Protein AF-A0A7X8JPE4-F1 (afdb_monomer_lite)

pLDDT: mean 87.47, std 9.96, range [29.81, 98.25]

Foldseek 3Di:
DFQPDLVPDPLCVLCLLQCLQPDQWDWDFAQNDTDTHGNPPNHSPRVPRSVVSVPCRGDRPNGPVLVVLVVCLPDPDKDKDKDLPFHQDPVRHTCLAPLSNQVSLLSLQLVQWKKKKKWAWDWDDDPNDTWTTIMIIIITWRPPDPDIVVVVSCVSCVVVCVVVRMPMAMDGAQQKFFPDDDPPFAQPVWDWDWDDDVFEIEIETADEPLVVLVQFADADPVRHGDPPDHTHFRTWFRAIDADRFKGFDDKAKWKKWQLLVVCCVDVVLCVVLVPDPPDDRDIDGPRLQWDWDPVCVVVRIITIGGDPCCVPVPRWDFQSSQTIKMKIFIFGPDIDTDQDDQVSVWIGDPPDPDIRRNNVVSSVSNCPDQSNHCNNPVRRGRGMYIYHYGGD

Sequence (392 aa):
MINTIVNKSDVFNALRPNLGKYADTLVLIKGRDFEYISNTDKSPTSTTVSNILNNIDRDIPYTDIGEAFNRISKSNSQAVFITDCEYYDRDNKLQDHSPYMTSTFIDWLQKGYSIYIITEPYDEPCKGKIYKKNRFYFIFTDDKLQAPISGLINAEIQDLVDSGICTLFKMTNSDIGVVSPKSDMVNTNLTFKVDYLNSFELISIDDSWKAIQEYVMKLDKYGEPIPGEKPEPLISNIMLNNGENYKLSDIQIVATNITTKYISKDTSVADDLRVILPIDTTEINISDGFILDKATFKNNKLNVMLTDKIFTDGYLFNKKYGGNLIRLDFVITQVKLNPMNSSDFEWQSIGSSNNAICVSKSIDNALLDVNVIPTALNRRVIHTIFIKMESY

Structure (mmCIF, N/CA/C/O backbone):
data_AF-A0A7X8JPE4-F1
#
_entry.id   AF-A0A7X8JPE4-F1
#
loop_
_atom_site.group_PDB
_atom_site.id
_atom_site.type_symbol
_atom_site.label_atom_id
_atom_site.label_alt_id
_atom_site.label_comp_id
_atom_site.label_asym_id
_atom_site.label_entity_id
_atom_site.label_seq_id
_atom_site.pdbx_PDB_ins_code
_atom_site.Cartn_x
_atom_site.Cartn_y
_atom_site.Cartn_z
_atom_site.occupancy
_atom_site.B_iso_or_equiv
_atom_site.auth_seq_id
_atom_site.auth_comp_id
_atom_site.auth_asym_id
_atom_site.auth_atom_id
_atom_site.pdbx_PDB_model_num
ATOM 1 N N . MET A 1 1 ? 26.118 2.961 -33.132 1.00 29.81 1 MET A N 1
ATOM 2 C CA . MET A 1 1 ? 27.190 2.041 -32.698 1.00 29.81 1 MET A CA 1
ATOM 3 C C . MET A 1 1 ? 26.880 1.737 -31.235 1.00 29.81 1 MET A C 1
ATOM 5 O O . MET A 1 1 ? 27.206 2.550 -30.392 1.00 29.81 1 MET A O 1
ATOM 9 N N . ILE A 1 2 ? 26.086 0.690 -30.979 1.00 37.94 2 ILE A N 1
ATOM 10 C CA . ILE A 1 2 ? 25.324 0.478 -29.719 1.00 37.94 2 ILE A CA 1
ATOM 11 C C . ILE A 1 2 ? 25.873 -0.727 -28.909 1.00 37.94 2 ILE A C 1
ATOM 13 O O . ILE A 1 2 ? 25.514 -0.935 -27.757 1.00 37.94 2 ILE A O 1
ATOM 17 N N . ASN A 1 3 ? 26.842 -1.462 -29.478 1.00 33.47 3 ASN A N 1
ATOM 18 C CA . ASN A 1 3 ? 27.373 -2.762 -29.025 1.00 33.47 3 ASN A CA 1
ATOM 19 C C . ASN A 1 3 ? 27.955 -2.850 -27.590 1.00 33.47 3 ASN A C 1
ATOM 21 O O . ASN A 1 3 ? 28.423 -3.914 -27.196 1.00 33.47 3 ASN A O 1
ATOM 25 N N . THR A 1 4 ? 28.025 -1.764 -26.815 1.00 42.88 4 THR A N 1
ATOM 26 C CA . THR A 1 4 ? 28.817 -1.718 -25.567 1.00 42.88 4 THR A CA 1
ATOM 27 C C . THR A 1 4 ? 28.047 -1.329 -24.311 1.00 42.88 4 THR A C 1
ATOM 29 O O . THR A 1 4 ? 28.660 -1.297 -23.249 1.00 42.88 4 THR A O 1
ATOM 32 N N . ILE A 1 5 ? 26.757 -0.996 -24.391 1.00 55.75 5 ILE A N 1
ATOM 33 C CA . ILE A 1 5 ? 26.061 -0.355 -23.260 1.00 55.75 5 ILE A CA 1
ATOM 34 C C . ILE A 1 5 ? 25.399 -1.387 -22.327 1.00 55.75 5 ILE A C 1
ATOM 36 O O . ILE A 1 5 ? 25.357 -1.165 -21.119 1.00 55.75 5 ILE A O 1
ATOM 40 N N . VAL A 1 6 ? 24.946 -2.540 -22.839 1.00 55.25 6 VAL A N 1
ATOM 41 C CA . VAL A 1 6 ? 24.266 -3.573 -22.024 1.00 55.25 6 VAL A CA 1
ATOM 42 C C . VAL A 1 6 ? 25.243 -4.330 -21.111 1.00 55.25 6 VAL A C 1
ATOM 44 O O . VAL A 1 6 ? 25.003 -4.439 -19.916 1.00 55.25 6 VAL A O 1
ATOM 47 N N . ASN A 1 7 ? 26.400 -4.765 -21.625 1.00 58.00 7 ASN A N 1
ATOM 48 C CA . ASN A 1 7 ? 27.410 -5.496 -20.834 1.00 58.00 7 ASN A CA 1
ATOM 49 C C . ASN A 1 7 ? 28.170 -4.633 -19.806 1.00 58.00 7 ASN A C 1
ATOM 51 O O . ASN A 1 7 ? 28.921 -5.172 -18.995 1.00 58.00 7 ASN A O 1
ATOM 55 N N . LYS A 1 8 ? 27.990 -3.308 -19.838 1.00 74.00 8 LYS A N 1
ATOM 56 C CA . LYS A 1 8 ? 28.564 -2.356 -18.870 1.00 74.00 8 LYS A CA 1
ATOM 57 C C . LYS A 1 8 ? 27.608 -1.995 -17.733 1.00 74.00 8 LYS A C 1
ATOM 59 O O . LYS A 1 8 ? 27.907 -1.093 -16.966 1.00 74.00 8 LYS A O 1
ATOM 64 N N . SER A 1 9 ? 26.453 -2.644 -17.679 1.00 88.88 9 SER A N 1
ATOM 65 C CA . SER A 1 9 ? 25.484 -2.433 -16.618 1.00 88.88 9 SER A CA 1
ATOM 66 C C . SER A 1 9 ? 25.850 -3.254 -15.391 1.00 88.88 9 SER A C 1
ATOM 68 O O . SER A 1 9 ? 25.815 -4.485 -15.442 1.00 88.88 9 SER A O 1
ATOM 70 N N . ASP A 1 10 ? 26.172 -2.589 -14.291 1.00 92.12 10 ASP A N 1
ATOM 71 C CA . ASP A 1 10 ? 26.457 -3.257 -13.025 1.00 92.12 10 ASP A CA 1
ATOM 72 C C . ASP A 1 10 ? 25.180 -3.889 -12.462 1.00 92.12 10 ASP A C 1
ATOM 74 O O . ASP A 1 10 ? 25.199 -5.042 -12.026 1.00 92.12 10 ASP A O 1
ATOM 78 N N . VAL A 1 11 ? 24.042 -3.196 -12.588 1.00 92.88 11 VAL A N 1
ATOM 79 C CA . VAL A 1 11 ? 22.740 -3.707 -12.132 1.00 92.88 11 VAL A CA 1
ATOM 80 C C . VAL A 1 11 ? 22.327 -4.943 -12.928 1.00 92.88 11 VAL A C 1
ATOM 82 O O . VAL A 1 11 ? 21.987 -5.972 -12.345 1.00 92.88 11 VAL A O 1
ATOM 85 N N . PHE A 1 12 ? 22.382 -4.899 -14.263 1.00 90.00 12 PHE A N 1
ATOM 86 C CA . PHE A 1 12 ? 22.043 -6.062 -15.083 1.00 90.00 12 PHE A CA 1
ATOM 87 C C . PHE A 1 12 ? 22.994 -7.221 -14.804 1.00 90.00 12 PHE A C 1
ATOM 89 O O . PHE A 1 12 ? 22.539 -8.354 -14.700 1.00 90.00 12 PHE A O 1
ATOM 96 N N . ASN A 1 13 ? 24.296 -6.962 -14.653 1.00 89.38 13 ASN A N 1
ATOM 97 C CA . ASN A 1 13 ? 25.270 -8.009 -14.356 1.00 89.38 13 ASN A CA 1
ATOM 98 C C . ASN A 1 13 ? 25.016 -8.674 -12.994 1.00 89.38 13 ASN A C 1
ATOM 100 O O . ASN A 1 13 ? 25.192 -9.890 -12.900 1.00 89.38 13 ASN A O 1
ATOM 104 N N . ALA A 1 14 ? 24.559 -7.923 -11.988 1.00 90.69 14 ALA A N 1
ATOM 105 C CA . ALA A 1 14 ? 24.152 -8.463 -10.691 1.00 90.69 14 ALA A CA 1
ATOM 106 C C . ALA A 1 14 ? 22.864 -9.303 -10.790 1.00 90.69 14 ALA A C 1
ATOM 108 O O . ALA A 1 14 ? 22.789 -10.414 -10.271 1.00 90.69 14 ALA A O 1
ATOM 109 N N . LEU A 1 15 ? 21.854 -8.824 -11.524 1.00 87.94 15 LEU A N 1
ATOM 110 C CA . LEU A 1 15 ? 20.556 -9.502 -11.623 1.00 87.94 15 LEU A CA 1
ATOM 111 C C . LEU A 1 15 ? 20.563 -10.709 -12.572 1.00 87.94 15 LEU A C 1
ATOM 113 O O . LEU A 1 15 ? 19.898 -11.719 -12.318 1.00 87.94 15 LEU A O 1
ATOM 117 N N . ARG A 1 16 ? 21.300 -10.621 -13.682 1.00 84.62 16 ARG A N 1
ATOM 118 C CA . ARG A 1 16 ? 21.275 -11.574 -14.803 1.00 84.62 16 ARG A CA 1
ATOM 119 C C . ARG A 1 16 ? 21.446 -13.044 -14.395 1.00 84.62 16 ARG A C 1
ATOM 121 O O . ARG A 1 16 ? 20.661 -13.849 -14.899 1.00 84.62 16 ARG A O 1
ATOM 128 N N . PRO A 1 17 ? 22.391 -13.433 -13.512 1.00 80.19 17 PRO A N 1
ATOM 129 C CA . PRO A 1 17 ? 22.565 -14.832 -13.103 1.00 80.19 17 PRO A CA 1
ATOM 130 C C . PRO A 1 17 ? 21.310 -15.438 -12.463 1.00 80.19 17 PRO A C 1
ATOM 132 O O . PRO A 1 17 ? 21.076 -16.643 -12.544 1.00 80.19 17 PRO A O 1
ATOM 135 N N . ASN A 1 18 ? 20.494 -14.591 -11.838 1.00 79.94 18 ASN A N 1
ATOM 136 C CA . ASN A 1 18 ? 19.321 -14.985 -11.079 1.00 79.94 18 ASN A CA 1
ATOM 137 C C . ASN A 1 18 ? 18.027 -14.930 -11.898 1.00 79.94 18 ASN A C 1
ATOM 139 O O . ASN A 1 18 ? 17.125 -15.730 -11.654 1.00 79.94 18 ASN A O 1
ATOM 143 N N . LEU A 1 19 ? 17.925 -14.064 -12.912 1.00 79.94 19 LEU A N 1
ATOM 144 C CA . LEU A 1 19 ? 16.716 -13.965 -13.743 1.00 79.94 19 LEU A CA 1
ATOM 145 C C . LEU A 1 19 ? 16.337 -15.315 -14.383 1.00 79.94 19 LEU A C 1
ATOM 147 O O . LEU A 1 19 ? 15.166 -15.686 -14.374 1.00 79.94 19 LEU A O 1
ATOM 151 N N . GLY A 1 20 ? 17.321 -16.100 -14.840 1.00 75.50 20 GLY A N 1
ATOM 152 C CA . GLY A 1 20 ? 17.106 -17.451 -15.383 1.00 75.50 20 GLY A CA 1
ATOM 153 C C . GLY A 1 20 ? 16.689 -18.511 -14.353 1.00 75.50 20 GLY A C 1
ATOM 154 O O . GLY A 1 20 ? 16.202 -19.574 -14.729 1.00 75.50 20 GLY A O 1
ATOM 155 N N . LYS A 1 21 ? 16.827 -18.242 -13.053 1.00 77.06 21 LYS A N 1
ATOM 156 C CA . LYS A 1 21 ? 16.366 -19.139 -11.985 1.00 77.06 21 LYS A CA 1
ATOM 157 C C . LYS A 1 21 ? 14.896 -18.905 -11.629 1.00 77.06 21 LYS A C 1
ATOM 159 O O . LYS A 1 21 ? 14.206 -19.851 -11.260 1.00 77.06 21 LYS A O 1
ATOM 164 N N . TYR A 1 22 ? 14.427 -17.661 -11.727 1.00 75.94 22 TYR A N 1
ATOM 165 C CA . TYR A 1 22 ? 13.108 -17.261 -11.219 1.00 75.94 22 TYR A CA 1
ATOM 166 C C . TYR A 1 22 ? 12.088 -16.948 -12.311 1.00 75.94 22 TYR A C 1
ATOM 168 O O . TYR A 1 22 ? 10.890 -17.011 -12.051 1.00 75.94 22 TYR A O 1
ATOM 176 N N . ALA A 1 23 ? 12.533 -16.622 -13.526 1.00 82.12 23 ALA A N 1
ATOM 177 C CA . ALA A 1 23 ? 11.622 -16.378 -14.631 1.00 82.12 23 ALA A CA 1
ATOM 178 C C . ALA A 1 23 ? 11.043 -17.699 -15.143 1.00 82.12 23 ALA A C 1
ATOM 180 O O . ALA A 1 23 ? 11.787 -18.580 -15.562 1.00 82.12 23 ALA A O 1
ATOM 181 N N . ASP A 1 24 ? 9.719 -17.809 -15.187 1.00 86.44 24 ASP A N 1
ATOM 182 C CA . ASP A 1 24 ? 9.032 -18.915 -15.870 1.00 86.44 24 ASP A CA 1
ATOM 183 C C . ASP A 1 24 ? 9.046 -18.736 -17.390 1.00 86.44 24 ASP A C 1
ATOM 185 O O . ASP A 1 24 ? 8.940 -19.689 -18.165 1.00 86.44 24 ASP A O 1
ATOM 189 N N . THR A 1 25 ? 9.128 -17.486 -17.835 1.00 89.50 25 THR A N 1
ATOM 190 C CA . THR A 1 25 ? 9.082 -17.101 -19.239 1.00 89.50 25 THR A CA 1
ATOM 191 C C . THR A 1 25 ? 9.918 -15.847 -19.435 1.00 89.50 25 THR A C 1
ATOM 193 O O . THR A 1 25 ? 9.761 -14.870 -18.705 1.00 89.50 25 THR A O 1
ATOM 196 N N . LEU A 1 26 ? 10.796 -15.874 -20.433 1.00 89.94 26 LEU A N 1
ATOM 197 C CA . LEU A 1 26 ? 11.455 -14.690 -20.967 1.00 89.94 26 LEU A CA 1
ATOM 198 C C . LEU A 1 26 ? 10.612 -14.154 -22.124 1.00 89.94 26 LEU A C 1
ATOM 200 O O . LEU A 1 26 ? 10.153 -14.927 -22.964 1.00 89.94 26 LEU A O 1
ATOM 204 N N . VAL A 1 27 ? 10.425 -12.838 -22.182 1.00 90.56 27 VAL A N 1
ATOM 205 C CA . VAL A 1 27 ? 9.722 -12.186 -23.289 1.00 90.56 27 VAL A CA 1
ATOM 206 C C . VAL A 1 27 ? 10.682 -11.236 -23.986 1.00 90.56 27 VAL A C 1
ATOM 208 O O . VAL A 1 27 ? 11.171 -10.291 -23.372 1.00 90.56 27 VAL A O 1
ATOM 211 N N . LEU A 1 28 ? 10.952 -11.488 -25.266 1.00 88.81 28 LEU A N 1
ATOM 212 C CA . LEU A 1 28 ? 11.679 -10.556 -26.123 1.00 88.81 28 LEU A CA 1
ATOM 213 C C . LEU A 1 28 ? 10.666 -9.742 -26.917 1.00 88.81 28 LEU A C 1
ATOM 215 O O . LEU A 1 28 ? 9.746 -10.301 -27.512 1.00 88.81 28 LEU A O 1
ATOM 219 N N . ILE A 1 29 ? 10.846 -8.427 -26.942 1.00 87.88 29 ILE A N 1
ATOM 220 C CA . ILE A 1 29 ? 9.938 -7.525 -27.644 1.00 87.88 29 ILE A CA 1
ATOM 221 C C . ILE A 1 29 ? 10.717 -6.896 -28.792 1.00 87.88 29 ILE A C 1
ATOM 223 O O . ILE A 1 29 ? 11.700 -6.199 -28.557 1.00 87.88 29 ILE A O 1
ATOM 227 N N . LYS A 1 30 ? 10.313 -7.194 -30.029 1.00 84.25 30 LYS A N 1
ATOM 228 C CA . LYS A 1 30 ? 10.983 -6.761 -31.263 1.00 84.25 30 LYS A CA 1
ATOM 229 C C . LYS A 1 30 ? 9.988 -5.999 -32.118 1.00 84.25 30 LYS A C 1
ATOM 231 O O . LYS A 1 30 ? 9.101 -6.594 -32.725 1.00 84.25 30 LYS A O 1
ATOM 236 N N . GLY A 1 31 ? 10.105 -4.674 -32.158 1.00 83.56 31 GLY A N 1
ATOM 237 C CA . GLY A 1 31 ? 9.050 -3.872 -32.762 1.00 83.56 31 GLY A CA 1
ATOM 238 C C . GLY A 1 31 ? 7.738 -4.060 -31.990 1.00 83.56 31 GLY A C 1
ATOM 239 O O . GLY A 1 31 ? 7.644 -3.746 -30.805 1.00 83.56 31 GLY A O 1
ATOM 240 N N . ARG A 1 32 ? 6.743 -4.652 -32.659 1.00 83.38 32 ARG A N 1
ATOM 241 C CA . ARG A 1 32 ? 5.425 -4.985 -32.084 1.00 83.38 32 ARG A CA 1
ATOM 242 C C . ARG A 1 32 ? 5.266 -6.461 -31.713 1.00 83.38 32 ARG A C 1
ATOM 244 O O . ARG A 1 32 ? 4.221 -6.842 -31.187 1.00 83.38 32 ARG A O 1
ATOM 251 N N . ASP A 1 33 ? 6.270 -7.282 -31.995 1.00 87.62 33 ASP A N 1
ATOM 252 C CA . ASP A 1 33 ? 6.199 -8.722 -31.789 1.00 87.62 33 ASP A CA 1
ATOM 253 C C . ASP A 1 33 ? 6.692 -9.090 -30.388 1.00 87.62 33 ASP A C 1
ATOM 255 O O . ASP A 1 33 ? 7.777 -8.683 -29.970 1.00 87.62 33 ASP A O 1
ATOM 259 N N . PHE A 1 34 ? 5.882 -9.880 -29.679 1.00 91.00 34 PHE A N 1
ATOM 260 C CA . PHE A 1 34 ? 6.187 -10.423 -28.357 1.00 91.00 34 PHE A CA 1
ATOM 261 C C . PHE A 1 34 ? 6.531 -11.906 -28.500 1.00 91.00 34 PHE A C 1
ATOM 263 O O . PHE A 1 34 ? 5.653 -12.742 -28.721 1.00 91.00 34 PHE A O 1
ATOM 270 N N . GLU A 1 35 ? 7.814 -12.229 -28.385 1.00 90.75 35 GLU A N 1
ATOM 271 C CA . GLU A 1 35 ? 8.333 -13.592 -28.453 1.00 90.75 35 GLU A CA 1
ATOM 272 C C . GLU A 1 35 ? 8.439 -14.168 -27.037 1.00 90.75 35 GLU A C 1
ATOM 274 O O . GLU A 1 35 ? 9.234 -13.697 -26.224 1.00 90.75 35 GLU A O 1
ATOM 279 N N . TYR A 1 36 ? 7.622 -15.181 -26.743 1.00 90.69 36 TYR A N 1
ATOM 280 C CA . TYR A 1 36 ? 7.558 -15.833 -25.435 1.00 90.69 36 TYR A CA 1
ATOM 281 C C . TYR A 1 36 ? 8.416 -17.095 -25.427 1.00 90.69 36 TYR A C 1
ATOM 283 O O . TYR A 1 36 ? 8.192 -18.020 -26.206 1.00 90.69 36 TYR A O 1
ATOM 291 N N . ILE A 1 37 ? 9.373 -17.146 -24.510 1.00 88.81 37 ILE A N 1
ATOM 292 C CA . ILE A 1 37 ? 10.360 -18.216 -24.403 1.00 88.81 37 ILE A CA 1
ATOM 293 C C . ILE A 1 37 ? 10.199 -18.856 -23.029 1.00 88.81 37 ILE A C 1
ATOM 295 O O . ILE A 1 37 ? 10.536 -18.255 -22.008 1.00 88.81 37 ILE A O 1
ATOM 299 N N . SER A 1 38 ? 9.648 -20.069 -22.995 1.00 88.06 38 SER A N 1
ATOM 300 C CA . SER A 1 38 ? 9.456 -20.804 -21.743 1.00 88.06 38 SER A CA 1
ATOM 301 C C . SER A 1 38 ? 10.799 -21.203 -21.135 1.00 88.06 38 SER A C 1
ATOM 303 O O . SER A 1 38 ? 11.684 -21.704 -21.829 1.00 88.06 38 SER A O 1
ATOM 305 N N . ASN A 1 39 ? 10.939 -21.003 -19.827 1.00 85.19 39 ASN A N 1
ATOM 306 C CA . ASN A 1 39 ? 12.113 -21.410 -19.074 1.00 85.19 39 ASN A CA 1
ATOM 307 C C . ASN A 1 39 ? 11.833 -22.707 -18.314 1.00 85.19 39 ASN A C 1
ATOM 309 O O . ASN A 1 39 ? 11.468 -22.712 -17.137 1.00 85.19 39 ASN A O 1
ATOM 313 N N . THR A 1 40 ? 11.980 -23.827 -19.009 1.00 80.75 40 THR A N 1
ATOM 314 C CA . THR A 1 40 ? 11.711 -25.153 -18.439 1.00 80.75 40 THR A CA 1
ATOM 315 C C . THR A 1 40 ? 12.836 -25.658 -17.533 1.00 80.75 40 THR A C 1
ATOM 317 O O . THR A 1 40 ? 12.612 -26.567 -16.741 1.00 80.75 40 THR A O 1
ATOM 320 N N . ASP A 1 41 ? 14.031 -25.071 -17.630 1.00 77.69 41 ASP A N 1
ATOM 321 C CA . ASP A 1 41 ? 15.240 -25.459 -16.895 1.00 77.69 41 ASP A CA 1
ATOM 322 C C . ASP A 1 41 ? 15.646 -24.346 -15.918 1.00 77.69 41 ASP A C 1
ATOM 324 O O . ASP A 1 41 ? 16.657 -23.674 -16.106 1.00 77.69 41 ASP A O 1
ATOM 328 N N . LYS A 1 42 ? 14.795 -24.090 -14.913 1.00 74.69 42 LYS A N 1
ATOM 329 C CA . LYS A 1 42 ? 14.936 -23.014 -13.912 1.00 74.69 42 LYS A CA 1
ATOM 330 C C . LYS A 1 42 ? 16.192 -23.178 -13.042 1.00 74.69 42 LYS A C 1
ATOM 332 O O . LYS A 1 42 ? 16.125 -23.569 -11.877 1.00 74.69 42 LYS A O 1
ATOM 337 N N . SER A 1 43 ? 17.352 -22.870 -13.604 1.00 68.44 43 SER A N 1
ATOM 338 C CA . SER A 1 43 ? 18.657 -22.952 -12.955 1.00 68.44 43 SER A CA 1
ATOM 339 C C . SER A 1 43 ? 19.510 -21.723 -13.300 1.00 68.44 43 SER A C 1
ATOM 341 O O . SER A 1 43 ? 19.291 -21.092 -14.335 1.00 68.44 43 SER A O 1
ATOM 343 N N . PRO A 1 44 ? 20.518 -21.369 -12.479 1.00 60.88 44 PRO A N 1
ATOM 344 C CA . PRO A 1 44 ? 21.473 -20.306 -12.824 1.00 60.88 44 PRO A CA 1
ATOM 345 C C . PRO A 1 44 ? 22.202 -20.573 -14.155 1.00 60.88 44 PRO A C 1
ATOM 347 O O . PRO A 1 44 ? 22.603 -19.655 -14.869 1.00 60.88 44 PRO A O 1
ATOM 350 N N . THR A 1 45 ? 22.327 -21.852 -14.515 1.00 61.47 45 THR A N 1
ATOM 351 C CA . THR A 1 45 ? 22.918 -22.353 -15.759 1.00 61.47 45 THR A CA 1
ATOM 352 C C . THR A 1 45 ? 21.879 -22.653 -16.842 1.00 61.47 45 THR A C 1
ATOM 354 O O . THR A 1 45 ? 22.228 -23.330 -17.808 1.00 61.47 45 THR A O 1
ATOM 357 N N . SER A 1 46 ? 20.629 -22.181 -16.690 1.00 63.00 46 SER A N 1
ATOM 358 C CA . SER A 1 46 ? 19.536 -22.398 -17.649 1.00 63.00 46 SER A CA 1
ATOM 359 C C . SER A 1 46 ? 20.043 -22.148 -19.058 1.00 63.00 46 SER A C 1
ATOM 361 O O . SER A 1 46 ? 20.405 -21.026 -19.424 1.00 63.00 46 SER A O 1
ATOM 363 N N . THR A 1 47 ? 20.083 -23.200 -19.872 1.00 63.97 47 THR A N 1
ATOM 364 C CA . THR A 1 47 ? 20.747 -23.119 -21.179 1.00 63.97 47 THR A CA 1
ATOM 365 C C . THR A 1 47 ? 19.960 -22.271 -22.172 1.00 63.97 47 THR A C 1
ATOM 367 O O . THR A 1 47 ? 20.491 -21.913 -23.214 1.00 63.97 47 THR A O 1
ATOM 370 N N . THR A 1 48 ? 18.702 -21.931 -21.884 1.00 75.50 48 THR A N 1
ATOM 371 C CA . THR A 1 48 ? 17.884 -21.123 -22.797 1.00 75.50 48 THR A CA 1
ATOM 372 C C . THR A 1 48 ? 17.870 -19.663 -22.360 1.00 75.50 48 THR A C 1
ATOM 374 O O . THR A 1 48 ? 18.339 -18.802 -23.102 1.00 75.50 48 THR A O 1
ATOM 377 N N . VAL A 1 49 ? 17.408 -19.365 -21.141 1.00 80.00 49 VAL A N 1
ATOM 378 C CA . VAL A 1 49 ? 17.282 -17.973 -20.680 1.00 80.00 49 VAL A CA 1
ATOM 379 C C . VAL A 1 49 ? 18.647 -17.343 -20.417 1.00 80.00 49 VAL A C 1
ATOM 381 O O . VAL A 1 49 ? 18.908 -16.259 -20.938 1.00 80.00 49 VAL A O 1
ATOM 384 N N . SER A 1 50 ? 19.547 -18.013 -19.687 1.00 76.88 50 SER A N 1
ATOM 385 C CA . SER A 1 50 ? 20.870 -17.444 -19.392 1.00 76.88 50 SER A CA 1
ATOM 386 C C . SER A 1 50 ? 21.686 -17.238 -20.669 1.00 76.88 50 SER A C 1
ATOM 388 O O . SER A 1 50 ? 22.347 -16.213 -20.806 1.00 76.88 50 SER A O 1
ATOM 390 N N . ASN A 1 51 ? 21.590 -18.145 -21.649 1.00 77.81 51 ASN A N 1
ATOM 391 C CA . ASN A 1 51 ? 22.246 -17.954 -22.946 1.00 77.81 51 ASN A CA 1
ATOM 392 C C . ASN A 1 51 ? 21.696 -16.747 -23.703 1.00 77.81 51 ASN A C 1
ATOM 394 O O . ASN A 1 51 ? 22.486 -15.995 -24.266 1.00 77.81 51 ASN A O 1
ATOM 398 N N . ILE A 1 52 ? 20.380 -16.531 -23.720 1.00 84.06 52 ILE A N 1
ATOM 399 C CA . ILE A 1 52 ? 19.816 -15.349 -24.380 1.00 84.06 52 ILE A CA 1
ATOM 400 C C . ILE A 1 52 ? 20.308 -14.083 -23.678 1.00 84.06 52 ILE A C 1
ATOM 402 O O . ILE A 1 52 ? 20.880 -13.223 -24.336 1.00 84.06 52 ILE A O 1
ATOM 406 N N . LEU A 1 53 ? 20.169 -14.000 -22.350 1.00 81.19 53 LEU A N 1
ATOM 407 C CA . LEU A 1 53 ? 20.570 -12.823 -21.572 1.00 81.19 53 LEU A CA 1
ATOM 408 C C . LEU A 1 53 ? 22.074 -12.517 -21.671 1.00 81.19 53 LEU A C 1
ATOM 410 O O . LEU A 1 53 ? 22.461 -11.351 -21.697 1.00 81.19 53 LEU A O 1
ATOM 414 N N . ASN A 1 54 ? 22.928 -13.543 -21.748 1.00 78.38 54 ASN A N 1
ATOM 415 C CA . ASN A 1 54 ? 24.378 -13.383 -21.908 1.00 78.38 54 ASN A CA 1
ATOM 416 C C . ASN A 1 54 ? 24.784 -12.898 -23.308 1.00 78.38 54 ASN A C 1
ATOM 418 O O . ASN A 1 54 ? 25.881 -12.370 -23.467 1.00 78.38 54 ASN A O 1
ATOM 422 N N . ASN A 1 55 ? 23.918 -13.076 -24.309 1.00 78.38 55 ASN A N 1
ATOM 423 C CA . ASN A 1 55 ? 24.184 -12.722 -25.703 1.00 78.38 55 ASN A CA 1
ATOM 424 C C . ASN A 1 55 ? 23.379 -11.501 -26.181 1.00 78.38 55 ASN A C 1
ATOM 426 O O . ASN A 1 55 ? 23.348 -11.231 -27.380 1.00 78.38 55 ASN A O 1
ATOM 430 N N . ILE A 1 56 ? 22.742 -10.746 -25.275 1.00 74.19 56 ILE A N 1
ATOM 431 C CA . ILE A 1 56 ? 22.159 -9.440 -25.614 1.00 74.19 56 ILE A CA 1
ATOM 432 C C . ILE A 1 56 ? 23.314 -8.462 -25.854 1.00 74.19 56 ILE A C 1
ATOM 434 O O . ILE A 1 56 ? 23.900 -7.921 -24.917 1.00 74.19 56 ILE A O 1
ATOM 438 N N . ASP A 1 57 ? 23.658 -8.247 -27.121 1.00 67.50 57 ASP A N 1
ATOM 439 C CA . ASP A 1 57 ? 24.766 -7.383 -27.533 1.00 67.50 57 ASP A CA 1
ATOM 440 C C . ASP A 1 57 ? 24.306 -6.046 -28.137 1.00 67.50 57 ASP A C 1
ATOM 442 O O . ASP A 1 57 ? 25.132 -5.159 -28.358 1.00 67.50 57 ASP A O 1
ATOM 446 N N . ARG A 1 58 ? 23.000 -5.869 -28.384 1.00 64.75 58 ARG A N 1
ATOM 447 C CA . ARG A 1 58 ? 22.406 -4.655 -28.968 1.00 64.75 58 ARG A CA 1
ATOM 448 C C . ARG A 1 58 ? 21.017 -4.372 -28.418 1.00 64.75 58 ARG A C 1
ATOM 450 O O . ARG A 1 58 ? 20.274 -5.295 -28.092 1.00 64.75 58 ARG A O 1
ATOM 457 N N . ASP A 1 59 ? 20.653 -3.094 -28.431 1.00 64.25 59 ASP A N 1
ATOM 458 C CA . ASP A 1 59 ? 19.271 -2.677 -28.218 1.00 64.25 59 ASP A CA 1
ATOM 459 C C . ASP A 1 59 ? 18.373 -3.203 -29.338 1.00 64.25 59 ASP A C 1
ATOM 461 O O . ASP A 1 59 ? 18.741 -3.215 -30.520 1.00 64.25 59 ASP A O 1
ATOM 465 N N . ILE A 1 60 ? 17.172 -3.625 -28.954 1.00 67.62 60 ILE A N 1
ATOM 466 C CA . ILE A 1 60 ? 16.131 -4.034 -29.885 1.00 67.62 60 ILE A CA 1
ATOM 467 C C . ILE A 1 60 ? 15.329 -2.777 -30.257 1.00 67.62 60 ILE A C 1
ATOM 469 O O . ILE A 1 60 ? 14.722 -2.168 -29.376 1.00 67.62 60 ILE A O 1
ATOM 473 N N . PRO A 1 61 ? 15.336 -2.338 -31.529 1.00 67.00 61 PRO A N 1
ATOM 474 C CA . PRO A 1 61 ? 14.748 -1.057 -31.899 1.00 67.00 61 PRO A CA 1
ATOM 475 C C . PRO A 1 61 ? 13.213 -1.121 -32.014 1.00 67.00 61 PRO A C 1
ATOM 477 O O . PRO A 1 61 ? 12.644 -2.154 -32.372 1.00 67.00 61 PRO A O 1
ATOM 480 N N . TYR A 1 62 ? 12.563 0.031 -31.800 1.00 69.69 62 TYR A N 1
ATOM 481 C CA . TYR A 1 62 ? 11.123 0.277 -32.018 1.00 69.69 62 TYR A CA 1
ATOM 482 C C . TYR A 1 62 ? 10.159 -0.578 -31.187 1.00 69.69 62 TYR A C 1
ATOM 484 O O . TYR A 1 62 ? 9.046 -0.878 -31.616 1.00 69.69 62 TYR A O 1
ATOM 492 N N . THR A 1 63 ? 10.591 -0.960 -29.995 1.00 83.12 63 THR A N 1
ATOM 493 C CA . THR A 1 63 ? 9.855 -1.814 -29.067 1.00 83.12 63 THR A CA 1
ATOM 494 C C . THR A 1 63 ? 8.557 -1.162 -28.567 1.00 83.12 63 THR A C 1
ATOM 496 O O . THR A 1 63 ? 8.575 -0.027 -28.091 1.00 83.12 63 THR A O 1
ATOM 499 N N . ASP A 1 64 ? 7.429 -1.883 -28.628 1.00 87.88 64 ASP A N 1
ATOM 500 C CA . ASP A 1 64 ? 6.126 -1.440 -28.098 1.00 87.88 64 ASP A CA 1
ATOM 501 C C . ASP A 1 64 ? 6.091 -1.541 -26.558 1.00 87.88 64 ASP A C 1
ATOM 503 O O . ASP A 1 64 ? 5.464 -2.419 -25.958 1.00 87.88 64 ASP A O 1
ATOM 507 N N . ILE A 1 65 ? 6.836 -0.637 -25.916 1.00 90.31 65 ILE A N 1
ATOM 508 C CA . ILE A 1 65 ? 6.991 -0.544 -24.459 1.00 90.31 65 ILE A CA 1
ATOM 509 C C . ILE A 1 65 ? 5.633 -0.301 -23.782 1.00 90.31 65 ILE A C 1
ATOM 511 O O . ILE A 1 65 ? 5.341 -0.896 -22.744 1.00 90.31 65 ILE A O 1
ATOM 515 N N . GLY A 1 66 ? 4.780 0.538 -24.380 1.00 90.94 66 GLY A N 1
ATOM 516 C CA . GLY A 1 66 ? 3.449 0.834 -23.847 1.00 90.94 66 GLY A CA 1
ATOM 517 C C . GLY A 1 66 ? 2.567 -0.413 -23.745 1.00 90.94 66 GLY A C 1
ATOM 518 O O . GLY A 1 66 ? 1.951 -0.655 -22.704 1.00 90.94 66 GLY A O 1
ATOM 519 N N . GLU A 1 67 ? 2.539 -1.246 -24.789 1.00 91.62 67 GLU A N 1
ATOM 520 C CA . GLU A 1 67 ? 1.806 -2.514 -24.754 1.00 91.62 67 GLU A CA 1
ATOM 521 C C . GLU A 1 67 ? 2.426 -3.524 -23.774 1.00 91.62 67 GLU A C 1
ATOM 523 O O . GLU A 1 67 ? 1.694 -4.281 -23.136 1.00 91.62 67 GLU A O 1
ATOM 528 N N . ALA A 1 68 ? 3.751 -3.520 -23.595 1.00 93.00 68 ALA A N 1
ATOM 529 C CA . ALA A 1 68 ? 4.421 -4.372 -22.611 1.00 93.00 68 ALA A CA 1
ATOM 530 C C . ALA A 1 68 ? 3.935 -4.085 -21.183 1.00 93.00 68 ALA A C 1
ATOM 532 O O . ALA A 1 68 ? 3.515 -5.002 -20.475 1.00 93.00 68 ALA A O 1
ATOM 533 N N . PHE A 1 69 ? 3.910 -2.808 -20.794 1.00 94.56 69 PHE A N 1
ATOM 534 C CA . PHE A 1 69 ? 3.369 -2.364 -19.510 1.00 94.56 69 PHE A CA 1
ATOM 535 C C . PHE A 1 69 ? 1.899 -2.771 -19.343 1.00 94.56 69 PHE A C 1
ATOM 537 O O . PHE A 1 69 ? 1.549 -3.419 -18.358 1.00 94.56 69 PHE A O 1
ATOM 544 N N . ASN A 1 70 ? 1.063 -2.502 -20.348 1.00 93.06 70 ASN A N 1
ATOM 545 C CA . ASN A 1 70 ? -0.353 -2.883 -20.353 1.00 93.06 70 ASN A CA 1
ATOM 546 C C . ASN A 1 70 ? -0.571 -4.403 -20.180 1.00 93.06 70 ASN A C 1
ATOM 548 O O . ASN A 1 70 ? -1.507 -4.833 -19.505 1.00 93.06 70 ASN A O 1
ATOM 552 N N . ARG A 1 71 ? 0.290 -5.242 -20.769 1.00 93.31 71 ARG A N 1
ATOM 553 C CA . ARG A 1 71 ? 0.241 -6.703 -20.579 1.00 93.31 71 ARG A CA 1
ATOM 554 C C . ARG A 1 71 ? 0.642 -7.112 -19.171 1.00 93.31 71 ARG A C 1
ATOM 556 O O . ARG A 1 71 ? -0.008 -7.983 -18.596 1.00 93.31 71 ARG A O 1
ATOM 563 N N . ILE A 1 72 ? 1.676 -6.483 -18.616 1.00 93.31 72 ILE A N 1
ATOM 564 C CA . ILE A 1 72 ? 2.130 -6.746 -17.248 1.00 93.31 72 ILE A CA 1
ATOM 565 C C . ILE A 1 72 ? 1.025 -6.396 -16.247 1.00 93.31 72 ILE A C 1
ATOM 567 O O . ILE A 1 72 ? 0.677 -7.255 -15.435 1.00 93.31 72 ILE A O 1
ATOM 571 N N . SER A 1 73 ? 0.400 -5.211 -16.340 1.00 92.44 73 SER A N 1
ATOM 572 C CA . SER A 1 73 ? -0.658 -4.820 -15.391 1.00 92.44 73 SER A CA 1
ATOM 573 C C . SER A 1 73 ? -1.876 -5.735 -15.438 1.00 92.44 73 SER A C 1
ATOM 575 O O . SER A 1 73 ? -2.527 -5.947 -14.415 1.00 92.44 73 SER A O 1
ATOM 577 N N . LYS A 1 74 ? -2.183 -6.316 -16.600 1.00 91.69 74 LYS A N 1
ATOM 578 C CA . LYS A 1 74 ? -3.290 -7.268 -16.777 1.00 91.69 74 LYS A CA 1
ATOM 579 C C . LYS A 1 74 ? -2.940 -8.701 -16.390 1.00 91.69 74 LYS A C 1
ATOM 581 O O . LYS A 1 74 ? -3.840 -9.533 -16.301 1.00 91.69 74 LYS A O 1
ATOM 586 N N . SER A 1 75 ? -1.666 -8.997 -16.157 1.00 86.75 75 SER A N 1
ATOM 587 C CA . SER A 1 75 ? -1.230 -10.319 -15.720 1.00 86.75 75 SER A CA 1
ATOM 588 C C . SER A 1 75 ? -1.489 -10.544 -14.223 1.00 86.75 75 SER A C 1
ATOM 590 O O . SER A 1 75 ? -1.688 -9.601 -13.449 1.00 86.75 75 SER A O 1
ATOM 592 N N . ASN A 1 76 ? -1.465 -11.817 -13.824 1.00 82.62 76 ASN A N 1
ATOM 593 C CA . ASN A 1 76 ? -1.476 -12.260 -12.425 1.00 82.62 76 ASN A CA 1
ATOM 594 C C . ASN A 1 76 ? -0.095 -12.798 -12.007 1.00 82.62 76 ASN A C 1
ATOM 596 O O . ASN A 1 76 ? 0.002 -13.689 -11.165 1.00 82.62 76 ASN A O 1
ATOM 600 N N . SER A 1 77 ? 0.972 -12.312 -12.645 1.00 88.00 77 SER A N 1
ATOM 601 C CA . SER A 1 77 ? 2.340 -12.791 -12.449 1.00 88.00 77 SER A CA 1
ATOM 602 C C . SER A 1 77 ? 3.251 -11.644 -12.037 1.00 88.00 77 SER A C 1
ATOM 604 O O . SER A 1 77 ? 3.054 -10.505 -12.452 1.00 88.00 77 SER A O 1
ATOM 606 N N . GLN A 1 78 ? 4.273 -11.956 -11.242 1.00 92.19 78 GLN A N 1
ATOM 607 C CA . GLN A 1 78 ? 5.368 -11.021 -10.996 1.00 92.19 78 GLN A CA 1
ATOM 608 C C . GLN A 1 78 ? 6.174 -10.846 -12.290 1.00 92.19 78 GLN A C 1
ATOM 610 O O . GLN A 1 78 ? 6.332 -11.804 -13.051 1.00 92.19 78 GLN A O 1
ATOM 615 N N . ALA A 1 79 ? 6.688 -9.645 -12.544 1.00 93.19 79 ALA A N 1
ATOM 616 C CA . ALA A 1 79 ? 7.425 -9.347 -13.768 1.00 93.19 79 ALA A CA 1
ATOM 617 C C . ALA A 1 79 ? 8.614 -8.424 -13.502 1.00 93.19 79 ALA A C 1
ATOM 619 O O . ALA A 1 79 ? 8.533 -7.516 -12.677 1.00 93.19 79 ALA A O 1
ATOM 620 N N . VAL A 1 80 ? 9.695 -8.634 -14.252 1.00 93.00 80 VAL A N 1
ATOM 621 C CA . VAL A 1 80 ? 10.820 -7.699 -14.352 1.00 93.00 80 VAL A CA 1
ATOM 622 C C . VAL A 1 80 ? 10.850 -7.176 -15.779 1.00 93.00 80 VAL A C 1
ATOM 624 O O . VAL A 1 80 ? 10.915 -7.963 -16.723 1.00 93.00 80 VAL A O 1
ATOM 627 N N . PHE A 1 81 ? 10.794 -5.860 -15.940 1.00 93.50 81 PHE A N 1
ATOM 628 C CA . PHE A 1 81 ? 10.830 -5.194 -17.234 1.00 93.50 81 PHE A CA 1
ATOM 629 C C . PHE A 1 81 ? 12.013 -4.231 -17.294 1.00 93.50 81 PHE A C 1
ATOM 631 O O . PHE A 1 81 ? 12.153 -3.369 -16.430 1.00 93.50 81 PHE A O 1
ATOM 638 N N . ILE A 1 82 ? 12.874 -4.401 -18.298 1.00 91.62 82 ILE A N 1
ATOM 639 C CA . ILE A 1 82 ? 14.132 -3.660 -18.441 1.00 91.62 82 ILE A CA 1
ATOM 640 C C . ILE A 1 82 ? 14.059 -2.830 -19.719 1.00 91.62 82 ILE A C 1
ATOM 642 O O . ILE A 1 82 ? 13.795 -3.371 -20.792 1.00 91.62 82 ILE A O 1
ATOM 646 N N . THR A 1 83 ? 14.276 -1.522 -19.612 1.00 90.88 83 THR A N 1
ATOM 647 C CA . THR A 1 83 ? 14.159 -0.588 -20.740 1.00 90.88 83 THR A CA 1
ATOM 648 C C . THR A 1 83 ? 14.934 0.702 -20.461 1.00 90.88 83 THR A C 1
ATOM 650 O O . THR A 1 83 ? 15.258 1.001 -19.317 1.00 90.88 83 THR A O 1
ATOM 653 N N . ASP A 1 84 ? 15.231 1.490 -21.489 1.00 88.75 84 ASP A N 1
ATOM 654 C CA . ASP A 1 84 ? 15.673 2.884 -21.354 1.00 88.75 84 ASP A CA 1
ATOM 655 C C . ASP A 1 84 ? 14.496 3.884 -21.393 1.00 88.75 84 ASP A C 1
ATOM 657 O O . ASP A 1 84 ? 14.710 5.093 -21.347 1.00 88.75 84 ASP A O 1
ATOM 661 N N . CYS A 1 85 ? 13.255 3.377 -21.464 1.00 91.62 85 CYS A N 1
ATOM 662 C CA . CYS A 1 85 ? 11.989 4.115 -21.513 1.00 91.62 85 CYS A CA 1
ATOM 663 C C . CYS A 1 85 ? 11.801 5.050 -22.722 1.00 91.62 85 CYS A C 1
ATOM 665 O O . CYS A 1 85 ? 10.777 5.746 -22.781 1.00 91.62 85 CYS A O 1
ATOM 667 N N . GLU A 1 86 ? 12.716 5.047 -23.699 1.00 88.44 86 GLU A N 1
ATOM 668 C CA . GLU A 1 86 ? 12.569 5.810 -24.940 1.00 88.44 86 GLU A CA 1
ATOM 669 C C . GLU A 1 86 ? 11.537 5.117 -25.841 1.00 88.44 86 GLU A C 1
ATOM 671 O O . GLU A 1 86 ? 11.799 4.104 -26.489 1.00 88.44 86 GLU A O 1
ATOM 676 N N . TYR A 1 87 ? 10.320 5.660 -25.858 1.00 88.38 87 TYR A N 1
ATOM 677 C CA . TYR A 1 87 ? 9.181 5.055 -26.542 1.00 88.38 87 TYR A CA 1
ATOM 678 C C . TYR A 1 87 ? 8.709 5.920 -27.713 1.00 88.38 87 TYR A C 1
ATOM 680 O O . TYR A 1 87 ? 8.416 7.109 -27.559 1.00 88.38 87 TYR A O 1
ATOM 688 N N . TYR A 1 88 ? 8.586 5.293 -28.882 1.00 86.25 88 TYR A N 1
ATOM 689 C CA . TYR A 1 88 ? 7.921 5.854 -30.054 1.00 86.25 88 TYR A CA 1
ATOM 690 C C . TYR A 1 88 ? 6.584 5.143 -30.229 1.00 86.25 88 TYR A C 1
ATOM 692 O O . TYR A 1 88 ? 6.540 3.916 -30.299 1.00 86.25 88 TYR A O 1
ATOM 700 N N . ASP A 1 89 ? 5.497 5.909 -30.301 1.00 85.06 89 ASP A N 1
ATOM 701 C CA . ASP A 1 89 ? 4.170 5.334 -30.511 1.00 85.06 89 ASP A CA 1
ATOM 702 C C . ASP A 1 89 ? 3.988 4.783 -31.938 1.00 85.06 89 ASP A C 1
ATOM 704 O O . ASP A 1 89 ? 4.892 4.790 -32.779 1.00 85.06 89 ASP A O 1
ATOM 708 N N . ARG A 1 90 ? 2.779 4.291 -32.231 1.00 79.44 90 ARG A N 1
ATOM 709 C CA . ARG A 1 90 ? 2.452 3.677 -33.528 1.00 79.44 90 ARG A CA 1
ATOM 710 C C . ARG A 1 90 ? 2.606 4.619 -34.720 1.00 79.44 90 ARG A C 1
ATOM 712 O O . ARG A 1 90 ? 2.769 4.112 -35.831 1.00 79.44 90 ARG A O 1
ATOM 719 N N . ASP A 1 91 ? 2.592 5.926 -34.479 1.00 84.62 91 ASP A N 1
ATOM 720 C CA . ASP A 1 91 ? 2.757 6.980 -35.476 1.00 84.62 91 ASP A CA 1
ATOM 721 C C . ASP A 1 91 ? 4.203 7.520 -35.501 1.00 84.62 91 ASP A C 1
ATOM 723 O O . ASP A 1 91 ? 4.478 8.562 -36.097 1.00 84.62 91 ASP A O 1
ATOM 727 N N . ASN A 1 92 ? 5.149 6.796 -34.882 1.00 83.12 92 ASN A N 1
ATOM 728 C CA . ASN A 1 92 ? 6.557 7.164 -34.705 1.00 83.12 92 ASN A CA 1
ATOM 729 C C . ASN A 1 92 ? 6.760 8.476 -33.937 1.00 83.12 92 ASN A C 1
ATOM 731 O O . ASN A 1 92 ? 7.772 9.161 -34.114 1.00 83.12 92 ASN A O 1
ATOM 735 N N . LYS A 1 93 ? 5.816 8.847 -33.070 1.00 88.19 93 LYS A N 1
ATOM 736 C CA . LYS A 1 93 ? 5.947 10.033 -32.231 1.00 88.19 93 LYS A CA 1
ATOM 737 C C . LYS A 1 93 ? 6.618 9.667 -30.914 1.00 88.19 93 LYS A C 1
ATOM 739 O O . LYS A 1 93 ? 6.149 8.790 -30.187 1.00 88.19 93 LYS A O 1
ATOM 744 N N . LEU A 1 94 ? 7.684 10.395 -30.594 1.00 89.25 94 LEU A N 1
ATOM 745 C CA . LEU A 1 94 ? 8.423 10.273 -29.340 1.00 89.25 94 LEU A CA 1
ATOM 746 C C . LEU A 1 94 ? 7.544 10.631 -28.131 1.00 89.25 94 LEU A C 1
ATOM 748 O O . LEU A 1 94 ? 6.895 11.680 -28.115 1.00 89.25 94 LEU A O 1
ATOM 752 N N . GLN A 1 95 ? 7.561 9.777 -27.108 1.00 92.81 95 GLN A N 1
ATOM 753 C CA . GLN A 1 95 ? 6.699 9.866 -25.924 1.00 92.81 95 GLN A CA 1
ATOM 754 C C . GLN A 1 95 ? 7.423 10.315 -24.649 1.00 92.81 95 GLN A C 1
ATOM 756 O O . GLN A 1 95 ? 6.847 10.242 -23.570 1.00 92.81 95 GLN A O 1
ATOM 761 N N . ASP A 1 96 ? 8.634 10.861 -24.754 1.00 93.69 96 ASP A N 1
ATOM 762 C CA . ASP A 1 96 ? 9.465 11.318 -23.624 1.00 93.69 96 ASP A CA 1
ATOM 763 C C . ASP A 1 96 ? 8.769 12.274 -22.642 1.00 93.69 96 ASP A C 1
ATOM 765 O O . ASP A 1 96 ? 9.174 12.396 -21.492 1.00 93.69 96 ASP A O 1
ATOM 769 N N . HIS A 1 97 ? 7.708 12.958 -23.071 1.00 95.00 97 HIS A N 1
ATOM 770 C CA . HIS A 1 97 ? 6.966 13.922 -22.250 1.00 95.00 97 HIS A CA 1
ATOM 771 C C . HIS A 1 97 ? 5.532 13.466 -21.942 1.00 95.00 97 HIS A C 1
ATOM 773 O O . HIS A 1 97 ? 4.769 14.206 -21.317 1.00 95.00 97 HIS A O 1
ATOM 779 N N . SER A 1 98 ? 5.158 12.271 -22.401 1.00 95.06 98 SER A N 1
ATOM 780 C CA . SER A 1 98 ? 3.832 11.676 -22.251 1.00 95.06 98 SER A CA 1
ATOM 781 C C . SER A 1 98 ? 3.871 10.629 -21.135 1.00 95.06 98 SER A C 1
ATOM 783 O O . SER A 1 98 ? 4.667 9.699 -21.229 1.00 95.06 98 SER A O 1
ATOM 785 N N . PRO A 1 99 ? 3.055 10.737 -20.073 1.00 96.00 99 PRO A N 1
ATOM 786 C CA . PRO A 1 99 ? 3.074 9.797 -18.952 1.00 96.00 99 PRO A CA 1
ATOM 787 C C . PRO A 1 99 ? 2.352 8.481 -19.301 1.00 96.00 99 PRO A C 1
ATOM 789 O O . PRO A 1 99 ? 1.313 8.137 -18.740 1.00 96.00 99 PRO A O 1
ATOM 792 N N . TYR A 1 100 ? 2.878 7.745 -20.280 1.00 95.12 100 TYR A N 1
ATOM 793 C CA . TYR A 1 100 ? 2.213 6.585 -20.876 1.00 95.12 100 TYR A CA 1
ATOM 794 C C . TYR A 1 100 ? 2.118 5.363 -19.943 1.00 95.12 100 TYR A C 1
ATOM 796 O O . TYR A 1 100 ? 1.386 4.427 -20.253 1.00 95.12 100 TYR A O 1
ATOM 804 N N . MET A 1 101 ? 2.817 5.363 -18.801 1.00 97.00 101 MET A N 1
ATOM 805 C CA . MET A 1 101 ? 2.779 4.273 -17.814 1.00 97.00 101 MET A CA 1
ATOM 806 C C . MET A 1 101 ? 1.732 4.491 -16.712 1.00 97.00 101 MET A C 1
ATOM 808 O O . MET A 1 101 ? 1.444 3.555 -15.969 1.00 97.00 101 MET A O 1
ATOM 812 N N . THR A 1 102 ? 1.132 5.687 -16.601 1.00 97.62 102 THR A N 1
ATOM 813 C CA . THR A 1 102 ? 0.212 6.039 -15.501 1.00 97.62 102 THR A CA 1
ATOM 814 C C . THR A 1 102 ? -0.898 5.011 -15.299 1.00 97.62 102 THR A C 1
ATOM 816 O O . THR A 1 102 ? -1.103 4.558 -14.178 1.00 97.62 102 THR A O 1
ATOM 819 N N . SER A 1 103 ? -1.599 4.611 -16.363 1.00 96.81 103 SER A N 1
ATOM 820 C CA . SER A 1 103 ? -2.706 3.650 -16.252 1.00 96.81 103 SER A CA 1
ATOM 821 C C . SER A 1 103 ? -2.238 2.288 -15.743 1.00 96.81 103 SER A C 1
ATOM 823 O O . SER A 1 103 ? -2.863 1.715 -14.861 1.00 96.81 103 SER A O 1
ATOM 825 N N . THR A 1 104 ? -1.094 1.807 -16.231 1.00 96.75 104 THR A N 1
ATOM 826 C CA . THR A 1 104 ? -0.491 0.540 -15.791 1.00 96.75 104 THR A CA 1
ATOM 827 C C . THR A 1 104 ? -0.140 0.587 -14.307 1.00 96.75 104 THR A C 1
ATOM 829 O O . THR A 1 104 ? -0.409 -0.363 -13.571 1.00 96.75 104 THR A O 1
ATOM 832 N N . PHE A 1 105 ? 0.454 1.693 -13.859 1.00 97.94 105 PHE A N 1
ATOM 833 C CA . PHE A 1 105 ? 0.816 1.891 -12.460 1.00 97.94 105 PHE A CA 1
ATOM 834 C C . PHE A 1 105 ? -0.422 1.946 -11.562 1.00 97.94 105 PHE A C 1
ATOM 836 O O . PHE A 1 105 ? -0.448 1.269 -10.537 1.00 97.94 105 PHE A O 1
ATOM 843 N N . ILE A 1 106 ? -1.467 2.670 -11.973 1.00 97.06 106 ILE A N 1
ATOM 844 C CA . ILE A 1 106 ? -2.752 2.709 -11.264 1.00 97.06 106 ILE A CA 1
ATOM 845 C C . ILE A 1 106 ? -3.351 1.305 -11.161 1.00 97.06 106 ILE A C 1
ATOM 847 O O . ILE A 1 106 ? -3.657 0.867 -10.054 1.00 97.06 106 ILE A O 1
ATOM 851 N N . ASP A 1 107 ? -3.469 0.583 -12.278 1.00 95.94 107 ASP A N 1
ATOM 852 C CA . ASP A 1 107 ? -4.050 -0.764 -12.322 1.00 95.94 107 ASP A CA 1
ATOM 853 C C . ASP A 1 107 ? -3.323 -1.727 -11.372 1.00 95.94 107 ASP A C 1
ATOM 855 O O . ASP A 1 107 ? -3.951 -2.547 -10.700 1.00 95.94 107 ASP A O 1
ATOM 859 N N . TRP A 1 108 ? -1.992 -1.634 -11.293 1.00 96.25 108 TRP A N 1
ATOM 860 C CA . TRP A 1 108 ? -1.191 -2.480 -10.411 1.00 96.25 108 TRP A CA 1
ATOM 861 C C . TRP A 1 108 ? -1.361 -2.107 -8.935 1.00 96.25 108 TRP A C 1
ATOM 863 O O . TRP A 1 108 ? -1.670 -2.962 -8.105 1.00 96.25 108 TRP A O 1
ATOM 873 N N . LEU A 1 109 ? -1.232 -0.819 -8.603 1.00 95.44 109 LEU A N 1
ATOM 874 C CA . LEU A 1 109 ? -1.386 -0.316 -7.235 1.00 95.44 109 LEU A CA 1
ATOM 875 C C . LEU A 1 109 ? -2.819 -0.499 -6.714 1.00 95.44 109 LEU A C 1
ATOM 877 O O . LEU A 1 109 ? -3.035 -0.666 -5.513 1.00 95.44 109 LEU A O 1
ATOM 881 N N . GLN A 1 110 ? -3.824 -0.514 -7.593 1.00 94.00 110 GLN A N 1
ATOM 882 C CA . GLN A 1 110 ? -5.208 -0.776 -7.208 1.00 94.00 110 GLN A CA 1
ATOM 883 C C . GLN A 1 110 ? -5.409 -2.169 -6.606 1.00 94.00 110 GLN A C 1
ATOM 885 O O . GLN A 1 110 ? -6.236 -2.313 -5.700 1.00 94.00 110 GLN A O 1
ATOM 890 N N . LYS A 1 111 ? -4.619 -3.155 -7.053 1.00 91.81 111 LYS A N 1
ATOM 891 C CA . LYS A 1 111 ? -4.586 -4.522 -6.507 1.00 91.81 111 LYS A CA 1
ATOM 892 C C . LYS A 1 111 ? -3.900 -4.600 -5.135 1.00 91.81 111 LYS A C 1
ATOM 894 O O . LYS A 1 111 ? -3.921 -5.649 -4.499 1.00 91.81 111 LYS A O 1
ATOM 899 N N . GLY A 1 112 ? -3.313 -3.498 -4.662 1.00 91.38 112 GLY A N 1
ATOM 900 C CA . GLY A 1 112 ? -2.527 -3.450 -3.431 1.00 91.38 112 GLY A CA 1
ATOM 901 C C . GLY A 1 112 ? -1.164 -4.129 -3.567 1.00 91.38 112 GLY A C 1
ATOM 902 O O . GLY A 1 112 ? -0.672 -4.706 -2.594 1.00 91.38 112 GLY A O 1
ATOM 903 N N . TYR A 1 113 ? -0.621 -4.114 -4.787 1.00 94.75 113 TYR A N 1
ATOM 904 C CA . TYR A 1 113 ? 0.698 -4.617 -5.162 1.00 94.75 113 TYR A CA 1
ATOM 905 C C . TYR A 1 113 ? 1.721 -3.473 -5.205 1.00 94.75 113 TYR A C 1
ATOM 907 O O . TYR A 1 113 ? 1.353 -2.301 -5.111 1.00 94.75 113 TYR A O 1
ATOM 915 N N . SER A 1 114 ? 3.001 -3.807 -5.366 1.00 95.75 114 SER A N 1
ATOM 916 C CA . SER A 1 114 ? 4.109 -2.845 -5.386 1.00 95.75 114 SER A CA 1
ATOM 917 C C . SER A 1 114 ? 4.858 -2.876 -6.718 1.00 95.75 114 SER A C 1
ATOM 919 O O . SER A 1 114 ? 4.904 -3.900 -7.407 1.00 95.75 114 SER A O 1
ATOM 921 N N . ILE A 1 115 ? 5.474 -1.748 -7.066 1.00 97.44 115 ILE A N 1
ATOM 922 C CA . ILE A 1 115 ? 6.414 -1.631 -8.182 1.00 97.44 115 ILE A CA 1
ATOM 923 C C . ILE A 1 115 ? 7.725 -1.094 -7.622 1.00 97.44 115 ILE A C 1
ATOM 925 O O . ILE A 1 115 ? 7.749 0.009 -7.083 1.00 97.44 115 ILE A O 1
ATOM 929 N N . TYR A 1 116 ? 8.808 -1.852 -7.748 1.00 97.06 116 TYR A N 1
ATOM 930 C CA . TYR A 1 116 ? 10.148 -1.332 -7.475 1.00 97.06 116 TYR A CA 1
ATOM 931 C C . TYR A 1 116 ? 10.756 -0.842 -8.785 1.00 97.06 116 TYR A C 1
ATOM 933 O O . TYR A 1 116 ? 10.587 -1.478 -9.825 1.00 97.06 116 TYR A O 1
ATOM 941 N N . ILE A 1 117 ? 11.429 0.300 -8.745 1.00 97.75 117 ILE A N 1
ATOM 942 C CA . ILE A 1 117 ? 12.050 0.937 -9.900 1.00 97.75 117 ILE A CA 1
ATOM 943 C C . ILE A 1 117 ? 13.512 1.163 -9.555 1.00 97.75 117 ILE A C 1
ATOM 945 O O . ILE A 1 117 ? 13.819 1.914 -8.629 1.00 97.75 117 ILE A O 1
ATOM 949 N N . ILE A 1 118 ? 14.398 0.494 -10.288 1.00 97.50 118 ILE A N 1
ATOM 950 C CA . ILE A 1 118 ? 15.835 0.747 -10.221 1.00 97.50 118 ILE A CA 1
ATOM 951 C C . ILE A 1 118 ? 16.196 1.665 -11.379 1.00 97.50 118 ILE A C 1
ATOM 953 O O . ILE A 1 118 ? 15.870 1.342 -12.526 1.00 97.50 118 ILE A O 1
ATOM 957 N N . THR A 1 119 ? 16.896 2.758 -11.091 1.00 97.06 119 THR A N 1
ATOM 958 C CA . THR A 1 119 ? 17.466 3.640 -12.113 1.00 97.06 119 THR A CA 1
ATOM 959 C C . THR A 1 119 ? 18.985 3.523 -12.096 1.00 97.06 119 THR A C 1
ATOM 961 O O . THR A 1 119 ? 19.632 3.785 -11.085 1.00 97.06 119 THR A O 1
ATOM 964 N N . GLU A 1 120 ? 19.562 3.157 -13.236 1.00 95.75 120 GLU A N 1
ATOM 965 C CA . GLU A 1 120 ? 21.005 3.085 -13.454 1.00 95.75 120 GLU A CA 1
ATOM 966 C C . GLU A 1 120 ? 21.426 4.120 -14.519 1.00 95.75 120 GLU A C 1
ATOM 968 O O . GLU A 1 120 ? 21.066 3.965 -15.693 1.00 95.75 120 GLU A O 1
ATOM 973 N N . PRO A 1 121 ? 22.174 5.176 -14.155 1.00 94.44 121 PRO A N 1
ATOM 974 C CA . PRO A 1 121 ? 22.637 6.180 -15.103 1.00 94.44 121 PRO A CA 1
ATOM 975 C C . PRO A 1 121 ? 23.702 5.622 -16.057 1.00 94.44 121 PRO A C 1
ATOM 977 O O . PRO A 1 121 ? 24.581 4.855 -15.668 1.00 94.44 121 PRO A O 1
ATOM 980 N N . TYR A 1 122 ? 23.665 6.052 -17.319 1.00 92.44 122 TYR A N 1
ATOM 981 C CA . TYR A 1 122 ? 24.684 5.727 -18.317 1.00 92.44 122 TYR A CA 1
ATOM 982 C C . TYR A 1 122 ? 24.848 6.827 -19.377 1.00 92.44 122 TYR A C 1
ATOM 984 O O . TYR A 1 122 ? 23.981 7.676 -19.590 1.00 92.44 122 TYR A O 1
ATOM 992 N N . ASP A 1 123 ? 25.981 6.786 -20.078 1.00 91.75 123 ASP A N 1
ATOM 993 C CA . ASP A 1 123 ? 26.306 7.710 -21.164 1.00 91.75 123 ASP A CA 1
ATOM 994 C C . ASP A 1 123 ? 26.008 7.071 -22.527 1.00 91.75 123 ASP A C 1
ATOM 996 O O . ASP A 1 123 ? 26.637 6.075 -22.901 1.00 91.75 123 ASP A O 1
ATOM 1000 N N . GLU A 1 124 ? 25.092 7.663 -23.300 1.00 88.25 124 GLU A N 1
ATOM 1001 C CA . GLU A 1 124 ? 24.773 7.225 -24.662 1.00 88.25 124 GLU A CA 1
ATOM 1002 C C . GLU A 1 124 ? 25.446 8.127 -25.717 1.00 88.25 124 GLU A C 1
ATOM 1004 O O . GLU A 1 124 ? 25.080 9.298 -25.871 1.00 88.25 124 GLU A O 1
ATOM 1009 N N . PRO A 1 125 ? 26.422 7.619 -26.492 1.00 88.38 125 PRO A N 1
ATOM 1010 C CA . PRO A 1 125 ? 26.977 8.351 -27.622 1.00 88.38 125 PRO A CA 1
ATOM 1011 C C . PRO A 1 125 ? 26.047 8.278 -28.847 1.00 88.38 125 PRO A C 1
ATOM 1013 O O . PRO A 1 125 ? 25.925 7.237 -29.493 1.00 88.38 125 PRO A O 1
ATOM 1016 N N . CYS A 1 126 ? 25.470 9.413 -29.252 1.00 86.56 126 CYS A N 1
ATOM 1017 C CA . CYS A 1 126 ? 24.622 9.531 -30.440 1.00 86.56 126 CYS A CA 1
ATOM 1018 C C . CYS A 1 126 ? 25.026 10.741 -31.301 1.00 86.56 126 CYS A C 1
ATOM 1020 O O . CYS A 1 126 ? 25.129 11.870 -30.824 1.00 86.56 126 CYS A O 1
ATOM 1022 N N . LYS A 1 127 ? 25.283 10.505 -32.598 1.00 87.38 127 LYS A N 1
ATOM 1023 C CA . LYS A 1 127 ? 25.640 11.537 -33.602 1.00 87.38 127 LYS A CA 1
ATOM 1024 C C . LYS A 1 127 ? 26.741 12.518 -33.142 1.00 87.38 127 LYS A C 1
ATOM 1026 O O . LYS A 1 127 ? 26.662 13.715 -33.401 1.00 87.38 127 LYS A O 1
ATOM 1031 N N . GLY A 1 128 ? 27.773 12.008 -32.464 1.00 87.75 128 GLY A N 1
ATOM 1032 C CA . GLY A 1 128 ? 28.913 12.807 -31.988 1.00 87.75 128 GLY A CA 1
ATOM 1033 C C . GLY A 1 128 ? 28.661 13.601 -30.700 1.00 87.75 128 GLY A C 1
ATOM 1034 O O . GLY A 1 128 ? 29.525 14.372 -30.293 1.00 87.75 128 GLY A O 1
ATOM 1035 N N . LYS A 1 129 ? 27.506 13.414 -30.051 1.00 90.62 129 LYS A N 1
ATOM 1036 C CA . LYS A 1 129 ? 27.180 13.956 -28.726 1.00 90.62 129 LYS A CA 1
ATOM 1037 C C . LYS A 1 129 ? 27.016 12.819 -27.719 1.00 90.62 129 LYS A C 1
ATOM 1039 O O . LYS A 1 129 ? 26.673 11.705 -28.105 1.00 90.62 129 LYS A O 1
ATOM 1044 N N . ILE A 1 130 ? 27.264 13.111 -26.446 1.00 92.19 130 ILE A N 1
ATOM 1045 C CA . ILE A 1 130 ? 27.011 12.191 -25.332 1.00 92.19 130 ILE A CA 1
ATOM 1046 C C . ILE A 1 130 ? 25.747 12.668 -24.622 1.00 92.19 130 ILE A C 1
ATOM 1048 O O . ILE A 1 130 ? 25.681 13.828 -24.216 1.00 92.19 130 ILE A O 1
ATOM 1052 N N . TYR A 1 131 ? 24.771 11.776 -24.491 1.00 92.50 131 TYR A N 1
ATOM 1053 C CA . TYR A 1 131 ? 23.517 11.998 -23.783 1.00 92.50 131 TYR A CA 1
ATOM 1054 C C . TYR A 1 131 ? 23.557 11.263 -22.443 1.00 92.50 131 TYR A C 1
ATOM 1056 O O . TYR A 1 131 ? 23.930 10.093 -22.389 1.00 92.50 131 TYR A O 1
ATOM 1064 N N . LYS A 1 132 ? 23.185 11.949 -21.362 1.00 94.12 132 LYS A N 1
ATOM 1065 C CA . LYS A 1 132 ? 23.027 11.355 -20.030 1.00 94.12 132 LYS A CA 1
ATOM 1066 C C . LYS A 1 132 ? 21.662 10.680 -19.952 1.00 94.12 132 LYS A C 1
ATOM 1068 O O . LYS A 1 132 ? 20.641 11.373 -19.952 1.00 94.12 132 LYS A O 1
ATOM 1073 N N . LYS A 1 133 ? 21.656 9.348 -19.939 1.00 92.69 133 LYS A N 1
ATOM 1074 C CA . LYS A 1 133 ? 20.454 8.512 -19.935 1.00 92.69 133 LYS A CA 1
ATOM 1075 C C . LYS A 1 133 ? 20.385 7.633 -18.700 1.00 92.69 133 LYS A C 1
ATOM 1077 O O . LYS A 1 133 ? 21.338 7.546 -17.934 1.00 92.69 133 LYS A O 1
ATOM 1082 N N . ASN A 1 134 ? 19.234 6.998 -18.536 1.00 93.06 134 ASN A N 1
ATOM 1083 C CA . ASN A 1 134 ? 18.961 6.059 -17.467 1.00 93.06 134 ASN A CA 1
ATOM 1084 C C . ASN A 1 134 ? 18.468 4.745 -18.060 1.00 93.06 134 ASN A C 1
ATOM 1086 O O 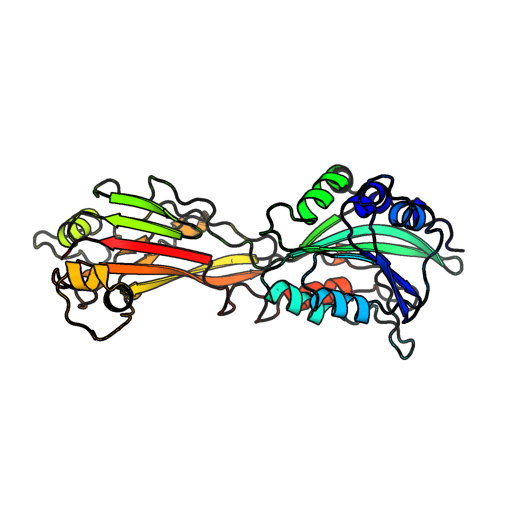. ASN A 1 134 ? 17.679 4.732 -19.006 1.00 93.06 134 ASN A O 1
ATOM 1090 N N . ARG A 1 135 ? 18.938 3.637 -17.497 1.00 93.12 135 ARG A N 1
ATOM 1091 C CA . ARG A 1 135 ? 18.338 2.322 -17.677 1.00 93.12 135 ARG A CA 1
ATOM 1092 C C . ARG A 1 135 ? 17.434 2.051 -16.489 1.00 93.12 135 ARG A C 1
ATOM 1094 O O . ARG A 1 135 ? 17.839 2.227 -15.343 1.00 93.12 135 ARG A O 1
ATOM 1101 N N . PHE A 1 136 ? 16.226 1.607 -16.784 1.00 95.62 136 PHE A N 1
ATOM 1102 C CA . PHE A 1 136 ? 15.191 1.342 -15.808 1.00 95.62 136 PHE A CA 1
ATOM 1103 C C . PHE A 1 136 ? 14.936 -0.152 -15.696 1.00 95.62 136 PHE A C 1
ATOM 1105 O O . PHE A 1 136 ? 14.820 -0.858 -16.701 1.00 95.62 136 PHE A O 1
ATOM 1112 N N . TYR A 1 137 ? 14.788 -0.606 -14.459 1.00 95.25 137 TYR A N 1
ATOM 1113 C CA . TYR A 1 137 ? 14.322 -1.943 -14.128 1.00 95.25 137 TYR A CA 1
ATOM 1114 C C . TYR A 1 137 ? 13.049 -1.773 -13.318 1.00 95.25 137 TYR A C 1
ATOM 1116 O O . TYR A 1 137 ? 13.091 -1.268 -12.199 1.00 95.25 137 TYR A O 1
ATOM 1124 N N . PHE A 1 138 ? 11.921 -2.174 -13.889 1.00 96.88 138 PHE A N 1
ATOM 1125 C CA . PHE A 1 138 ? 10.629 -2.173 -13.217 1.00 96.88 138 PHE A CA 1
ATOM 1126 C C . PHE A 1 138 ? 10.329 -3.577 -12.719 1.00 96.88 138 PHE A C 1
ATOM 1128 O O . PHE A 1 138 ? 10.268 -4.522 -13.505 1.00 96.88 138 PHE A O 1
ATOM 1135 N N . ILE A 1 139 ? 10.115 -3.709 -11.418 1.00 95.75 139 ILE A N 1
ATOM 1136 C CA . ILE A 1 139 ? 9.801 -4.963 -10.752 1.00 95.75 139 ILE A CA 1
ATOM 1137 C C . ILE A 1 139 ? 8.363 -4.876 -10.261 1.00 95.75 139 ILE A C 1
ATOM 1139 O O . ILE A 1 139 ? 8.076 -4.249 -9.243 1.00 95.75 139 ILE A O 1
ATOM 1143 N N . PHE A 1 140 ? 7.461 -5.528 -10.980 1.00 96.31 140 PHE A N 1
ATOM 1144 C CA . PHE A 1 140 ? 6.059 -5.667 -10.616 1.00 96.31 140 PHE A CA 1
ATOM 1145 C C . PHE A 1 140 ? 5.909 -6.878 -9.699 1.00 96.31 140 PHE A C 1
ATOM 1147 O O . PHE A 1 140 ? 6.183 -8.008 -10.109 1.00 96.31 140 PHE A O 1
ATOM 1154 N N . THR A 1 141 ? 5.497 -6.648 -8.454 1.00 95.00 141 THR A N 1
ATOM 1155 C CA . THR A 1 141 ? 5.468 -7.681 -7.410 1.00 95.00 141 THR A CA 1
ATOM 1156 C C . THR A 1 141 ? 4.276 -7.520 -6.471 1.00 95.00 141 THR A C 1
ATOM 1158 O O . THR A 1 141 ? 3.727 -6.429 -6.336 1.00 95.00 141 THR A O 1
ATOM 1161 N N . ASP A 1 142 ? 3.920 -8.595 -5.776 1.00 93.38 142 ASP A N 1
ATOM 1162 C CA . ASP A 1 142 ? 3.080 -8.547 -4.581 1.00 93.38 142 ASP A CA 1
ATOM 1163 C C . ASP A 1 142 ? 3.951 -8.874 -3.362 1.00 93.38 142 ASP A C 1
ATOM 1165 O O . ASP A 1 142 ? 4.362 -10.018 -3.171 1.00 93.38 142 ASP A O 1
ATOM 1169 N N . ASP A 1 143 ? 4.240 -7.867 -2.535 1.00 90.69 143 ASP A N 1
ATOM 1170 C CA . ASP A 1 143 ? 5.096 -8.026 -1.350 1.00 90.69 143 ASP A CA 1
ATOM 1171 C C . ASP A 1 143 ? 4.462 -8.899 -0.255 1.00 90.69 143 ASP A C 1
ATOM 1173 O O . ASP A 1 143 ? 5.133 -9.252 0.711 1.00 90.69 143 ASP A O 1
ATOM 1177 N N . LYS A 1 144 ? 3.177 -9.258 -0.385 1.00 87.38 144 LYS A N 1
ATOM 1178 C CA . LYS A 1 144 ? 2.478 -10.153 0.548 1.00 87.38 144 LYS A CA 1
ATOM 1179 C C . LYS A 1 144 ? 2.761 -11.630 0.266 1.00 87.38 144 LYS A C 1
ATOM 1181 O O . LYS A 1 144 ? 2.376 -12.488 1.059 1.00 87.38 144 LYS A O 1
ATOM 1186 N N . LEU A 1 145 ? 3.405 -11.949 -0.859 1.00 89.44 145 LEU A N 1
ATOM 1187 C CA . LEU A 1 145 ? 3.837 -13.310 -1.165 1.00 89.44 145 LEU A CA 1
ATOM 1188 C C . LEU A 1 145 ? 4.917 -13.765 -0.175 1.00 89.44 145 LEU A C 1
ATOM 1190 O O . LEU A 1 145 ? 5.706 -12.967 0.314 1.00 89.44 145 LEU A O 1
ATOM 1194 N N . GLN A 1 146 ? 5.002 -15.074 0.081 1.00 84.88 146 GLN A N 1
ATOM 1195 C CA . GLN A 1 146 ? 6.025 -15.640 0.974 1.00 84.88 146 GLN A CA 1
ATOM 1196 C C . GLN A 1 146 ? 7.460 -15.383 0.474 1.00 84.88 146 GLN A C 1
ATOM 1198 O O . GLN A 1 146 ? 8.388 -15.280 1.272 1.00 84.88 146 GLN A O 1
ATOM 1203 N N . ALA A 1 147 ? 7.640 -15.306 -0.846 1.00 82.56 147 ALA A N 1
ATOM 1204 C CA . ALA A 1 147 ? 8.918 -15.048 -1.499 1.00 82.56 147 ALA A CA 1
ATOM 1205 C C . ALA A 1 147 ? 8.706 -14.092 -2.690 1.00 82.56 147 ALA A C 1
ATOM 1207 O O . ALA A 1 147 ? 8.625 -14.546 -3.837 1.00 82.56 147 ALA A O 1
ATOM 1208 N N . PRO A 1 148 ? 8.545 -12.781 -2.437 1.00 89.12 148 PRO A N 1
ATOM 1209 C CA . PRO A 1 148 ? 8.360 -11.805 -3.499 1.00 89.12 148 PRO A CA 1
ATOM 1210 C C . PRO A 1 148 ? 9.685 -11.579 -4.236 1.00 89.12 148 PRO A C 1
ATOM 1212 O O . PRO A 1 148 ? 10.760 -11.573 -3.628 1.00 89.12 148 PRO A O 1
ATOM 1215 N N . ILE A 1 149 ? 9.630 -11.370 -5.553 1.00 88.19 149 ILE A N 1
ATOM 1216 C CA . ILE A 1 149 ? 10.833 -11.184 -6.379 1.00 88.19 149 ILE A CA 1
ATOM 1217 C C . ILE A 1 149 ? 11.602 -9.907 -5.997 1.00 88.19 149 ILE A C 1
ATOM 1219 O O . ILE A 1 149 ? 12.818 -9.849 -6.173 1.00 88.19 149 ILE A O 1
ATOM 1223 N N . SER A 1 150 ? 10.922 -8.917 -5.407 1.00 88.38 150 SER A N 1
ATOM 1224 C CA . SER A 1 150 ? 11.536 -7.704 -4.851 1.00 88.38 150 SER A CA 1
ATOM 1225 C C . SER A 1 150 ? 12.565 -8.005 -3.767 1.00 88.38 150 SER A C 1
ATOM 1227 O O . SER A 1 150 ? 13.639 -7.413 -3.780 1.00 88.38 150 SER A O 1
ATOM 1229 N N . GLY A 1 151 ? 12.284 -8.947 -2.861 1.00 88.50 151 GLY A N 1
ATOM 1230 C CA . GLY A 1 151 ? 13.208 -9.300 -1.780 1.00 88.50 151 GLY A CA 1
ATOM 1231 C C . GLY A 1 151 ? 14.533 -9.847 -2.309 1.00 88.50 151 GLY A C 1
ATOM 1232 O O . GLY A 1 151 ? 15.597 -9.500 -1.803 1.00 88.50 151 GLY A O 1
ATOM 1233 N N . LEU A 1 152 ? 14.469 -10.649 -3.374 1.00 83.69 152 LEU A N 1
ATOM 1234 C CA . LEU A 1 152 ? 15.660 -11.151 -4.045 1.00 83.69 152 LEU A CA 1
ATOM 1235 C C . LEU A 1 152 ? 16.418 -10.039 -4.765 1.00 83.69 152 LEU A C 1
ATOM 1237 O O . LEU A 1 152 ? 17.623 -9.909 -4.590 1.00 83.69 152 LEU A O 1
ATOM 1241 N N . ILE A 1 153 ? 15.715 -9.245 -5.571 1.00 87.19 153 ILE A N 1
ATOM 1242 C CA . ILE A 1 153 ? 16.336 -8.180 -6.359 1.00 87.19 153 ILE A CA 1
ATOM 1243 C C . ILE A 1 153 ? 17.047 -7.190 -5.438 1.00 87.19 153 ILE A C 1
ATOM 1245 O O . ILE A 1 153 ? 18.213 -6.898 -5.675 1.00 87.19 153 ILE A O 1
ATOM 1249 N N . ASN A 1 154 ? 16.402 -6.767 -4.347 1.00 89.69 154 ASN A N 1
ATOM 1250 C CA . ASN A 1 154 ? 17.001 -5.864 -3.368 1.00 89.69 154 ASN A CA 1
ATOM 1251 C C . ASN A 1 154 ? 18.297 -6.435 -2.774 1.00 89.69 154 ASN A C 1
ATOM 1253 O O . ASN A 1 154 ? 19.276 -5.707 -2.665 1.00 89.69 154 ASN A O 1
ATOM 1257 N N . ALA A 1 155 ? 18.330 -7.731 -2.439 1.00 90.19 155 ALA A N 1
ATOM 1258 C CA . ALA A 1 155 ? 19.531 -8.368 -1.897 1.00 90.19 155 ALA A CA 1
ATOM 1259 C C . ALA A 1 155 ? 20.703 -8.381 -2.895 1.00 90.19 155 ALA A C 1
ATOM 1261 O O . ALA A 1 155 ? 21.847 -8.210 -2.489 1.00 90.19 155 ALA A O 1
ATOM 1262 N N . GLU A 1 156 ? 20.427 -8.558 -4.188 1.00 90.88 156 GLU A N 1
ATOM 1263 C CA . GLU A 1 156 ? 21.456 -8.616 -5.237 1.00 90.88 156 GLU A CA 1
ATOM 1264 C C . GLU A 1 156 ? 22.028 -7.237 -5.606 1.00 90.88 156 GLU A C 1
ATOM 1266 O O . GLU A 1 156 ? 23.149 -7.154 -6.104 1.00 90.88 156 GLU A O 1
ATOM 1271 N N . ILE A 1 157 ? 21.278 -6.150 -5.385 1.00 94.44 157 ILE A N 1
ATOM 1272 C CA . ILE A 1 157 ? 21.690 -4.792 -5.787 1.00 94.44 157 ILE A CA 1
ATOM 1273 C C . ILE A 1 157 ? 22.040 -3.867 -4.618 1.00 94.44 157 ILE A C 1
ATOM 1275 O O . ILE A 1 157 ? 22.428 -2.728 -4.867 1.00 94.44 157 ILE A O 1
ATOM 1279 N N . GLN A 1 158 ? 21.907 -4.314 -3.363 1.00 95.31 158 GLN A N 1
ATOM 1280 C CA . GLN A 1 158 ? 22.074 -3.450 -2.186 1.00 95.31 158 GLN A CA 1
ATOM 1281 C C . GLN A 1 158 ? 23.426 -2.723 -2.182 1.00 95.31 158 GLN A C 1
ATOM 1283 O O . GLN A 1 158 ? 23.460 -1.505 -2.026 1.00 95.31 158 GLN A O 1
ATOM 1288 N N . ASP A 1 159 ? 24.521 -3.436 -2.460 1.00 96.69 159 ASP A N 1
ATOM 1289 C CA . ASP A 1 159 ? 25.864 -2.843 -2.522 1.00 96.69 159 ASP A CA 1
ATOM 1290 C C . ASP A 1 159 ? 25.971 -1.757 -3.612 1.00 96.69 159 ASP A C 1
ATOM 1292 O O . ASP A 1 159 ? 26.651 -0.743 -3.438 1.00 96.69 159 ASP A O 1
ATOM 1296 N N . LEU A 1 160 ? 25.269 -1.933 -4.739 1.00 97.00 160 LEU A N 1
ATOM 1297 C CA . LEU A 1 160 ? 25.248 -0.959 -5.834 1.00 97.00 160 LEU A CA 1
ATOM 1298 C C . LEU A 1 160 ? 24.473 0.301 -5.439 1.00 97.00 160 LEU A C 1
ATOM 1300 O O . LEU A 1 160 ? 24.913 1.405 -5.760 1.00 97.00 160 LEU A O 1
ATOM 1304 N N . VAL A 1 161 ? 23.359 0.145 -4.721 1.00 96.38 161 VAL A N 1
ATOM 1305 C CA . VAL A 1 161 ? 22.587 1.267 -4.163 1.00 96.38 161 VAL A CA 1
ATOM 1306 C C . VAL A 1 161 ? 23.427 2.031 -3.143 1.00 96.38 161 VAL A C 1
ATOM 1308 O O . VAL A 1 161 ? 23.568 3.248 -3.254 1.00 96.38 161 VAL A O 1
ATOM 1311 N N . ASP A 1 162 ? 24.057 1.325 -2.204 1.00 96.50 162 ASP A N 1
ATOM 1312 C CA . ASP A 1 162 ? 24.866 1.926 -1.138 1.00 96.50 162 ASP A CA 1
ATOM 1313 C C . ASP A 1 162 ? 26.098 2.662 -1.692 1.00 96.50 162 ASP A C 1
ATOM 1315 O O . ASP A 1 162 ? 26.514 3.693 -1.160 1.00 96.50 162 ASP A O 1
ATOM 1319 N N . SER A 1 163 ? 26.663 2.171 -2.801 1.00 96.25 163 SER A N 1
ATOM 1320 C CA . SER A 1 163 ? 27.758 2.829 -3.527 1.00 96.25 163 SER A CA 1
ATOM 1321 C C . SER A 1 163 ? 27.321 3.991 -4.435 1.00 96.25 163 SER A C 1
ATOM 1323 O O . SER A 1 163 ? 28.176 4.683 -4.990 1.00 96.25 163 SER A O 1
ATOM 1325 N N . GLY A 1 164 ? 26.012 4.222 -4.595 1.00 95.25 164 GLY A N 1
ATOM 1326 C CA . GLY A 1 164 ? 25.456 5.263 -5.462 1.00 95.25 164 GLY A CA 1
ATOM 1327 C C . GLY A 1 164 ? 25.570 4.977 -6.964 1.00 95.25 164 GLY A C 1
ATOM 1328 O O . GLY A 1 164 ? 25.487 5.909 -7.763 1.00 95.25 164 GLY A O 1
ATOM 1329 N N . ILE A 1 165 ? 25.767 3.715 -7.362 1.00 95.38 165 ILE A N 1
ATOM 1330 C CA . ILE A 1 165 ? 25.792 3.297 -8.777 1.00 95.38 165 ILE A CA 1
ATOM 1331 C C . ILE A 1 165 ? 24.384 3.319 -9.377 1.00 95.38 165 ILE A C 1
ATOM 1333 O O . ILE A 1 165 ? 24.216 3.626 -10.554 1.00 95.38 165 ILE A O 1
ATOM 1337 N N . CYS A 1 166 ? 23.367 3.011 -8.575 1.00 96.38 166 CYS A N 1
ATOM 1338 C CA . CYS A 1 166 ? 21.966 3.067 -8.973 1.00 96.38 166 CYS A CA 1
ATOM 1339 C C . CYS A 1 166 ? 21.101 3.596 -7.828 1.00 96.38 166 CYS A C 1
ATOM 1341 O O . CYS A 1 166 ? 21.538 3.646 -6.677 1.00 96.38 166 CYS A O 1
ATOM 1343 N N . THR A 1 167 ? 19.868 3.981 -8.140 1.00 96.62 167 THR A N 1
ATOM 1344 C CA . THR A 1 167 ? 18.848 4.308 -7.138 1.00 96.62 167 THR A CA 1
ATOM 1345 C C . THR A 1 167 ? 17.765 3.239 -7.133 1.00 96.62 167 THR A C 1
ATOM 1347 O O . THR A 1 167 ? 17.495 2.616 -8.158 1.00 96.62 167 THR A O 1
ATOM 1350 N N . LEU A 1 168 ? 17.141 3.027 -5.974 1.00 96.25 168 LEU A N 1
ATOM 1351 C CA . LEU A 1 168 ? 15.996 2.138 -5.806 1.00 96.25 168 LEU A CA 1
ATOM 1352 C C . LEU A 1 168 ? 14.832 2.936 -5.225 1.00 96.25 168 LEU A C 1
ATOM 1354 O O . LEU A 1 168 ? 14.946 3.528 -4.154 1.00 96.25 168 LEU A O 1
ATOM 1358 N N . PHE A 1 169 ? 13.699 2.905 -5.914 1.00 96.38 169 PHE A N 1
ATOM 1359 C CA . PHE A 1 169 ? 12.456 3.511 -5.459 1.00 96.38 169 PHE A CA 1
ATOM 1360 C C . PHE A 1 169 ? 11.346 2.472 -5.412 1.00 96.38 169 PHE A C 1
ATOM 1362 O O . PHE A 1 169 ? 11.165 1.699 -6.353 1.00 96.38 169 PHE A O 1
ATOM 1369 N N . LYS A 1 170 ? 10.566 2.474 -4.331 1.00 96.00 170 LYS A N 1
ATOM 1370 C CA . LYS A 1 170 ? 9.362 1.658 -4.209 1.00 96.00 170 LYS A CA 1
ATOM 1371 C C . LYS A 1 170 ? 8.129 2.524 -4.421 1.00 96.00 170 LYS A C 1
ATOM 1373 O O . LYS A 1 170 ? 7.968 3.556 -3.778 1.00 96.00 170 LYS A O 1
ATOM 1378 N N . MET A 1 171 ? 7.237 2.057 -5.284 1.00 96.31 171 MET A N 1
ATOM 1379 C CA . MET A 1 171 ? 5.896 2.588 -5.469 1.00 96.31 171 MET A CA 1
ATOM 1380 C C . MET A 1 171 ? 4.877 1.595 -4.901 1.00 96.31 171 MET A C 1
ATOM 1382 O O . MET A 1 171 ? 4.761 0.461 -5.369 1.00 96.31 171 MET A O 1
ATOM 1386 N N . THR A 1 172 ? 4.151 2.007 -3.869 1.00 94.75 172 THR A N 1
ATOM 1387 C CA . THR A 1 172 ? 3.183 1.209 -3.121 1.00 94.75 172 THR A CA 1
ATOM 1388 C C . THR A 1 172 ? 2.176 2.112 -2.403 1.00 94.75 172 THR A C 1
ATOM 1390 O O . THR A 1 172 ? 2.397 3.301 -2.184 1.00 94.75 172 THR A O 1
ATOM 1393 N N . ASN A 1 173 ? 1.035 1.541 -2.040 1.00 92.88 173 ASN A N 1
ATOM 1394 C CA . ASN A 1 173 ? -0.032 2.201 -1.282 1.00 92.88 173 ASN A CA 1
ATOM 1395 C C . ASN A 1 173 ? -0.576 1.316 -0.147 1.00 92.88 173 ASN A C 1
ATOM 1397 O O . ASN A 1 173 ? -1.667 1.566 0.363 1.00 92.88 173 ASN A O 1
ATOM 1401 N N . SER A 1 174 ? 0.142 0.238 0.179 1.00 88.88 174 SER A N 1
ATOM 1402 C CA . SER A 1 174 ? -0.341 -0.868 1.017 1.00 88.88 174 SER A CA 1
ATOM 1403 C C . SER A 1 174 ? 0.549 -1.142 2.234 1.00 88.88 174 SER A C 1
ATOM 1405 O O . SER A 1 174 ? 0.402 -2.170 2.885 1.00 88.88 174 SER A O 1
ATOM 1407 N N . ASP A 1 175 ? 1.489 -0.249 2.526 1.00 88.81 175 ASP A N 1
ATOM 1408 C CA . ASP A 1 175 ? 2.497 -0.368 3.583 1.00 88.81 175 ASP A CA 1
ATOM 1409 C C . ASP A 1 175 ? 2.194 0.477 4.834 1.00 88.81 175 ASP A C 1
ATOM 1411 O O . ASP A 1 175 ? 2.857 0.319 5.864 1.00 88.81 175 ASP A O 1
ATOM 1415 N N . ILE A 1 176 ? 1.158 1.324 4.787 1.00 90.62 176 ILE A N 1
ATOM 1416 C CA . ILE A 1 176 ? 0.559 1.906 5.993 1.00 90.62 176 ILE A CA 1
ATOM 1417 C C . ILE A 1 176 ? -0.221 0.809 6.721 1.00 90.62 176 ILE A C 1
ATOM 1419 O O . ILE A 1 176 ? -1.111 0.181 6.150 1.00 90.62 176 ILE A O 1
ATOM 1423 N N . GLY A 1 177 ? 0.076 0.616 8.003 1.00 88.75 177 GLY A N 1
ATOM 1424 C CA . GLY A 1 177 ? -0.522 -0.450 8.801 1.00 88.75 177 GLY A CA 1
ATOM 1425 C C . GLY A 1 177 ? -0.200 -0.339 10.285 1.00 88.75 177 GLY A C 1
ATOM 1426 O O . GLY A 1 177 ? 0.377 0.650 10.739 1.00 88.75 177 GLY A O 1
ATOM 1427 N N . VAL A 1 178 ? -0.558 -1.377 11.038 1.00 86.31 178 VAL A N 1
ATOM 1428 C CA . VAL A 1 178 ? -0.156 -1.562 12.439 1.00 86.31 178 VAL A CA 1
ATOM 1429 C C . VAL A 1 178 ? 1.029 -2.528 12.487 1.00 86.31 178 VAL A C 1
ATOM 1431 O O . VAL A 1 178 ? 0.972 -3.611 11.915 1.00 86.31 178 VAL A O 1
ATOM 1434 N N . VAL A 1 179 ? 2.123 -2.123 13.140 1.00 82.38 179 VAL A N 1
ATOM 1435 C CA . VAL A 1 179 ? 3.405 -2.860 13.156 1.00 82.38 179 VAL A CA 1
ATOM 1436 C C . VAL A 1 179 ? 3.376 -4.037 14.122 1.00 82.38 179 VAL A C 1
ATOM 1438 O O . VAL A 1 179 ? 3.987 -5.070 13.867 1.00 82.38 179 VAL A O 1
ATOM 1441 N N . SER A 1 180 ? 2.712 -3.885 15.265 1.00 66.56 180 SER A N 1
ATOM 1442 C CA . SER A 1 180 ? 2.620 -4.964 16.238 1.00 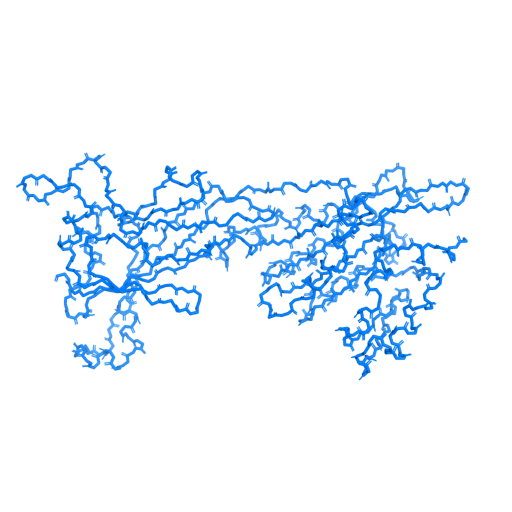66.56 180 SER A CA 1
ATOM 1443 C C . SER A 1 180 ? 1.450 -4.729 17.180 1.00 66.56 180 SER A C 1
ATOM 1445 O O . SER A 1 180 ? 1.411 -3.695 17.858 1.00 66.56 180 SER A O 1
ATOM 1447 N N . PRO A 1 181 ? 0.533 -5.695 17.274 1.00 62.09 181 PRO A N 1
ATOM 1448 C CA . PRO A 1 181 ? -0.333 -5.808 18.426 1.00 62.09 181 PRO A CA 1
ATOM 1449 C C . PRO A 1 181 ? 0.494 -6.387 19.585 1.00 62.09 181 PRO A C 1
ATOM 1451 O O . PRO A 1 181 ? 1.174 -7.405 19.438 1.00 62.09 181 PRO A O 1
ATOM 1454 N N . LYS A 1 182 ? 0.506 -5.707 20.732 1.00 67.00 182 LYS A N 1
ATOM 1455 C CA . LYS A 1 182 ? 1.236 -6.166 21.919 1.00 67.00 182 LYS A CA 1
ATOM 1456 C C . LYS A 1 182 ? 0.302 -6.816 22.932 1.00 67.00 182 LYS A C 1
ATOM 1458 O O . LYS A 1 182 ? -0.847 -6.409 23.076 1.00 67.00 182 LYS A O 1
ATOM 1463 N N . SER A 1 183 ? 0.829 -7.765 23.705 1.00 65.88 183 SER A N 1
ATOM 1464 C CA . SER A 1 183 ? 0.087 -8.434 24.784 1.00 65.88 183 SER A CA 1
ATOM 1465 C C . SER A 1 183 ? -0.335 -7.494 25.916 1.00 65.88 183 SER A C 1
ATOM 1467 O O . SER A 1 183 ? -1.243 -7.829 26.665 1.00 65.88 183 SER A O 1
ATOM 1469 N N . ASP A 1 184 ? 0.305 -6.331 26.038 1.00 73.00 184 ASP A N 1
ATOM 1470 C CA . ASP A 1 184 ? 0.020 -5.286 27.026 1.00 73.00 184 ASP A CA 1
ATOM 1471 C C . ASP A 1 184 ? -0.872 -4.160 26.470 1.00 73.00 184 ASP A C 1
ATOM 1473 O O . ASP A 1 184 ? -0.888 -3.053 27.008 1.00 73.00 184 ASP A O 1
ATOM 1477 N N . MET A 1 185 ? -1.587 -4.404 25.365 1.00 85.12 185 MET A N 1
ATOM 1478 C CA . MET A 1 185 ? -2.401 -3.362 24.739 1.00 85.12 185 MET A CA 1
ATOM 1479 C C . MET A 1 185 ? -3.662 -3.020 25.533 1.00 85.12 185 MET A C 1
ATOM 1481 O O . MET A 1 185 ? -4.158 -1.914 25.395 1.00 85.12 185 MET A O 1
ATOM 1485 N N . VAL A 1 186 ? -4.210 -3.931 26.334 1.00 89.75 186 VAL A N 1
ATOM 1486 C CA . VAL A 1 186 ? -5.457 -3.683 27.077 1.00 89.75 186 VAL A CA 1
ATOM 1487 C C . VAL A 1 186 ? -5.131 -3.082 28.441 1.00 89.75 186 VAL A C 1
ATOM 1489 O O . VAL A 1 186 ? -4.090 -3.384 29.025 1.00 89.75 186 VAL A O 1
ATOM 1492 N N . ASN A 1 187 ? -6.012 -2.219 28.948 1.00 88.31 187 ASN A N 1
ATOM 1493 C CA . ASN A 1 187 ? -5.894 -1.646 30.288 1.00 88.31 187 ASN A CA 1
ATOM 1494 C C . ASN A 1 187 ? -5.622 -2.737 31.344 1.00 88.31 187 ASN A C 1
ATOM 1496 O O . ASN A 1 187 ? -6.381 -3.695 31.467 1.00 88.31 187 ASN A O 1
ATOM 1500 N N . THR A 1 188 ? -4.547 -2.579 32.120 1.00 87.50 188 THR A N 1
ATOM 1501 C CA . THR A 1 188 ? -4.042 -3.613 33.040 1.00 87.50 188 THR A CA 1
ATOM 1502 C C . THR A 1 188 ? -4.941 -3.881 34.242 1.00 87.50 188 THR A C 1
ATOM 1504 O O . THR A 1 188 ? -4.720 -4.858 34.949 1.00 87.50 188 THR A O 1
ATOM 1507 N N . ASN A 1 189 ? -5.920 -3.011 34.505 1.00 91.00 189 ASN A N 1
ATOM 1508 C CA . ASN A 1 189 ? -6.910 -3.230 35.557 1.00 91.00 189 ASN A CA 1
ATOM 1509 C C . ASN A 1 189 ? -8.022 -4.199 35.126 1.00 91.00 189 ASN A C 1
ATOM 1511 O O . ASN A 1 189 ? -8.806 -4.616 35.971 1.00 91.00 189 ASN A O 1
ATOM 1515 N N . LEU A 1 190 ? -8.090 -4.542 33.835 1.00 90.62 190 LEU A N 1
ATOM 1516 C CA . LEU A 1 190 ? -9.069 -5.473 33.287 1.00 90.62 190 LEU A CA 1
ATOM 1517 C C . LEU A 1 190 ? -8.539 -6.909 33.284 1.00 90.62 190 LEU A C 1
ATOM 1519 O O . LEU A 1 190 ? -7.353 -7.170 33.077 1.00 90.62 190 LEU A O 1
ATOM 1523 N N . THR A 1 191 ? -9.461 -7.847 33.434 1.00 91.06 191 THR A N 1
ATOM 1524 C CA . THR A 1 191 ? -9.297 -9.270 33.165 1.00 91.06 191 THR A CA 1
ATOM 1525 C C . THR A 1 191 ? -9.619 -9.514 31.696 1.00 91.06 191 THR A C 1
ATOM 1527 O O . THR A 1 191 ? -10.763 -9.372 31.259 1.00 91.06 191 THR A O 1
ATOM 1530 N N . PHE A 1 192 ? -8.597 -9.850 30.908 1.00 91.81 192 PHE A N 1
ATOM 1531 C CA . PHE A 1 192 ? -8.743 -10.008 29.465 1.00 91.81 192 PHE A CA 1
ATOM 1532 C C . PHE A 1 192 ? -7.875 -11.125 28.886 1.00 91.81 192 PHE A C 1
ATOM 1534 O O . PHE A 1 192 ? -6.875 -11.556 29.464 1.00 91.81 192 PHE A O 1
ATOM 1541 N N . LYS A 1 193 ? -8.230 -11.530 27.666 1.00 91.81 193 LYS A N 1
ATOM 1542 C CA . LYS A 1 193 ? -7.441 -12.391 26.787 1.00 91.81 193 LYS A CA 1
ATOM 1543 C C . LYS A 1 193 ? -7.357 -11.764 25.398 1.00 91.81 193 LYS A C 1
ATOM 1545 O O . LYS A 1 193 ? -8.361 -11.284 24.881 1.00 91.81 193 LYS A O 1
ATOM 1550 N N . VAL A 1 194 ? -6.177 -11.805 24.781 1.00 90.38 194 VAL A N 1
ATOM 1551 C CA . VAL A 1 194 ? -5.983 -11.387 23.384 1.00 90.38 194 VAL A CA 1
ATOM 1552 C C . VAL A 1 194 ? -5.646 -12.611 22.543 1.00 90.38 194 VAL A C 1
ATOM 1554 O O . VAL A 1 194 ? -4.620 -13.253 22.766 1.00 90.38 194 VAL A O 1
ATOM 1557 N N . ASP A 1 195 ? -6.510 -12.923 21.582 1.00 90.19 195 ASP A N 1
ATOM 1558 C CA . ASP A 1 195 ? -6.264 -13.923 20.549 1.00 90.19 195 ASP A CA 1
ATOM 1559 C C . ASP A 1 195 ? -5.806 -13.222 19.263 1.00 90.19 195 ASP A C 1
ATOM 1561 O O . ASP A 1 195 ? -6.508 -12.370 18.717 1.00 90.19 195 ASP A O 1
ATOM 1565 N N . TYR A 1 196 ? -4.621 -13.590 18.776 1.00 86.19 196 TYR A N 1
ATOM 1566 C CA . TYR A 1 196 ? -4.056 -13.071 17.530 1.00 86.19 196 TYR A CA 1
ATOM 1567 C C . TYR A 1 196 ? -4.467 -13.993 16.387 1.00 86.19 196 TYR A C 1
ATOM 1569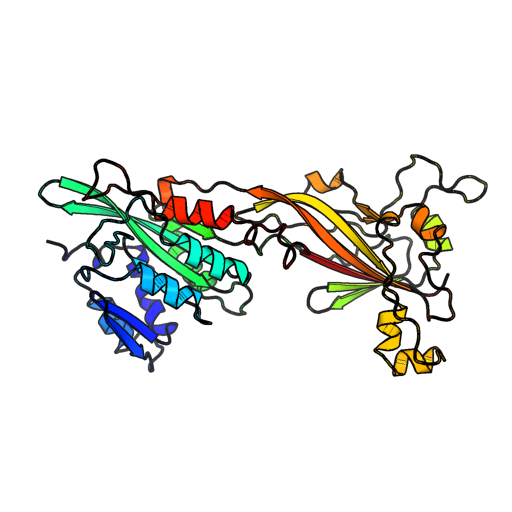 O O . TYR A 1 196 ? -3.965 -15.113 16.264 1.00 86.19 196 TYR A O 1
ATOM 1577 N N . LEU A 1 197 ? -5.415 -13.538 15.577 1.00 81.56 197 LEU A N 1
ATOM 1578 C CA . LEU A 1 197 ? -5.934 -14.269 14.430 1.00 81.56 197 LEU A CA 1
ATOM 1579 C C . LEU A 1 197 ? -5.292 -13.730 13.148 1.00 81.56 197 LEU A C 1
ATOM 1581 O O . LEU A 1 197 ? -4.664 -12.671 13.138 1.00 81.56 197 LEU A O 1
ATOM 1585 N N . ASN A 1 198 ? -5.422 -14.472 12.046 1.00 70.50 198 ASN A N 1
ATOM 1586 C CA . ASN A 1 198 ? -4.882 -14.030 10.763 1.00 70.50 198 ASN A CA 1
ATOM 1587 C C . ASN A 1 198 ? -5.512 -12.679 10.384 1.00 70.50 198 ASN A C 1
ATOM 1589 O O . ASN A 1 198 ? -6.680 -12.626 10.002 1.00 70.50 198 ASN A O 1
ATOM 1593 N N . SER A 1 199 ? -4.703 -11.618 10.486 1.00 76.94 199 SER A N 1
ATOM 1594 C CA . SER A 1 199 ? -5.011 -10.227 10.122 1.00 76.94 199 SER A CA 1
ATOM 1595 C C . SER A 1 199 ? -5.782 -9.369 11.140 1.00 76.94 199 SER A C 1
ATOM 1597 O O . SER A 1 199 ? -6.084 -8.225 10.804 1.00 76.94 199 SER A O 1
ATOM 1599 N N . PHE A 1 200 ? -6.084 -9.857 12.351 1.00 87.75 200 PHE A N 1
ATOM 1600 C CA . PHE A 1 200 ? -6.757 -9.064 13.397 1.00 87.75 200 PHE A CA 1
ATOM 1601 C C . PHE A 1 200 ? -6.613 -9.666 14.802 1.00 87.75 200 PHE A C 1
ATOM 1603 O O . PHE A 1 200 ? -6.316 -10.849 14.971 1.00 87.75 200 PHE A O 1
ATOM 1610 N N . GLU A 1 201 ? -6.916 -8.864 15.818 1.00 90.94 201 GLU A N 1
ATOM 1611 C CA . GLU A 1 201 ? -6.959 -9.255 17.224 1.00 90.94 201 GLU A CA 1
ATOM 1612 C C . GLU A 1 201 ? -8.403 -9.415 17.690 1.00 90.94 201 GLU A C 1
ATOM 1614 O O . GLU A 1 201 ? -9.281 -8.607 17.376 1.00 90.94 201 GLU A O 1
ATOM 1619 N N . LEU A 1 202 ? -8.637 -10.447 18.495 1.00 92.25 202 LEU A N 1
ATOM 1620 C CA . LEU A 1 202 ? -9.848 -10.607 19.285 1.00 92.25 202 LEU A CA 1
ATOM 1621 C C . LEU A 1 202 ? -9.497 -10.411 20.759 1.00 92.25 202 LEU A C 1
ATOM 1623 O O . LEU A 1 202 ? -8.836 -11.247 21.373 1.00 92.25 202 LEU A O 1
ATOM 1627 N N . ILE A 1 203 ? -9.966 -9.308 21.326 1.00 93.06 203 ILE A N 1
ATOM 1628 C CA . ILE A 1 203 ? -9.839 -8.984 22.741 1.00 93.06 203 ILE A CA 1
ATOM 1629 C C . ILE A 1 203 ? -11.107 -9.465 23.439 1.00 93.06 203 ILE A C 1
ATOM 1631 O O . ILE A 1 203 ? -12.182 -8.928 23.196 1.00 93.06 203 ILE A O 1
ATOM 1635 N N . SER A 1 204 ? -10.991 -10.473 24.296 1.00 92.56 204 SER A N 1
ATOM 1636 C CA . SER A 1 204 ? -12.076 -10.915 25.178 1.00 92.56 204 SER A CA 1
ATOM 1637 C C . SER A 1 204 ? -11.886 -10.283 26.552 1.00 92.56 204 SER A C 1
ATOM 1639 O O . SER A 1 204 ? -10.830 -10.479 27.150 1.00 92.56 204 SER A O 1
ATOM 1641 N N . ILE A 1 205 ? -12.865 -9.513 27.027 1.00 92.19 205 ILE A N 1
ATOM 1642 C CA . ILE A 1 205 ? -12.853 -8.871 28.349 1.00 92.19 205 ILE A CA 1
ATOM 1643 C C . ILE A 1 205 ? -13.924 -9.533 29.219 1.00 92.19 205 ILE A C 1
ATOM 1645 O O . ILE A 1 205 ? -15.094 -9.583 28.827 1.00 92.19 205 ILE A O 1
ATOM 1649 N N . ASP A 1 206 ? -13.515 -10.024 30.388 1.00 89.88 206 ASP A N 1
ATOM 1650 C CA . ASP A 1 206 ? -14.388 -10.746 31.324 1.00 89.88 206 ASP A CA 1
ATOM 1651 C C . ASP A 1 206 ? -15.116 -9.796 32.294 1.00 89.88 206 ASP A C 1
ATOM 1653 O O . ASP A 1 206 ? -16.119 -10.163 32.910 1.00 89.88 206 ASP A O 1
ATOM 1657 N N . ASP A 1 207 ? -14.627 -8.561 32.430 1.00 88.81 207 ASP A N 1
ATOM 1658 C CA . ASP A 1 207 ? -15.236 -7.528 33.262 1.00 88.81 207 ASP A CA 1
ATOM 1659 C C . ASP A 1 207 ? -16.534 -6.970 32.669 1.00 88.81 207 ASP A C 1
ATOM 1661 O O . ASP A 1 207 ? -16.669 -6.748 31.465 1.00 88.81 207 ASP A O 1
ATOM 1665 N N . SER A 1 208 ? -17.480 -6.650 33.557 1.00 85.69 208 SER A N 1
ATOM 1666 C CA . SER A 1 208 ? -18.711 -5.948 33.180 1.00 85.69 208 SER A CA 1
ATOM 1667 C C . SER A 1 208 ? -18.429 -4.538 32.647 1.00 85.69 208 SER A C 1
ATOM 1669 O O . SER A 1 208 ? -17.455 -3.886 33.030 1.00 85.69 208 SER A O 1
ATOM 1671 N N . TRP A 1 209 ? -19.359 -3.998 31.858 1.00 84.94 209 TRP A N 1
ATOM 1672 C CA . TRP A 1 209 ? -19.302 -2.604 31.405 1.00 84.94 209 TRP A CA 1
ATOM 1673 C C . TRP A 1 209 ? -19.207 -1.593 32.546 1.00 84.94 209 TRP A C 1
ATOM 1675 O O . TRP A 1 209 ? -18.514 -0.590 32.405 1.00 84.94 209 TRP A O 1
ATOM 1685 N N . LYS A 1 210 ? -19.848 -1.866 33.688 1.00 84.81 210 LYS A N 1
ATOM 1686 C CA . LYS A 1 210 ? -19.736 -1.009 34.871 1.00 84.81 210 LYS A CA 1
ATOM 1687 C C . LYS A 1 210 ? -18.303 -0.972 35.408 1.00 84.81 210 LYS A C 1
ATOM 1689 O O . LYS A 1 210 ? -17.784 0.103 35.680 1.00 84.81 210 LYS A O 1
ATOM 1694 N N . ALA A 1 211 ? -17.653 -2.130 35.511 1.00 88.81 211 ALA A N 1
ATOM 1695 C CA . ALA A 1 211 ? -16.259 -2.204 35.940 1.00 88.81 211 ALA A CA 1
ATOM 1696 C C . ALA A 1 211 ? -15.337 -1.486 34.941 1.00 88.81 211 ALA A C 1
ATOM 1698 O O . ALA A 1 211 ? -14.495 -0.687 35.336 1.00 88.81 211 ALA A O 1
ATOM 1699 N N . ILE A 1 212 ? -15.553 -1.674 33.635 1.00 90.25 212 ILE A N 1
ATOM 1700 C CA . ILE A 1 212 ? -14.804 -0.944 32.602 1.00 90.25 212 ILE A CA 1
ATOM 1701 C C . ILE A 1 212 ? -14.984 0.563 32.750 1.00 90.25 212 ILE A C 1
ATOM 1703 O O . ILE A 1 212 ? -13.991 1.283 32.702 1.00 90.25 212 ILE A O 1
ATOM 1707 N N . GLN A 1 213 ? -16.213 1.040 32.968 1.00 89.75 213 GLN A N 1
ATOM 1708 C CA . GLN A 1 213 ? -16.487 2.454 33.215 1.00 89.75 213 GLN A CA 1
ATOM 1709 C C . GLN A 1 213 ? -15.670 2.973 34.403 1.00 89.75 213 GLN A C 1
ATOM 1711 O O . GLN A 1 213 ? -15.011 3.999 34.275 1.00 89.75 213 GLN A O 1
ATOM 1716 N N . GLU A 1 214 ? -15.657 2.248 35.522 1.00 89.31 214 GLU A N 1
ATOM 1717 C CA . GLU A 1 214 ? -14.892 2.609 36.723 1.00 89.31 214 GLU A CA 1
ATOM 1718 C C . GLU A 1 214 ? -13.372 2.630 36.483 1.00 89.31 214 GLU A C 1
ATOM 1720 O O . GLU A 1 214 ? -12.673 3.457 37.068 1.00 89.31 214 GLU A O 1
ATOM 1725 N N . TYR A 1 215 ? -12.849 1.760 35.613 1.00 90.88 215 TYR A N 1
ATOM 1726 C CA . TYR A 1 215 ? -11.416 1.699 35.312 1.00 90.88 215 TYR A CA 1
ATOM 1727 C C . TYR A 1 215 ? -10.943 2.722 34.280 1.00 90.88 215 TYR A C 1
ATOM 1729 O O . TYR A 1 215 ? -9.789 3.151 34.345 1.00 90.88 215 TYR A O 1
ATOM 1737 N N . VAL A 1 216 ? -11.787 3.078 33.309 1.00 91.75 216 VAL A N 1
ATOM 1738 C CA . VAL A 1 216 ? -11.385 3.930 32.177 1.00 91.75 216 VAL A CA 1
ATOM 1739 C C . VAL A 1 216 ? -11.902 5.360 32.276 1.00 91.75 216 VAL A C 1
ATOM 1741 O O . VAL A 1 216 ? -11.297 6.263 31.706 1.00 91.75 216 VAL A O 1
ATOM 1744 N N . MET A 1 217 ? -12.995 5.605 32.999 1.00 90.69 217 MET A N 1
ATOM 1745 C CA . MET A 1 217 ? -13.562 6.943 33.171 1.00 90.69 217 MET A CA 1
ATOM 1746 C C . MET A 1 217 ? -13.195 7.527 34.526 1.00 90.69 217 MET A C 1
ATOM 1748 O O . MET A 1 217 ? -13.139 6.833 35.538 1.00 90.69 217 MET A O 1
ATOM 1752 N N . LYS A 1 218 ? -13.032 8.851 34.573 1.00 88.00 218 LYS A N 1
ATOM 1753 C CA . LYS A 1 218 ? -13.047 9.571 35.846 1.00 88.00 218 LYS A CA 1
ATOM 1754 C C . LYS A 1 218 ? -14.486 9.863 36.234 1.00 88.00 218 LYS A C 1
ATOM 1756 O O . LYS A 1 218 ? -15.166 10.619 35.542 1.00 88.00 218 LYS A O 1
ATOM 1761 N N . LEU A 1 219 ? -14.923 9.263 37.336 1.00 88.69 219 LEU A N 1
ATOM 1762 C CA . LEU A 1 219 ? -16.283 9.383 37.846 1.00 88.69 219 LEU A CA 1
ATOM 1763 C C . LEU A 1 219 ? -16.341 10.331 39.046 1.00 88.69 219 LEU A C 1
ATOM 1765 O O . LEU A 1 219 ? -15.397 10.421 39.836 1.00 88.69 219 LEU A O 1
ATOM 1769 N N . ASP A 1 220 ? -17.453 11.042 39.188 1.00 87.06 220 ASP A N 1
ATOM 1770 C CA . ASP A 1 220 ? -17.750 11.821 40.379 1.00 87.06 220 ASP A CA 1
ATOM 1771 C C . ASP A 1 220 ? -18.255 10.926 41.531 1.00 87.06 220 ASP A C 1
ATOM 1773 O O . ASP A 1 220 ? -18.349 9.702 41.433 1.00 87.06 220 ASP A O 1
ATOM 1777 N N . LYS A 1 221 ? -18.604 11.544 42.663 1.00 87.75 221 LYS A N 1
ATOM 1778 C CA . LYS A 1 221 ? -19.117 10.826 43.844 1.00 87.75 221 LYS A CA 1
ATOM 1779 C C . LYS A 1 221 ? -20.466 10.119 43.626 1.00 87.75 221 LYS A C 1
ATOM 1781 O O . LYS A 1 221 ? -20.887 9.374 44.508 1.00 87.75 221 LYS A O 1
ATOM 1786 N N . TYR A 1 222 ? -21.161 10.399 42.527 1.00 85.44 222 TYR A N 1
ATOM 1787 C CA . TYR A 1 222 ? -22.423 9.773 42.141 1.00 85.44 222 TYR A CA 1
ATOM 1788 C C . TYR A 1 222 ? -22.228 8.663 41.098 1.00 85.44 222 TYR A C 1
ATOM 1790 O O . TYR A 1 222 ? -23.189 7.961 40.796 1.00 85.44 222 TYR A O 1
ATOM 1798 N N . GLY A 1 223 ? -20.997 8.454 40.617 1.00 81.44 223 GLY A N 1
ATOM 1799 C CA . GLY A 1 223 ? -20.680 7.466 39.587 1.00 81.44 223 GLY A CA 1
ATOM 1800 C C . GLY A 1 223 ? -20.849 7.993 38.162 1.00 81.44 223 GLY A C 1
ATOM 1801 O O . GLY A 1 223 ? -20.839 7.196 37.229 1.00 81.44 223 GLY A O 1
ATOM 1802 N N . GLU A 1 224 ? -20.988 9.308 37.980 1.00 83.75 224 GLU A N 1
ATOM 1803 C CA . GLU A 1 224 ? -21.177 9.927 36.667 1.00 83.75 224 GLU A CA 1
ATOM 1804 C C . GLU A 1 224 ? -19.839 10.414 36.084 1.00 83.75 224 GLU A C 1
ATOM 1806 O O . GLU A 1 224 ? -19.007 10.937 36.833 1.00 83.75 224 GLU A O 1
ATOM 1811 N N . PRO A 1 225 ? -19.595 10.282 34.765 1.00 84.19 225 PRO A N 1
ATOM 1812 C CA . PRO A 1 225 ? -18.386 10.802 34.130 1.00 84.19 225 PRO A CA 1
ATOM 1813 C C . PRO A 1 225 ? -18.208 12.309 34.343 1.00 84.19 225 PRO A C 1
ATOM 1815 O O . PRO A 1 225 ? -19.117 13.102 34.099 1.00 84.19 225 PRO A O 1
ATOM 1818 N N . ILE A 1 226 ? -17.009 12.725 34.754 1.00 85.44 226 ILE A N 1
ATOM 1819 C CA . ILE A 1 226 ? -16.685 14.142 34.948 1.00 85.44 226 ILE A CA 1
ATOM 1820 C C . ILE A 1 226 ? -16.455 14.805 33.576 1.00 85.44 226 ILE A C 1
ATOM 1822 O O . ILE A 1 226 ? -15.539 14.403 32.852 1.00 85.44 226 ILE A O 1
ATOM 1826 N N . PRO A 1 227 ? -17.217 15.854 33.204 1.00 80.12 227 PRO A N 1
ATOM 1827 C CA . PRO A 1 227 ? -17.064 16.504 31.906 1.00 80.12 227 PRO A CA 1
ATOM 1828 C C . PRO A 1 227 ? -15.667 17.102 31.698 1.00 80.12 227 PRO A C 1
ATOM 1830 O O . PRO A 1 227 ? -15.160 17.839 32.542 1.00 80.12 227 PRO A O 1
ATOM 1833 N N . GLY A 1 228 ? -15.066 16.837 30.536 1.00 77.06 228 GLY A N 1
ATOM 1834 C CA . GLY A 1 228 ? -13.772 17.403 30.133 1.00 77.06 228 GLY A CA 1
ATOM 1835 C C . GLY A 1 228 ? -12.540 16.693 30.704 1.00 77.06 228 GLY A C 1
ATOM 1836 O O . GLY A 1 228 ? -11.426 16.992 30.272 1.00 77.06 228 GLY A O 1
ATOM 1837 N N . GLU A 1 229 ? -12.715 15.736 31.617 1.00 85.75 229 GLU A N 1
ATOM 1838 C CA . GLU A 1 229 ? -11.629 14.859 32.047 1.00 85.75 229 GLU A CA 1
ATOM 1839 C C . GLU A 1 229 ? -11.279 13.852 30.949 1.00 85.75 229 GLU A C 1
ATOM 1841 O O . GLU A 1 229 ? -12.149 13.295 30.279 1.00 85.75 229 GLU A O 1
ATOM 1846 N N . LYS A 1 230 ? -9.977 13.621 30.755 1.00 85.94 230 LYS A N 1
ATOM 1847 C CA . LYS A 1 230 ? -9.494 12.656 29.766 1.00 85.94 230 LYS A CA 1
ATOM 1848 C C . LYS A 1 230 ? -9.654 11.231 30.325 1.00 85.94 230 LYS A C 1
ATOM 1850 O O . LYS A 1 230 ? -9.097 10.972 31.394 1.00 85.94 230 LYS A O 1
ATOM 1855 N N . PRO A 1 231 ? -10.347 10.321 29.618 1.00 91.00 231 PRO A N 1
ATOM 1856 C CA . PRO A 1 231 ? -10.422 8.915 30.000 1.00 91.00 231 PRO A CA 1
ATOM 1857 C C . PRO A 1 231 ? -9.050 8.238 29.946 1.00 91.00 231 PRO A C 1
ATOM 1859 O O . PRO A 1 231 ? -8.188 8.607 29.141 1.00 91.00 231 PRO A O 1
ATOM 1862 N N . GLU A 1 232 ? -8.869 7.206 30.761 1.00 92.12 232 GLU A N 1
ATOM 1863 C CA . GLU A 1 232 ? -7.771 6.266 30.586 1.00 92.12 232 GLU A CA 1
ATOM 1864 C C . GLU A 1 232 ? -8.021 5.404 29.334 1.00 92.12 232 GLU A C 1
ATOM 1866 O O . GLU A 1 232 ? -9.166 5.065 29.012 1.00 92.12 232 GLU A O 1
ATOM 1871 N N . PRO A 1 233 ? -6.972 5.034 28.586 1.00 92.69 233 PRO A N 1
ATOM 1872 C CA . PRO A 1 233 ? -7.120 4.152 27.438 1.00 92.69 233 PRO A CA 1
ATOM 1873 C C . PRO A 1 233 ? -7.715 2.785 27.797 1.00 92.69 233 PRO A C 1
ATOM 1875 O O . PRO A 1 233 ? -7.278 2.133 28.747 1.00 92.69 233 PRO A O 1
ATOM 1878 N N . LEU A 1 234 ? -8.645 2.312 26.964 1.00 93.81 234 LEU A N 1
ATOM 1879 C CA . LEU A 1 234 ? -9.076 0.913 26.948 1.00 93.81 234 LEU A CA 1
ATOM 1880 C C . LEU A 1 234 ? -8.045 0.051 26.209 1.00 93.81 234 LEU A C 1
ATOM 1882 O O . LEU A 1 234 ? -7.656 -1.007 26.699 1.00 93.81 234 LEU A O 1
ATOM 1886 N N . ILE A 1 235 ? -7.598 0.536 25.044 1.00 93.00 235 ILE A N 1
ATOM 1887 C CA . ILE A 1 235 ? -6.537 -0.072 24.236 1.00 93.00 235 ILE A CA 1
ATOM 1888 C C . ILE A 1 235 ? -5.414 0.953 24.072 1.00 93.00 235 ILE A C 1
ATOM 1890 O O . ILE A 1 235 ? -5.655 2.109 23.735 1.00 93.00 235 ILE A O 1
ATOM 1894 N N . SER A 1 236 ? -4.178 0.542 24.293 1.00 89.94 236 SER A N 1
ATOM 1895 C CA . SER A 1 236 ? -2.971 1.357 24.254 1.00 89.94 236 SER A CA 1
ATOM 1896 C C . SER A 1 236 ? -1.927 0.756 23.327 1.00 89.94 236 SER A C 1
ATOM 1898 O O . SER A 1 236 ? -1.973 -0.419 22.978 1.00 89.94 236 SER A O 1
ATOM 1900 N N . ASN A 1 237 ? -0.909 1.559 23.010 1.00 86.50 237 ASN A N 1
ATOM 1901 C CA . ASN A 1 237 ? 0.324 1.085 22.368 1.00 86.50 237 ASN A CA 1
ATOM 1902 C C . ASN A 1 237 ? 0.131 0.516 20.954 1.00 86.50 237 ASN A C 1
ATOM 1904 O O . ASN A 1 237 ? 0.973 -0.257 20.498 1.00 86.50 237 ASN A O 1
ATOM 1908 N N . ILE A 1 238 ? -0.910 0.938 20.232 1.00 88.56 238 ILE A N 1
ATOM 1909 C CA . ILE A 1 238 ? -1.078 0.573 18.824 1.00 88.56 238 ILE A CA 1
ATOM 1910 C C . ILE A 1 238 ? -0.031 1.345 18.019 1.00 88.56 238 ILE A C 1
ATOM 1912 O O . ILE A 1 238 ? -0.132 2.562 17.854 1.00 88.56 238 ILE A O 1
ATOM 1916 N N . MET A 1 239 ? 1.003 0.645 17.560 1.00 89.25 239 MET A N 1
ATOM 1917 C CA . MET A 1 239 ? 2.101 1.238 16.798 1.00 89.25 239 MET A CA 1
ATOM 1918 C C . MET A 1 239 ? 1.778 1.227 15.310 1.00 89.25 239 MET A C 1
ATOM 1920 O O . MET A 1 239 ? 1.551 0.170 14.725 1.00 89.25 239 MET A O 1
ATOM 1924 N N . LEU A 1 240 ? 1.795 2.402 14.696 1.00 89.38 240 LEU A N 1
ATOM 1925 C CA . LEU A 1 240 ? 1.530 2.598 13.279 1.00 89.38 240 LEU A CA 1
ATOM 1926 C C . LEU A 1 240 ? 2.829 2.609 12.473 1.00 89.38 240 LEU A C 1
ATOM 1928 O O . LEU A 1 240 ? 3.830 3.190 12.897 1.00 89.38 240 LEU A O 1
ATOM 1932 N N . ASN A 1 241 ? 2.776 2.031 11.277 1.00 89.69 241 ASN A N 1
ATOM 1933 C CA . ASN A 1 241 ? 3.778 2.229 10.242 1.00 89.69 241 ASN A CA 1
ATOM 1934 C C . ASN A 1 241 ? 3.334 3.355 9.308 1.00 89.69 241 ASN A C 1
ATOM 1936 O O . ASN A 1 241 ? 2.184 3.375 8.865 1.00 89.69 241 ASN A O 1
ATOM 1940 N N . ASN A 1 242 ? 4.253 4.258 8.971 1.00 87.31 242 ASN A N 1
ATOM 1941 C CA . ASN A 1 242 ? 4.061 5.102 7.794 1.00 87.31 242 ASN A CA 1
ATOM 1942 C C . ASN A 1 242 ? 4.503 4.326 6.555 1.00 87.31 242 ASN A C 1
ATOM 1944 O O . ASN A 1 242 ? 5.381 3.473 6.643 1.00 87.31 242 ASN A O 1
ATOM 1948 N N . GLY A 1 243 ? 3.907 4.645 5.414 1.00 86.62 243 GLY A N 1
ATOM 1949 C CA . GLY A 1 243 ? 4.325 4.084 4.143 1.00 86.62 243 GLY A CA 1
ATOM 1950 C C . GLY A 1 243 ? 5.523 4.816 3.546 1.00 86.62 243 GLY A C 1
ATOM 1951 O O . GLY A 1 243 ? 5.842 5.949 3.918 1.00 86.62 243 GLY A O 1
ATOM 1952 N N . GLU A 1 244 ? 6.142 4.172 2.567 1.00 90.69 244 GLU A N 1
ATOM 1953 C CA . GLU A 1 244 ? 7.205 4.683 1.703 1.00 90.69 244 GLU A CA 1
ATOM 1954 C C . GLU A 1 244 ? 6.714 5.905 0.928 1.00 90.69 244 GLU A C 1
ATOM 1956 O O . GLU A 1 244 ? 7.292 6.988 1.019 1.00 90.69 244 GLU A O 1
ATOM 1961 N N . ASN A 1 245 ? 5.577 5.777 0.236 1.00 95.44 245 ASN A N 1
ATOM 1962 C CA . ASN A 1 245 ? 5.030 6.855 -0.593 1.00 95.44 245 ASN A CA 1
ATOM 1963 C C . ASN A 1 245 ? 4.022 7.738 0.140 1.00 95.44 245 ASN A C 1
ATOM 1965 O O . ASN A 1 245 ? 3.708 8.828 -0.333 1.00 95.44 245 ASN A O 1
ATOM 1969 N N . TYR A 1 246 ? 3.515 7.306 1.295 1.00 95.19 246 TYR A N 1
ATOM 1970 C CA . TYR A 1 246 ? 2.472 8.023 2.018 1.00 95.19 246 TYR A CA 1
ATOM 1971 C C . TYR A 1 246 ? 2.754 8.074 3.514 1.00 95.19 246 TYR A C 1
ATOM 1973 O O . TYR A 1 246 ? 2.912 7.057 4.185 1.00 95.19 246 TYR A O 1
ATOM 1981 N N . LYS A 1 247 ? 2.699 9.280 4.069 1.00 92.88 247 LYS A N 1
ATOM 1982 C CA . LYS A 1 247 ? 2.713 9.518 5.506 1.00 92.88 247 LYS A CA 1
ATOM 1983 C C . LYS A 1 247 ? 1.293 9.707 6.017 1.00 92.88 247 LYS A C 1
ATOM 1985 O O . LYS A 1 247 ? 0.570 10.584 5.541 1.00 92.88 247 LYS A O 1
ATOM 1990 N N . LEU A 1 248 ? 0.903 8.929 7.019 1.00 92.19 248 LEU A N 1
ATOM 1991 C CA . LEU A 1 248 ? -0.399 9.068 7.660 1.00 92.19 248 LEU A CA 1
ATOM 1992 C C . LEU A 1 248 ? -0.476 10.425 8.376 1.00 92.19 248 LEU A C 1
ATOM 1994 O O . LEU A 1 248 ? 0.425 10.786 9.136 1.00 92.19 248 LEU A O 1
ATOM 1998 N N . SER A 1 249 ? -1.533 11.202 8.125 1.00 91.88 249 SER A N 1
ATOM 1999 C CA . SER A 1 249 ? -1.714 12.520 8.752 1.00 91.88 249 SER A CA 1
ATOM 2000 C C . SER A 1 249 ? -2.986 12.646 9.575 1.00 91.88 249 SER A C 1
ATOM 2002 O O . SER A 1 249 ? -3.021 13.482 10.473 1.00 91.88 249 SER A O 1
ATOM 2004 N N . ASP A 1 250 ? -4.004 11.832 9.298 1.00 93.00 250 ASP A N 1
ATOM 2005 C CA . ASP A 1 250 ? -5.178 11.695 10.156 1.00 93.00 250 ASP A CA 1
ATOM 2006 C C . ASP A 1 250 ? -5.788 10.297 10.005 1.00 93.00 250 ASP A C 1
ATOM 2008 O O . ASP A 1 250 ? -5.738 9.671 8.940 1.00 93.00 250 ASP A O 1
ATOM 2012 N N . ILE A 1 251 ? -6.351 9.820 11.108 1.00 93.31 251 ILE A N 1
ATOM 2013 C CA . ILE A 1 251 ? -6.980 8.513 11.232 1.00 93.31 251 ILE A CA 1
ATOM 2014 C C . ILE A 1 251 ? -8.158 8.631 12.192 1.00 93.31 251 ILE A C 1
ATOM 2016 O O . ILE A 1 251 ? -8.117 9.388 13.167 1.00 93.31 251 ILE A O 1
ATOM 2020 N N . GLN A 1 252 ? -9.208 7.870 11.920 1.00 94.25 252 GLN A N 1
ATOM 2021 C CA . GLN A 1 252 ? -10.373 7.754 12.783 1.00 94.25 252 GLN A CA 1
ATOM 2022 C C . GLN A 1 252 ? -10.636 6.294 13.134 1.00 94.25 252 GLN A C 1
ATOM 2024 O O . GLN A 1 252 ? -10.148 5.378 12.472 1.00 94.25 252 GLN A O 1
ATOM 2029 N N . ILE A 1 253 ? -11.455 6.097 14.158 1.00 94.56 253 ILE A N 1
ATOM 2030 C CA . ILE A 1 253 ? -12.000 4.793 14.506 1.00 94.56 253 ILE A CA 1
ATOM 2031 C C . ILE A 1 253 ? -13.454 4.732 14.045 1.00 94.56 253 ILE A C 1
ATOM 2033 O O . ILE A 1 253 ? -14.228 5.657 14.286 1.00 94.56 253 ILE A O 1
ATOM 2037 N N . VAL A 1 254 ? -13.814 3.661 13.345 1.00 96.62 254 VAL A N 1
ATOM 2038 C CA . VAL A 1 254 ? -15.207 3.324 13.049 1.00 96.62 254 VAL A CA 1
ATOM 2039 C C . VAL A 1 254 ? -15.556 2.122 13.905 1.00 96.62 254 VAL A C 1
ATOM 2041 O O . VAL A 1 254 ? -14.994 1.045 13.720 1.00 96.62 254 VAL A O 1
ATOM 2044 N N . ALA A 1 255 ? -16.466 2.316 14.855 1.00 97.25 255 ALA A N 1
ATOM 2045 C CA . ALA A 1 255 ? -16.880 1.272 15.777 1.00 97.25 255 ALA A CA 1
ATOM 2046 C C . ALA A 1 255 ? -18.297 0.805 15.443 1.00 97.25 255 ALA A C 1
ATOM 2048 O O . ALA A 1 255 ? -19.205 1.612 15.227 1.00 97.25 255 ALA A O 1
ATOM 2049 N N . THR A 1 256 ? -18.483 -0.510 15.376 1.00 96.38 256 THR A N 1
ATOM 2050 C CA . THR A 1 256 ? -19.771 -1.133 15.050 1.00 96.38 256 THR A CA 1
ATOM 2051 C C . THR A 1 256 ? -20.062 -2.274 16.013 1.00 96.38 256 THR A C 1
ATOM 2053 O O . THR A 1 256 ? -19.243 -3.183 16.149 1.00 96.38 256 THR A O 1
ATOM 2056 N N . ASN A 1 257 ? -21.235 -2.274 16.647 1.00 94.19 257 ASN A N 1
ATOM 2057 C CA . ASN A 1 257 ? -21.732 -3.456 17.348 1.00 94.19 257 ASN A CA 1
ATOM 2058 C C . ASN A 1 257 ? -22.288 -4.443 16.312 1.00 94.19 257 ASN A C 1
ATOM 2060 O O . ASN A 1 257 ? -23.247 -4.128 15.605 1.00 94.19 257 ASN A O 1
ATOM 2064 N N . ILE A 1 258 ? -21.670 -5.619 16.206 1.00 93.75 258 ILE A N 1
ATOM 2065 C CA . ILE A 1 258 ? -21.997 -6.653 15.212 1.00 93.75 258 ILE A CA 1
ATOM 2066 C C . ILE A 1 258 ? -22.601 -7.914 15.847 1.00 93.75 258 ILE A C 1
ATOM 2068 O O . ILE A 1 258 ? -22.707 -8.945 15.183 1.00 93.75 258 ILE A O 1
ATOM 2072 N N . THR A 1 259 ? -22.992 -7.851 17.122 1.00 91.31 259 THR A N 1
ATOM 2073 C CA . THR A 1 259 ? -23.434 -9.008 17.922 1.00 91.31 259 THR A CA 1
ATOM 2074 C C . THR A 1 259 ? -24.550 -9.808 17.252 1.00 91.31 259 THR A C 1
ATOM 2076 O O . THR A 1 259 ? -24.402 -11.006 17.021 1.00 91.31 259 THR A O 1
ATOM 2079 N N . THR A 1 260 ? -25.654 -9.160 16.876 1.00 89.38 260 THR A N 1
ATOM 2080 C CA . THR A 1 260 ? -26.807 -9.837 16.253 1.00 89.38 260 THR A CA 1
ATOM 2081 C C . THR A 1 260 ? -26.447 -10.422 14.890 1.00 89.38 260 THR A C 1
ATOM 2083 O O . THR A 1 260 ? -26.852 -11.535 14.560 1.00 89.38 260 THR A O 1
ATOM 2086 N N . LYS A 1 261 ? -25.606 -9.728 14.115 1.00 89.00 261 LYS A N 1
ATOM 2087 C CA . LYS A 1 261 ? -25.091 -10.234 12.839 1.00 89.00 261 LYS A CA 1
ATOM 2088 C C . LYS A 1 261 ? -24.203 -11.465 13.022 1.00 89.00 261 LYS A C 1
ATOM 2090 O O . LYS A 1 261 ? -24.300 -12.389 12.218 1.00 89.00 261 LYS A O 1
ATOM 2095 N N . TYR A 1 262 ? -23.371 -11.502 14.060 1.00 87.88 262 TYR A N 1
ATOM 2096 C CA . TYR A 1 262 ? -22.545 -12.664 14.385 1.00 87.88 262 TYR A CA 1
ATOM 2097 C C . TYR A 1 262 ? -23.403 -13.862 14.813 1.00 87.88 262 TYR A C 1
ATOM 2099 O O . TYR A 1 262 ? -23.324 -14.909 14.177 1.00 87.88 262 TYR A O 1
ATOM 2107 N N . ILE A 1 263 ? -24.305 -13.680 15.785 1.00 86.50 263 ILE A N 1
ATOM 2108 C CA . ILE A 1 263 ? -25.213 -14.738 16.268 1.00 86.50 263 ILE A CA 1
ATOM 2109 C C . ILE A 1 263 ? -26.062 -15.305 15.124 1.00 86.50 263 ILE A C 1
ATOM 2111 O O . ILE A 1 263 ? -26.226 -16.512 15.012 1.00 86.50 263 ILE A O 1
ATOM 2115 N N . SER A 1 264 ? -26.563 -14.453 14.222 1.00 84.31 264 SER A N 1
ATOM 2116 C CA . SER A 1 264 ? -27.382 -14.906 13.086 1.00 84.31 264 SER A CA 1
ATOM 2117 C C . SER A 1 264 ? -26.654 -15.841 12.112 1.00 84.31 264 SER A C 1
ATOM 2119 O O . SER A 1 264 ? -27.306 -16.546 11.344 1.00 84.31 264 SER A O 1
ATOM 2121 N N . LYS A 1 265 ? -25.315 -15.828 12.112 1.00 84.81 265 LYS A N 1
ATOM 2122 C CA . LYS A 1 265 ? -24.476 -16.640 11.223 1.00 84.81 265 LYS A CA 1
ATOM 2123 C C . LYS A 1 265 ? -23.944 -17.907 11.882 1.00 84.81 265 LYS A C 1
ATOM 2125 O O . LYS A 1 265 ? -23.501 -18.798 11.163 1.00 84.81 265 LYS A O 1
ATOM 2130 N N . ASP A 1 266 ? -23.971 -17.981 13.208 1.00 81.44 266 ASP A N 1
ATOM 2131 C CA . ASP A 1 266 ? -23.438 -19.095 13.985 1.00 81.44 266 ASP A CA 1
ATOM 2132 C C . ASP A 1 266 ? -24.584 -19.770 14.749 1.00 81.44 266 ASP A C 1
ATOM 2134 O O . ASP A 1 266 ? -24.997 -19.330 15.824 1.00 81.44 266 ASP A O 1
ATOM 2138 N N . THR A 1 267 ? -25.142 -20.832 14.158 1.00 74.12 267 THR A N 1
ATOM 2139 C CA . THR A 1 267 ? -26.299 -21.542 14.724 1.00 74.12 267 THR A CA 1
ATOM 2140 C C . THR A 1 267 ? -25.981 -22.195 16.064 1.00 74.12 267 THR A C 1
ATOM 2142 O O . THR A 1 267 ? -26.858 -22.246 16.916 1.00 74.12 267 THR A O 1
ATOM 2145 N N . SER A 1 268 ? -24.734 -22.627 16.289 1.00 79.88 268 SER A N 1
ATOM 2146 C CA . SER A 1 268 ? -24.296 -23.130 17.599 1.00 79.88 268 SER A CA 1
ATOM 2147 C C . SER A 1 268 ? -24.366 -22.045 18.667 1.00 79.88 268 SER A C 1
ATOM 2149 O O . SER A 1 268 ? -24.939 -22.270 19.727 1.00 79.88 268 SER A O 1
ATOM 2151 N N . VAL A 1 269 ? -23.861 -20.844 18.373 1.00 79.56 269 VAL A N 1
ATOM 2152 C CA . VAL A 1 269 ? -23.951 -19.709 19.302 1.00 79.56 269 VAL A CA 1
ATOM 2153 C C . VAL A 1 269 ? -25.410 -19.313 19.545 1.00 79.56 269 VAL A C 1
ATOM 2155 O O . VAL A 1 269 ? -25.787 -19.025 20.680 1.00 79.56 269 VAL A O 1
ATOM 2158 N N . ALA A 1 270 ? -26.254 -19.311 18.509 1.00 75.69 270 ALA A N 1
ATOM 2159 C CA . ALA A 1 270 ? -27.680 -19.024 18.663 1.00 75.69 270 ALA A CA 1
ATOM 2160 C C . ALA A 1 270 ? -28.389 -20.052 19.566 1.00 75.69 270 ALA A C 1
ATOM 2162 O O . ALA A 1 270 ? -29.162 -19.655 20.442 1.00 75.69 270 ALA A O 1
ATOM 2163 N N . ASP A 1 271 ? -28.092 -21.342 19.395 1.00 78.50 271 ASP A N 1
ATOM 2164 C CA . ASP A 1 271 ? -28.650 -22.432 20.199 1.00 78.50 271 ASP A CA 1
ATOM 2165 C C . ASP A 1 271 ? -28.174 -22.365 21.660 1.00 78.50 271 ASP A C 1
ATOM 2167 O O . ASP A 1 271 ? -28.997 -22.442 22.580 1.00 78.50 271 ASP A O 1
ATOM 2171 N N . ASP A 1 272 ? -26.877 -22.129 21.887 1.00 81.12 272 ASP A N 1
ATOM 2172 C CA . ASP A 1 272 ? -26.282 -21.981 23.223 1.00 81.12 272 ASP A CA 1
ATOM 2173 C C . ASP A 1 272 ? -26.899 -20.803 23.990 1.00 81.12 272 ASP A C 1
ATOM 2175 O O . ASP A 1 272 ? -27.214 -20.904 25.181 1.00 81.12 272 ASP A O 1
ATOM 2179 N N . LEU A 1 273 ? -27.147 -19.693 23.290 1.00 80.12 273 LEU A N 1
ATOM 2180 C CA . LEU A 1 273 ? -27.800 -18.505 23.840 1.00 80.12 273 LEU A CA 1
ATOM 2181 C C . LEU A 1 273 ? -29.330 -18.619 23.890 1.00 80.12 273 LEU A C 1
ATOM 2183 O O . LEU A 1 273 ? -29.995 -17.731 24.430 1.00 80.12 273 LEU A O 1
ATOM 2187 N N . ARG A 1 274 ? -29.906 -19.704 23.355 1.00 80.38 274 ARG A N 1
ATOM 2188 C CA . ARG A 1 274 ? -31.357 -19.927 23.228 1.00 80.38 274 ARG A CA 1
ATOM 2189 C C . ARG A 1 274 ? -32.067 -18.773 22.517 1.00 80.38 274 ARG A C 1
ATOM 2191 O O . ARG A 1 274 ? -33.173 -18.365 22.887 1.00 80.38 274 ARG A O 1
ATOM 2198 N N . VAL A 1 275 ? -31.410 -18.224 21.503 1.00 78.56 275 VAL A N 1
ATOM 2199 C CA . VAL A 1 275 ? -31.915 -17.138 20.671 1.00 78.56 275 VAL A CA 1
ATOM 2200 C C . VAL A 1 275 ? -32.716 -17.735 19.516 1.00 78.56 275 VAL A C 1
ATOM 2202 O O . VAL A 1 275 ? -32.198 -18.497 18.708 1.00 78.56 275 VAL A O 1
ATOM 2205 N N . ILE A 1 276 ? -33.998 -17.375 19.422 1.00 76.56 276 ILE A N 1
ATOM 2206 C CA . ILE A 1 276 ? -34.876 -17.849 18.344 1.00 76.56 276 ILE A CA 1
ATOM 2207 C C . ILE A 1 276 ? -34.536 -17.094 17.056 1.00 76.56 276 ILE A C 1
ATOM 2209 O O . ILE A 1 276 ? -34.647 -15.869 17.009 1.00 76.56 276 ILE A O 1
ATOM 2213 N N . LEU A 1 277 ? -34.155 -17.833 16.014 1.00 76.94 277 LEU A N 1
ATOM 2214 C CA . LEU A 1 277 ? -33.922 -17.299 14.674 1.00 76.94 277 LEU A CA 1
ATOM 2215 C C . LEU A 1 277 ? -35.229 -17.235 13.852 1.00 76.94 277 LEU A C 1
ATOM 2217 O O . LEU A 1 277 ? -36.113 -18.074 14.044 1.00 76.94 277 LEU A O 1
ATOM 2221 N N . PRO A 1 278 ? -35.348 -16.289 12.898 1.00 77.25 278 PRO A N 1
ATOM 2222 C CA . PRO A 1 278 ? -34.372 -15.249 12.568 1.00 77.25 278 PRO A CA 1
ATOM 2223 C C . PRO A 1 278 ? -34.403 -14.094 13.581 1.00 77.25 278 PRO A C 1
ATOM 2225 O O . PRO A 1 278 ? -35.467 -13.684 14.038 1.00 77.25 278 PRO A O 1
ATOM 2228 N N . ILE A 1 279 ? -33.230 -13.548 13.901 1.00 79.38 279 ILE A N 1
ATOM 2229 C CA . ILE A 1 279 ? -33.113 -12.289 14.648 1.00 79.38 279 ILE A CA 1
ATOM 2230 C C . ILE A 1 279 ? -32.884 -11.123 13.697 1.00 79.38 279 ILE A C 1
ATOM 2232 O O . ILE A 1 279 ? -32.337 -11.305 12.610 1.00 79.38 279 ILE A O 1
ATOM 2236 N N . ASP A 1 280 ? -33.277 -9.925 14.122 1.00 79.62 280 ASP A N 1
ATOM 2237 C CA . ASP A 1 280 ? -32.984 -8.704 13.380 1.00 79.62 280 ASP A CA 1
ATOM 2238 C C . ASP A 1 280 ? -31.470 -8.437 13.373 1.00 79.62 280 ASP A C 1
ATOM 2240 O O . ASP A 1 280 ? -30.843 -8.229 14.417 1.00 79.62 280 ASP A O 1
ATOM 2244 N N . THR A 1 281 ? -30.866 -8.500 12.187 1.00 80.25 281 THR A N 1
ATOM 2245 C CA . THR A 1 281 ? -29.421 -8.362 11.989 1.00 80.25 281 THR A CA 1
ATOM 2246 C C . THR A 1 281 ? -29.052 -6.896 11.810 1.00 80.25 281 THR A C 1
ATOM 2248 O O . THR A 1 281 ? -28.758 -6.443 10.702 1.00 80.25 281 THR A O 1
ATOM 2251 N N . THR A 1 282 ? -29.078 -6.144 12.902 1.00 79.75 282 THR A N 1
ATOM 2252 C CA . THR A 1 282 ? -28.664 -4.740 12.918 1.00 79.75 282 THR A CA 1
ATOM 2253 C C . THR A 1 282 ? -27.174 -4.604 13.217 1.00 79.75 282 THR A C 1
ATOM 2255 O O . THR A 1 282 ? -26.659 -5.140 14.195 1.00 79.75 282 THR A O 1
ATOM 2258 N N . GLU A 1 283 ? -26.465 -3.864 12.365 1.00 87.50 283 GLU A N 1
ATOM 2259 C CA . GLU A 1 283 ? -25.170 -3.286 12.722 1.00 87.50 283 GLU A CA 1
ATOM 2260 C C . GLU A 1 283 ? -25.430 -1.911 13.333 1.00 87.50 283 GLU A C 1
ATOM 2262 O O . GLU A 1 283 ? -25.982 -1.029 12.671 1.00 87.50 283 GLU A O 1
ATOM 2267 N N . ILE A 1 284 ? -25.056 -1.730 14.597 1.00 90.94 284 ILE A N 1
ATOM 2268 C CA . ILE A 1 284 ? -25.229 -0.450 15.284 1.00 90.94 284 ILE A CA 1
ATOM 2269 C C . ILE A 1 284 ? -23.918 0.313 15.149 1.00 90.94 284 ILE A C 1
ATOM 2271 O O . ILE A 1 284 ? -22.877 -0.161 15.605 1.00 90.94 284 ILE A O 1
ATOM 2275 N N . ASN A 1 285 ? -23.952 1.482 14.507 1.00 94.31 285 ASN A N 1
ATOM 2276 C CA . ASN A 1 285 ? -22.814 2.394 14.536 1.00 94.31 285 ASN A CA 1
ATOM 2277 C C . ASN A 1 285 ? -22.699 2.966 15.951 1.00 94.31 285 ASN A C 1
ATOM 2279 O O . ASN A 1 285 ? -23.628 3.607 16.429 1.00 94.31 285 ASN A O 1
ATOM 2283 N N . ILE A 1 286 ? -21.558 2.723 16.585 1.00 95.56 286 ILE A N 1
ATOM 2284 C CA . ILE A 1 286 ? -21.255 3.150 17.954 1.00 95.56 286 ILE A CA 1
ATOM 2285 C C . ILE A 1 286 ? -19.967 3.983 17.982 1.00 95.56 286 ILE A C 1
ATOM 2287 O O . ILE A 1 286 ? -19.264 4.030 18.987 1.00 95.56 286 ILE A O 1
ATOM 2291 N N . SER A 1 287 ? -19.602 4.592 16.847 1.00 96.12 287 SER A N 1
ATOM 2292 C CA . SER A 1 287 ? -18.302 5.254 16.651 1.00 96.12 287 SER A CA 1
ATOM 2293 C C . SER A 1 287 ? -18.084 6.427 17.598 1.00 96.12 287 SER A C 1
ATOM 2295 O O . SER A 1 287 ? -16.953 6.673 17.995 1.00 96.12 287 SER A O 1
ATOM 2297 N N . ASP A 1 288 ? -19.141 7.132 17.995 1.00 94.56 288 ASP A N 1
ATOM 2298 C CA . ASP A 1 288 ? -19.058 8.223 18.968 1.00 94.56 288 ASP A CA 1
ATOM 2299 C C . ASP A 1 288 ? -18.909 7.740 20.420 1.00 94.56 288 ASP A C 1
ATOM 2301 O O . ASP A 1 288 ? -18.623 8.562 21.287 1.00 94.56 288 ASP A O 1
ATOM 2305 N N . GLY A 1 289 ? -19.020 6.429 20.664 1.00 93.38 289 GLY A N 1
ATOM 2306 C CA . GLY A 1 289 ? -18.609 5.734 21.886 1.00 93.38 289 GLY A CA 1
ATOM 2307 C C . GLY A 1 289 ? -17.088 5.596 22.047 1.00 93.38 289 GLY A C 1
ATOM 2308 O O . GLY A 1 289 ? -16.617 5.191 23.108 1.00 93.38 289 GLY A O 1
ATOM 2309 N N . PHE A 1 290 ? -16.313 5.915 21.004 1.00 94.75 290 PHE A N 1
ATOM 2310 C CA . PHE A 1 290 ? -14.866 5.716 20.954 1.00 94.75 290 PHE A CA 1
ATOM 2311 C C . PHE A 1 290 ? -14.144 6.972 20.469 1.00 94.75 290 PHE A C 1
ATOM 2313 O O . PHE A 1 290 ? -14.610 7.704 19.598 1.00 94.75 290 PHE A O 1
ATOM 2320 N N . ILE A 1 291 ? -12.946 7.203 20.998 1.00 92.50 291 ILE A N 1
ATOM 2321 C CA . ILE A 1 291 ? -12.085 8.302 20.567 1.00 92.50 291 ILE A CA 1
ATOM 2322 C C . ILE A 1 291 ? -10.618 7.874 20.562 1.00 92.50 291 ILE A C 1
ATOM 2324 O O . ILE A 1 291 ? -10.145 7.159 21.444 1.00 92.50 291 ILE A O 1
ATOM 2328 N N . LEU A 1 292 ? -9.882 8.329 19.547 1.00 91.62 292 LEU A N 1
ATOM 2329 C CA . LEU A 1 292 ? -8.441 8.120 19.449 1.00 91.62 292 LEU A CA 1
ATOM 2330 C C . LEU A 1 292 ? -7.674 9.241 20.152 1.00 91.62 292 LEU A C 1
ATOM 2332 O O . LEU A 1 292 ? -7.973 10.426 19.984 1.00 91.62 292 LEU A O 1
ATOM 2336 N N . ASP A 1 293 ? -6.621 8.877 20.881 1.00 87.56 293 ASP A N 1
ATOM 2337 C CA . ASP A 1 293 ? -5.713 9.847 21.491 1.00 87.56 293 ASP A CA 1
ATOM 2338 C C . ASP A 1 293 ? -4.787 10.499 20.449 1.00 87.56 293 ASP A C 1
ATOM 2340 O O . ASP A 1 293 ? -3.647 10.072 20.220 1.00 87.56 293 ASP A O 1
ATOM 2344 N N . LYS A 1 294 ? -5.260 11.593 19.841 1.00 76.62 294 LYS A N 1
ATOM 2345 C CA . LYS A 1 294 ? -4.500 12.361 18.841 1.00 76.62 294 LYS A CA 1
ATOM 2346 C C . LYS A 1 294 ? -3.191 12.957 19.380 1.00 76.62 294 LYS A C 1
ATOM 2348 O O . LYS A 1 294 ? -2.326 13.313 18.580 1.00 76.62 294 LYS A O 1
ATOM 2353 N N . ALA A 1 295 ? -2.998 13.065 20.700 1.00 82.00 295 ALA A N 1
ATOM 2354 C CA . ALA A 1 295 ? -1.727 13.539 21.251 1.00 82.00 295 ALA A CA 1
ATOM 2355 C C . ALA A 1 295 ? -0.608 12.509 21.030 1.00 82.00 295 ALA A C 1
ATOM 2357 O O . ALA A 1 295 ? 0.499 12.877 20.634 1.00 82.00 295 ALA A O 1
ATOM 2358 N N . THR A 1 296 ? -0.913 11.221 21.217 1.00 79.31 296 THR A N 1
ATOM 2359 C CA . THR A 1 296 ? 0.043 10.119 20.999 1.00 79.31 296 THR A CA 1
ATOM 2360 C C . THR A 1 296 ? 0.324 9.844 19.525 1.00 79.31 296 THR A C 1
ATOM 2362 O O . THR A 1 296 ? 1.432 9.423 19.184 1.00 79.31 296 THR A O 1
ATOM 2365 N N . PHE A 1 297 ? -0.623 10.190 18.646 1.00 82.25 297 PHE A N 1
ATOM 2366 C CA . PHE A 1 297 ? -0.516 9.985 17.200 1.00 82.25 297 PHE A CA 1
ATOM 2367 C C . PHE A 1 297 ? 0.729 10.637 16.583 1.00 82.25 297 PHE A C 1
ATOM 2369 O O . PHE A 1 297 ? 1.323 10.082 15.662 1.00 82.25 297 PHE A O 1
ATOM 2376 N N . LYS A 1 298 ? 1.201 11.762 17.143 1.00 79.12 298 LYS A N 1
ATOM 2377 C CA . LYS A 1 298 ? 2.440 12.431 16.700 1.00 79.12 298 LYS A CA 1
ATOM 2378 C C . LYS A 1 298 ? 3.676 11.523 16.732 1.00 79.12 298 LYS A C 1
ATOM 2380 O O . LYS A 1 298 ? 4.610 11.761 15.974 1.00 79.12 298 LYS A O 1
ATOM 2385 N N . ASN A 1 299 ? 3.662 10.493 17.576 1.00 84.19 299 ASN A N 1
ATOM 2386 C CA . ASN A 1 299 ? 4.738 9.517 17.727 1.00 84.19 299 ASN A CA 1
ATOM 2387 C C . ASN A 1 299 ? 4.411 8.180 17.034 1.00 84.19 299 ASN A C 1
ATOM 2389 O O . ASN A 1 299 ? 4.935 7.146 17.439 1.00 84.19 299 ASN A O 1
ATOM 2393 N N . ASN A 1 300 ? 3.515 8.182 16.036 1.00 87.00 300 ASN A N 1
ATOM 2394 C CA . ASN A 1 300 ? 2.990 6.984 15.365 1.00 87.00 300 ASN A CA 1
ATOM 2395 C C . ASN A 1 300 ? 2.377 5.964 16.340 1.00 87.00 300 ASN A C 1
ATOM 2397 O O . ASN A 1 300 ? 2.421 4.760 16.102 1.00 87.00 300 ASN A O 1
ATOM 2401 N N . LYS A 1 301 ? 1.821 6.441 17.456 1.00 88.88 301 LYS A N 1
ATOM 2402 C CA . LYS A 1 301 ? 1.175 5.610 18.471 1.00 88.88 301 LYS A CA 1
ATOM 2403 C C . LYS A 1 301 ? -0.286 6.010 18.598 1.00 88.88 301 LYS A C 1
ATOM 2405 O O . LYS A 1 301 ? -0.594 7.195 18.647 1.00 88.88 301 LYS A O 1
ATOM 2410 N N . LEU A 1 302 ? -1.176 5.034 18.684 1.00 89.31 302 LEU A N 1
ATOM 2411 C CA . LEU A 1 302 ? -2.586 5.249 18.966 1.00 89.31 302 LEU A CA 1
ATOM 2412 C C . LEU A 1 302 ? -2.981 4.567 20.267 1.00 89.31 302 LEU A C 1
ATOM 2414 O O . LEU A 1 302 ? -2.567 3.446 20.567 1.00 89.31 302 LEU A O 1
ATOM 2418 N N . ASN A 1 303 ? -3.843 5.263 20.993 1.00 91.75 303 ASN A N 1
ATOM 2419 C CA . ASN A 1 303 ? -4.618 4.709 22.083 1.00 91.75 303 ASN A CA 1
ATOM 2420 C C . ASN A 1 303 ? -6.102 4.904 21.749 1.00 91.75 303 ASN A C 1
ATOM 2422 O O . ASN A 1 303 ? -6.483 5.941 21.197 1.00 91.75 303 ASN A O 1
ATOM 2426 N N . VAL A 1 304 ? -6.921 3.921 22.103 1.00 93.56 304 VAL A N 1
ATOM 2427 C CA . VAL A 1 304 ? -8.378 3.946 22.010 1.00 93.56 304 VAL A CA 1
ATOM 2428 C C . VAL A 1 304 ? -8.934 4.196 23.405 1.00 93.56 304 VAL A C 1
ATOM 2430 O O . VAL A 1 304 ? -8.671 3.437 24.338 1.00 93.56 304 VAL A O 1
ATOM 2433 N N . MET A 1 305 ? -9.706 5.265 23.540 1.00 93.31 305 MET A N 1
ATOM 2434 C CA . MET A 1 305 ? -10.439 5.634 24.748 1.00 93.31 305 MET A CA 1
ATOM 2435 C C . MET A 1 305 ? -11.939 5.506 24.478 1.00 93.31 305 MET A C 1
ATOM 2437 O O . MET A 1 305 ? -12.379 5.563 23.325 1.00 93.31 305 MET A O 1
ATOM 2441 N N . LEU A 1 306 ? -12.715 5.352 25.545 1.00 92.75 306 LEU A N 1
ATOM 2442 C CA . LEU A 1 306 ? -14.174 5.363 25.483 1.00 92.75 306 LEU A CA 1
ATOM 2443 C C . LEU A 1 306 ? -14.710 6.777 25.721 1.00 92.75 306 LEU A C 1
ATOM 2445 O O . LEU A 1 306 ? -14.041 7.600 26.342 1.00 92.75 306 LEU A O 1
ATOM 2449 N N . THR A 1 307 ? -15.923 7.051 25.253 1.00 90.75 307 THR A N 1
ATOM 2450 C CA . THR A 1 307 ? -16.729 8.211 25.668 1.00 90.75 307 THR A CA 1
ATOM 2451 C C . THR A 1 307 ? -17.877 7.741 26.564 1.00 90.75 307 THR A C 1
ATOM 2453 O O . THR A 1 307 ? -18.143 6.547 26.668 1.00 90.75 307 THR A O 1
ATOM 2456 N N . ASP A 1 308 ? -18.550 8.664 27.243 1.00 86.81 308 ASP A N 1
ATOM 2457 C CA . ASP A 1 308 ? -19.744 8.386 28.051 1.00 86.81 308 ASP A CA 1
ATOM 2458 C C . ASP A 1 308 ? -20.873 7.727 27.239 1.00 86.81 308 ASP A C 1
ATOM 2460 O O . ASP A 1 308 ? -21.561 6.835 27.739 1.00 86.81 308 ASP A O 1
ATOM 2464 N N . LYS A 1 309 ? -20.989 8.079 25.956 1.00 89.69 309 LYS A N 1
ATOM 2465 C CA . LYS A 1 309 ? -22.017 7.569 25.040 1.00 89.69 309 LYS A CA 1
ATOM 2466 C C . LYS A 1 309 ? -22.084 6.055 24.921 1.00 89.69 309 LYS A C 1
ATOM 2468 O O . LYS A 1 309 ? -23.172 5.510 24.740 1.00 89.69 309 LYS A O 1
ATOM 2473 N N . ILE A 1 310 ? -20.950 5.356 25.048 1.00 89.25 310 ILE A N 1
ATOM 2474 C CA . ILE A 1 310 ? -20.944 3.886 24.998 1.00 89.25 310 ILE A CA 1
ATOM 2475 C C . ILE A 1 310 ? -21.820 3.276 26.100 1.00 89.25 310 ILE A C 1
ATOM 2477 O O . ILE A 1 310 ? -22.390 2.206 25.903 1.00 89.25 310 ILE A O 1
ATOM 2481 N N . PHE A 1 311 ? -21.974 3.980 27.225 1.00 83.25 311 PHE A N 1
ATOM 2482 C CA . PHE A 1 311 ? -22.744 3.538 28.383 1.00 83.25 311 PHE A CA 1
ATOM 2483 C C . PHE A 1 311 ? -24.194 4.043 28.373 1.00 83.25 311 PHE A C 1
ATOM 2485 O O . PHE A 1 311 ? -25.050 3.410 28.990 1.00 83.25 311 PHE A O 1
ATOM 2492 N N . THR A 1 312 ? -24.490 5.156 27.691 1.00 78.81 312 THR A N 1
ATOM 2493 C CA . THR A 1 312 ? -25.790 5.848 27.792 1.00 78.81 312 THR A CA 1
ATOM 2494 C C . THR A 1 312 ? -26.709 5.660 26.588 1.00 78.81 312 THR A C 1
ATOM 2496 O O . THR A 1 312 ? -27.928 5.675 26.754 1.00 78.81 312 THR A O 1
ATOM 2499 N N . ASP A 1 313 ? -26.169 5.437 25.387 1.00 78.31 313 ASP A N 1
ATOM 2500 C CA . ASP A 1 313 ? -26.933 5.600 24.136 1.00 78.31 313 ASP A CA 1
ATOM 2501 C C . ASP A 1 313 ? -27.551 4.287 23.615 1.00 78.31 313 ASP A C 1
ATOM 2503 O O . ASP A 1 313 ? -27.933 4.166 22.451 1.00 78.31 313 ASP A O 1
ATOM 2507 N N . GLY A 1 314 ? -27.675 3.268 24.475 1.00 80.50 314 GLY A N 1
ATOM 2508 C CA . GLY A 1 314 ? -28.278 1.979 24.106 1.00 80.50 314 GLY A CA 1
ATOM 2509 C C . GLY A 1 314 ? -27.462 1.181 23.081 1.00 80.50 314 GLY A C 1
ATOM 2510 O O . GLY A 1 314 ? -27.996 0.313 22.396 1.00 80.50 314 GLY A O 1
ATOM 2511 N N . TYR A 1 315 ? -26.163 1.468 22.978 1.00 86.69 315 TYR A N 1
ATOM 2512 C CA . TYR A 1 315 ? -25.217 0.851 22.041 1.00 86.69 315 TYR A CA 1
ATOM 2513 C C . TYR A 1 315 ? -24.893 -0.613 22.329 1.00 86.69 315 TYR A C 1
ATOM 2515 O O . TYR A 1 315 ? -24.311 -1.305 21.487 1.00 86.69 315 TYR A O 1
ATOM 2523 N N . LEU A 1 316 ? -25.257 -1.081 23.519 1.00 86.38 316 LEU A N 1
ATOM 2524 C CA . LEU A 1 316 ? -24.844 -2.359 24.062 1.00 86.38 316 LEU A CA 1
ATOM 2525 C C . LEU A 1 316 ? -26.048 -3.273 24.250 1.00 86.38 316 LEU A C 1
ATOM 2527 O O . LEU A 1 316 ? -27.078 -2.893 24.808 1.00 86.38 316 LEU A O 1
ATOM 2531 N N . PHE A 1 317 ? -25.897 -4.514 23.807 1.00 83.88 317 PHE A N 1
ATOM 2532 C CA . PHE A 1 317 ? -26.857 -5.566 24.063 1.00 83.88 317 PHE A CA 1
ATOM 2533 C C . PHE A 1 317 ? -26.709 -6.094 25.490 1.00 83.88 317 PHE A C 1
ATOM 2535 O O . PHE A 1 317 ? -25.620 -6.139 26.070 1.00 83.88 317 PHE A O 1
ATOM 2542 N N . ASN A 1 318 ? -27.839 -6.520 26.048 1.00 77.31 318 ASN A N 1
ATOM 2543 C CA . ASN A 1 318 ? -27.895 -7.160 27.355 1.00 77.31 318 ASN A CA 1
ATOM 2544 C C . ASN A 1 318 ? -27.465 -8.640 27.288 1.00 77.31 318 ASN A C 1
ATOM 2546 O O . ASN A 1 318 ? -27.264 -9.217 26.215 1.00 77.31 318 ASN A O 1
ATOM 2550 N N . LYS A 1 319 ? -27.410 -9.290 28.456 1.00 76.94 319 LYS A N 1
ATOM 2551 C CA . LYS A 1 319 ? -27.031 -10.704 28.618 1.00 76.94 319 LYS A CA 1
ATOM 2552 C C . LYS A 1 319 ? -27.777 -11.702 27.726 1.00 76.94 319 LYS A C 1
ATOM 2554 O O . LYS A 1 319 ? -27.230 -12.761 27.437 1.00 76.94 319 LYS A O 1
ATOM 2559 N N . LYS A 1 320 ? -28.996 -11.395 27.264 1.00 77.50 320 LYS A N 1
ATOM 2560 C CA . LYS A 1 320 ? -29.767 -12.293 26.383 1.00 77.50 320 LYS A CA 1
ATOM 2561 C C . LYS A 1 320 ? -29.006 -12.632 25.097 1.00 77.50 320 LYS A C 1
ATOM 2563 O O . LYS A 1 320 ? -29.193 -13.712 24.555 1.00 77.50 320 LYS A O 1
ATOM 2568 N N . TYR A 1 321 ? -28.159 -11.722 24.627 1.00 79.00 321 TYR A N 1
ATOM 2569 C CA . TYR A 1 321 ? -27.370 -11.897 23.409 1.00 79.00 321 TYR A CA 1
ATOM 2570 C C . TYR A 1 321 ? -25.951 -12.413 23.683 1.00 79.00 321 TYR A C 1
ATOM 2572 O O . TYR A 1 321 ? -25.097 -12.326 22.811 1.00 79.00 321 T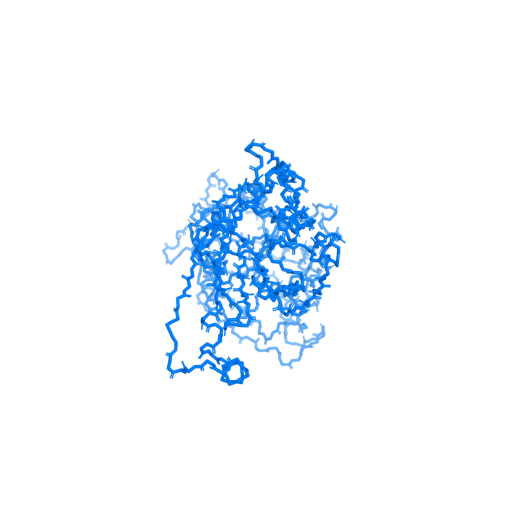YR A O 1
ATOM 2580 N N . GLY A 1 322 ? -25.675 -12.940 24.882 1.00 75.31 322 GLY A N 1
ATOM 2581 C CA . GLY A 1 322 ? -24.340 -13.446 25.219 1.00 75.31 322 GLY A CA 1
ATOM 2582 C C . GLY A 1 322 ? -23.279 -12.352 25.324 1.00 75.31 322 GLY A C 1
ATOM 2583 O O . GLY A 1 322 ? -22.102 -12.631 25.136 1.00 75.31 322 GLY A O 1
ATOM 2584 N N . GLY A 1 323 ? -23.702 -11.109 25.582 1.00 84.69 323 GLY A N 1
ATOM 2585 C CA . GLY A 1 323 ? -22.814 -9.956 25.684 1.00 84.69 323 GLY A CA 1
ATOM 2586 C C . GLY A 1 323 ? -2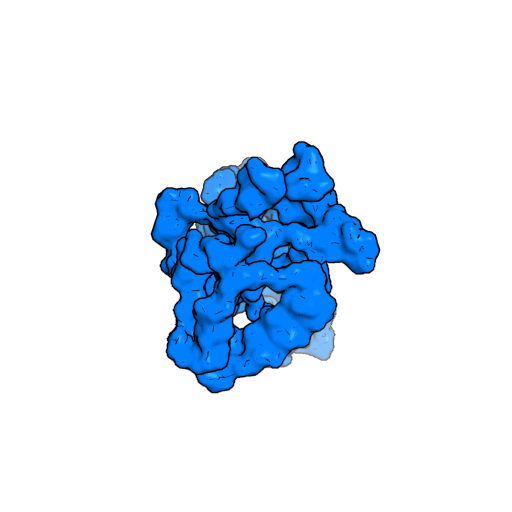2.729 -9.148 24.392 1.00 84.69 323 GLY A C 1
ATOM 2587 O O . GLY A 1 323 ? -23.742 -8.928 23.727 1.00 84.69 323 GLY A O 1
ATOM 2588 N N . ASN A 1 324 ? -21.536 -8.631 24.088 1.00 90.25 324 ASN A N 1
ATOM 2589 C CA . ASN A 1 324 ? -21.304 -7.728 22.960 1.00 90.25 324 ASN A CA 1
ATOM 2590 C C . ASN A 1 324 ? -20.081 -8.150 22.146 1.00 90.25 324 ASN A C 1
ATOM 2592 O O . ASN A 1 324 ? -19.039 -8.484 22.705 1.00 90.25 324 ASN A O 1
ATOM 2596 N N . LEU A 1 325 ? -20.201 -8.068 20.822 1.00 92.94 325 LEU A N 1
ATOM 2597 C CA . LEU A 1 325 ? -19.103 -8.161 19.871 1.00 92.94 325 LEU A CA 1
ATOM 2598 C C . LEU A 1 325 ? -19.012 -6.852 19.085 1.00 92.94 325 LEU A C 1
ATOM 2600 O O . LEU A 1 325 ? -19.869 -6.543 18.252 1.00 92.94 325 LEU A O 1
ATOM 2604 N N . ILE A 1 326 ? -17.962 -6.089 19.357 1.00 95.12 326 ILE A N 1
ATOM 2605 C CA . ILE A 1 326 ? -17.689 -4.788 18.753 1.00 95.12 326 ILE A CA 1
ATOM 2606 C C . ILE A 1 326 ? -16.541 -4.938 17.756 1.00 95.12 326 ILE A C 1
ATOM 2608 O O . ILE A 1 326 ? -15.492 -5.476 18.096 1.00 95.12 326 ILE A O 1
ATOM 2612 N N . ARG A 1 327 ? -16.726 -4.435 16.534 1.00 96.25 327 ARG A N 1
ATOM 2613 C CA . ARG A 1 327 ? -15.664 -4.276 15.534 1.00 96.25 327 ARG A CA 1
ATOM 2614 C C . ARG A 1 327 ? -15.154 -2.841 15.561 1.00 96.25 327 ARG A C 1
ATOM 2616 O O . ARG A 1 327 ? -15.951 -1.916 15.411 1.00 96.25 327 ARG A O 1
ATOM 2623 N N . LEU A 1 328 ? -13.846 -2.676 15.708 1.00 96.56 328 LEU A N 1
ATOM 2624 C CA . LEU A 1 328 ? -13.135 -1.406 15.629 1.00 96.56 328 LEU A CA 1
ATOM 2625 C C . LEU A 1 328 ? -12.281 -1.381 14.364 1.00 96.56 328 LEU A C 1
ATOM 2627 O O . LEU A 1 328 ? -11.258 -2.056 14.304 1.00 96.56 328 LEU A O 1
ATOM 2631 N N . ASP A 1 329 ? -12.681 -0.592 13.373 1.00 95.88 329 ASP A N 1
ATOM 2632 C CA . ASP A 1 329 ? -11.914 -0.389 12.146 1.00 95.88 329 ASP A CA 1
ATOM 2633 C C . ASP A 1 329 ? -11.091 0.902 12.249 1.00 95.88 329 ASP A C 1
ATOM 2635 O O . ASP A 1 329 ? -11.626 1.985 12.508 1.00 95.88 329 ASP A O 1
ATOM 2639 N N . PHE A 1 330 ? -9.783 0.800 12.015 1.00 94.19 330 PHE A N 1
ATOM 2640 C CA . PHE A 1 330 ? -8.863 1.936 11.975 1.00 94.19 330 PHE A CA 1
ATOM 2641 C C . PHE A 1 330 ? -8.816 2.482 10.552 1.00 94.19 330 PHE A C 1
ATOM 2643 O O . PHE A 1 330 ? -8.253 1.859 9.649 1.00 94.19 330 PHE A O 1
ATOM 2650 N N . VAL A 1 331 ? -9.448 3.637 10.346 1.00 95.38 331 VAL A N 1
ATOM 2651 C CA . VAL A 1 331 ? -9.740 4.188 9.021 1.00 95.38 331 VAL A CA 1
ATOM 2652 C C . VAL A 1 331 ? -8.893 5.423 8.749 1.00 95.38 331 VAL A C 1
ATOM 2654 O O . VAL A 1 331 ? -9.055 6.452 9.405 1.00 95.38 331 VAL A O 1
ATOM 2657 N N . ILE A 1 332 ? -8.031 5.347 7.738 1.00 94.88 332 ILE A N 1
ATOM 2658 C CA . ILE A 1 332 ? -7.292 6.493 7.207 1.00 94.88 332 ILE A CA 1
ATOM 2659 C C . ILE A 1 332 ? -8.288 7.524 6.676 1.00 94.88 332 ILE A C 1
ATOM 2661 O O . ILE A 1 332 ? -9.098 7.236 5.791 1.00 94.88 332 ILE A O 1
ATOM 2665 N N . THR A 1 333 ? -8.181 8.752 7.171 1.00 94.62 333 THR A N 1
ATOM 2666 C CA . THR A 1 333 ? -8.959 9.899 6.684 1.00 94.62 333 THR A CA 1
ATOM 2667 C C . THR A 1 333 ? -8.096 10.860 5.884 1.00 94.62 333 THR A C 1
ATOM 2669 O O . THR A 1 333 ? -8.596 11.484 4.949 1.00 94.62 333 THR A O 1
ATOM 2672 N N . GLN A 1 334 ? -6.803 10.976 6.212 1.00 94.62 334 GLN A N 1
ATOM 2673 C CA . GLN A 1 334 ? -5.869 11.838 5.492 1.00 94.62 334 GLN A CA 1
ATOM 2674 C C . GLN A 1 334 ? -4.458 11.249 5.455 1.00 94.62 334 GLN A C 1
ATOM 2676 O O . GLN A 1 334 ? -3.951 10.716 6.445 1.00 94.62 334 GLN A O 1
ATOM 2681 N N . VAL A 1 335 ? -3.796 11.442 4.318 1.00 94.94 335 VAL A N 1
ATOM 2682 C CA . VAL A 1 335 ? -2.375 11.154 4.120 1.00 94.94 335 VAL A CA 1
ATOM 2683 C C . VAL A 1 335 ? -1.686 12.349 3.478 1.00 94.94 335 VAL A C 1
ATOM 2685 O O . VAL A 1 335 ? -2.316 13.179 2.822 1.00 94.94 335 VAL A O 1
ATOM 2688 N N . LYS A 1 336 ? -0.367 12.403 3.629 1.00 95.00 336 LYS A N 1
ATOM 2689 C CA . LYS A 1 336 ? 0.520 13.269 2.858 1.00 95.00 336 LYS A CA 1
ATOM 2690 C C . LYS A 1 336 ? 1.368 12.398 1.948 1.00 95.00 336 LYS A C 1
ATOM 2692 O O . LYS A 1 336 ? 1.906 11.393 2.403 1.00 95.00 336 LYS A O 1
ATOM 2697 N N . LEU A 1 337 ? 1.488 12.789 0.686 1.00 94.81 337 LEU A N 1
ATOM 2698 C CA . LEU A 1 337 ? 2.414 12.147 -0.237 1.00 94.81 337 LEU A CA 1
ATOM 2699 C C . LEU A 1 337 ? 3.851 12.437 0.217 1.00 94.81 337 LEU A C 1
ATOM 2701 O O . LEU A 1 337 ? 4.187 13.590 0.501 1.00 94.81 337 LEU A O 1
ATOM 2705 N N . ASN A 1 338 ? 4.683 11.405 0.275 1.00 93.38 338 ASN A N 1
ATOM 2706 C CA . ASN A 1 338 ? 6.127 11.563 0.348 1.00 93.38 338 ASN A CA 1
ATOM 2707 C C . ASN A 1 338 ? 6.616 11.769 -1.092 1.00 93.38 338 ASN A C 1
ATOM 2709 O O . ASN A 1 338 ? 6.479 10.853 -1.906 1.00 93.38 338 ASN A O 1
ATOM 2713 N N . PRO A 1 339 ? 7.106 12.968 -1.449 1.00 87.38 339 PRO A N 1
ATOM 2714 C CA . PRO A 1 339 ? 7.510 13.237 -2.819 1.00 87.38 339 PRO A CA 1
ATOM 2715 C C . PRO A 1 339 ? 8.726 12.384 -3.178 1.00 87.38 339 PRO A C 1
ATOM 2717 O O . PRO A 1 339 ? 9.681 12.300 -2.406 1.00 87.38 339 PRO A O 1
ATOM 2720 N N . MET A 1 340 ? 8.700 11.784 -4.365 1.00 93.50 340 MET A N 1
ATOM 2721 C CA . MET A 1 340 ? 9.904 11.212 -4.960 1.00 93.50 340 MET A CA 1
ATOM 2722 C C . MET A 1 340 ? 10.843 12.328 -5.442 1.00 93.50 340 MET A C 1
ATOM 2724 O O . MET A 1 340 ? 10.416 13.458 -5.696 1.00 93.50 340 MET A O 1
ATOM 2728 N N . ASN A 1 341 ? 12.120 12.006 -5.625 1.00 94.12 341 ASN A N 1
ATOM 2729 C CA . ASN A 1 341 ? 13.039 12.881 -6.339 1.00 94.12 341 ASN A CA 1
ATOM 2730 C C . ASN A 1 341 ? 12.869 12.664 -7.852 1.00 94.12 341 ASN A C 1
ATOM 2732 O O . ASN A 1 341 ? 13.325 11.659 -8.390 1.00 94.12 341 ASN A O 1
ATOM 2736 N N . SER A 1 342 ? 12.214 13.598 -8.551 1.00 94.25 342 SER A N 1
ATOM 2737 C CA . SER A 1 342 ? 11.902 13.420 -9.979 1.00 94.25 342 SER A CA 1
ATOM 2738 C C . SER A 1 342 ? 13.149 13.234 -10.846 1.00 94.25 342 SER A C 1
ATOM 2740 O O . SER A 1 342 ? 13.098 12.492 -11.823 1.00 94.25 342 SER A O 1
ATOM 2742 N N . SER A 1 343 ? 14.279 13.839 -10.458 1.00 94.50 343 SER A N 1
ATOM 2743 C CA . SER A 1 343 ? 15.539 13.751 -11.204 1.00 94.50 343 SER A CA 1
ATOM 2744 C C . SER A 1 343 ? 16.091 12.327 -11.319 1.00 94.50 343 SER A C 1
ATOM 2746 O O . SER A 1 343 ? 16.779 12.034 -12.294 1.00 94.50 343 SER A O 1
ATOM 2748 N N . ASP A 1 344 ? 15.703 11.420 -10.415 1.00 94.75 344 ASP A N 1
ATOM 2749 C CA . ASP A 1 344 ? 16.064 9.997 -10.478 1.00 94.75 344 ASP A CA 1
ATOM 2750 C C . ASP A 1 344 ? 15.354 9.260 -11.629 1.00 94.75 344 ASP A C 1
ATOM 2752 O O . ASP A 1 344 ? 15.669 8.110 -11.924 1.00 94.75 344 ASP A O 1
ATOM 2756 N N . PHE A 1 345 ? 14.387 9.899 -12.294 1.00 97.00 345 PHE A N 1
ATOM 2757 C CA . PHE A 1 345 ? 13.584 9.308 -13.369 1.00 97.00 345 PHE A CA 1
ATOM 2758 C C . PHE A 1 345 ? 13.580 10.136 -14.656 1.00 97.00 345 PHE A C 1
ATOM 2760 O O . PHE A 1 345 ? 12.824 9.839 -15.582 1.00 97.00 345 PHE A O 1
ATOM 2767 N N . GLU A 1 346 ? 14.405 11.177 -14.723 1.00 96.44 346 GLU A N 1
ATOM 2768 C CA . GLU A 1 346 ? 14.512 12.073 -15.872 1.00 96.44 346 GLU A CA 1
ATOM 2769 C C . GLU A 1 346 ? 15.826 11.844 -16.618 1.00 96.44 346 GLU A C 1
ATOM 2771 O O . GLU A 1 346 ? 16.843 11.499 -16.021 1.00 96.44 346 GLU A O 1
ATOM 2776 N N . TRP A 1 347 ? 15.828 12.051 -17.935 1.00 95.62 347 TRP A N 1
ATOM 2777 C CA . TRP A 1 347 ? 17.044 11.918 -18.740 1.00 95.62 347 TRP A CA 1
ATOM 2778 C C . TRP A 1 347 ? 17.087 12.869 -19.927 1.00 95.62 347 TRP A C 1
ATOM 2780 O O . TRP A 1 347 ? 16.078 13.449 -20.320 1.00 95.62 347 TRP A O 1
ATOM 2790 N N . GLN A 1 348 ? 18.262 13.017 -20.539 1.00 95.81 348 GLN A N 1
ATOM 2791 C CA . GLN A 1 348 ? 18.411 13.818 -21.749 1.00 95.81 348 GLN A CA 1
ATOM 2792 C C . GLN A 1 348 ? 17.780 13.107 -22.949 1.00 95.81 348 GLN A C 1
ATOM 2794 O O . GLN A 1 348 ? 18.263 12.065 -23.392 1.00 95.81 348 GLN A O 1
ATOM 2799 N N . SER A 1 349 ? 16.727 13.707 -23.504 1.00 92.19 349 SER A N 1
ATOM 2800 C CA . SER A 1 349 ? 16.085 13.222 -24.724 1.00 92.19 349 SER A CA 1
ATOM 2801 C C . SER A 1 349 ? 16.999 13.396 -25.937 1.00 92.19 349 SER A C 1
ATOM 2803 O O . SER A 1 349 ? 17.592 14.457 -26.141 1.00 92.19 349 SER A O 1
ATOM 2805 N N . ILE A 1 350 ? 17.078 12.377 -26.795 1.00 88.56 350 ILE A N 1
ATOM 2806 C CA . ILE A 1 350 ? 17.791 12.478 -28.078 1.00 88.56 350 ILE A CA 1
ATOM 2807 C C . ILE A 1 350 ? 16.944 13.233 -29.116 1.00 88.56 350 ILE A C 1
ATOM 2809 O O . ILE A 1 350 ? 17.490 13.931 -29.977 1.00 88.56 350 ILE A O 1
ATOM 2813 N N . GLY A 1 351 ? 15.614 13.115 -29.035 1.00 85.38 351 GLY A N 1
ATOM 2814 C CA . GLY A 1 351 ? 14.666 13.709 -29.982 1.00 85.38 351 GLY A CA 1
ATOM 2815 C C . GLY A 1 351 ? 14.053 15.045 -29.548 1.00 85.38 351 GLY A C 1
ATOM 2816 O O . GLY A 1 351 ? 13.260 15.609 -30.301 1.00 85.38 351 GLY A O 1
ATOM 2817 N N . SER A 1 352 ? 14.406 15.569 -28.370 1.00 86.94 352 SER A N 1
ATOM 2818 C CA . SER A 1 352 ? 13.901 16.836 -27.819 1.00 86.94 352 SER A CA 1
ATOM 2819 C C . SER A 1 352 ? 15.021 17.666 -27.183 1.00 86.94 352 SER A C 1
ATOM 2821 O O . SER A 1 352 ? 16.055 17.142 -26.787 1.00 86.94 352 SER A O 1
ATOM 2823 N N . SER A 1 353 ? 14.816 18.983 -27.070 1.00 86.75 353 SER A N 1
ATOM 2824 C CA . SER A 1 353 ? 15.710 19.876 -26.315 1.00 86.75 353 SER A CA 1
ATOM 2825 C C . SER A 1 353 ? 15.509 19.800 -24.799 1.00 86.75 353 SER A C 1
ATOM 2827 O O . SER A 1 353 ? 16.343 20.300 -24.051 1.00 86.75 353 SER A O 1
ATOM 2829 N N . ASN A 1 354 ? 14.389 19.230 -24.357 1.00 93.00 354 ASN A N 1
ATOM 2830 C CA . ASN A 1 354 ? 14.035 19.086 -22.950 1.00 93.00 354 ASN A CA 1
ATOM 2831 C C . ASN A 1 354 ? 14.336 17.665 -22.469 1.00 93.00 354 ASN A C 1
ATOM 2833 O O . ASN A 1 354 ? 14.352 16.724 -23.268 1.00 93.00 354 ASN A O 1
ATOM 2837 N N . ASN A 1 355 ? 14.519 17.510 -21.157 1.00 95.88 355 ASN A N 1
ATOM 2838 C CA . ASN A 1 355 ? 14.614 16.189 -20.551 1.00 95.88 355 ASN A CA 1
ATOM 2839 C C . ASN A 1 355 ? 13.314 15.405 -20.757 1.00 95.88 355 ASN A C 1
ATOM 2841 O O . ASN A 1 355 ? 12.217 15.966 -20.715 1.00 95.88 355 ASN A O 1
ATOM 2845 N N . ALA A 1 356 ? 13.452 14.100 -20.942 1.00 96.62 356 ALA A N 1
ATOM 2846 C CA . ALA A 1 356 ? 12.351 13.171 -20.833 1.00 96.62 356 ALA A CA 1
ATOM 2847 C C . ALA A 1 356 ? 11.892 13.086 -19.372 1.00 96.62 356 ALA A C 1
ATOM 2849 O O . ALA A 1 356 ? 12.703 13.000 -18.452 1.00 96.62 356 ALA A O 1
ATOM 2850 N N . ILE A 1 357 ? 10.577 13.132 -19.189 1.00 97.38 357 ILE A N 1
ATOM 2851 C CA . ILE A 1 357 ? 9.871 13.216 -17.904 1.00 97.38 357 ILE A CA 1
ATOM 2852 C C . ILE A 1 357 ? 8.694 12.228 -17.847 1.00 97.38 357 ILE A C 1
ATOM 2854 O O . ILE A 1 357 ? 7.808 12.346 -17.002 1.00 97.38 357 ILE A O 1
ATOM 2858 N N . CYS A 1 358 ? 8.604 11.293 -18.797 1.00 96.94 358 CYS A N 1
ATOM 2859 C CA . CYS A 1 358 ? 7.477 10.370 -18.902 1.00 96.94 358 CYS A CA 1
ATOM 2860 C C . CYS A 1 358 ? 7.403 9.401 -17.716 1.00 96.94 358 CYS A C 1
ATOM 2862 O O . CYS A 1 358 ? 6.297 9.136 -17.246 1.00 96.94 358 CYS A O 1
ATOM 2864 N N . VAL A 1 359 ? 8.539 8.920 -17.196 1.00 97.81 359 VAL A N 1
ATOM 2865 C CA . VAL A 1 359 ? 8.584 8.047 -16.008 1.00 97.81 359 VAL A CA 1
ATOM 2866 C C . VAL A 1 359 ? 8.181 8.832 -14.763 1.00 97.81 359 VAL A C 1
ATOM 2868 O O . VAL A 1 359 ? 7.212 8.446 -14.109 1.00 97.81 359 VAL A O 1
ATOM 2871 N N . SER A 1 360 ? 8.838 9.967 -14.486 1.00 97.94 360 SER A N 1
ATOM 2872 C CA . SER A 1 360 ? 8.537 10.784 -13.302 1.00 97.94 360 SER A CA 1
ATOM 2873 C C . SER A 1 360 ? 7.068 11.214 -13.264 1.00 97.94 360 SER A C 1
ATOM 2875 O O . SER A 1 360 ? 6.358 10.941 -12.298 1.00 97.94 360 SER A O 1
ATOM 2877 N N . LYS A 1 361 ? 6.545 11.771 -14.362 1.00 97.88 361 LYS A N 1
ATOM 2878 C CA . LYS A 1 361 ? 5.122 12.135 -14.438 1.00 97.88 361 LYS A CA 1
ATOM 2879 C C . LYS A 1 361 ? 4.186 10.939 -14.320 1.00 97.88 361 LYS A C 1
ATOM 2881 O O . LYS A 1 361 ? 3.082 11.096 -13.805 1.00 97.88 361 LYS A O 1
ATOM 2886 N N . SER A 1 362 ? 4.582 9.760 -14.806 1.00 98.25 362 SER A N 1
ATOM 2887 C CA . SER A 1 362 ? 3.741 8.569 -14.670 1.00 98.25 362 SER A CA 1
ATOM 2888 C C . SER A 1 362 ? 3.594 8.143 -13.214 1.00 98.25 362 SER A C 1
ATOM 2890 O O . SER A 1 362 ? 2.480 7.810 -12.809 1.00 98.25 362 SER A O 1
ATOM 2892 N N . ILE A 1 363 ? 4.689 8.195 -12.447 1.00 98.19 363 ILE A N 1
ATOM 2893 C CA . ILE A 1 363 ? 4.721 7.902 -11.009 1.00 98.19 363 ILE A CA 1
ATOM 2894 C C . ILE A 1 363 ? 3.870 8.919 -10.243 1.00 98.19 363 ILE A C 1
ATOM 2896 O O . ILE A 1 363 ? 2.960 8.518 -9.519 1.00 98.19 363 ILE A O 1
ATOM 2900 N N . ASP A 1 364 ? 4.100 10.221 -10.452 1.00 97.00 364 ASP A N 1
ATOM 2901 C CA . ASP A 1 364 ? 3.358 11.285 -9.759 1.00 97.00 364 ASP A CA 1
ATOM 2902 C C . ASP A 1 364 ? 1.853 11.177 -10.008 1.00 97.00 364 ASP A C 1
ATOM 2904 O O . ASP A 1 364 ? 1.055 11.173 -9.069 1.00 97.00 364 ASP A O 1
ATOM 2908 N N . ASN A 1 365 ? 1.454 11.034 -11.275 1.00 97.56 365 ASN A N 1
ATOM 2909 C CA . ASN A 1 365 ? 0.046 10.900 -11.634 1.00 97.56 365 ASN A CA 1
ATOM 2910 C C . ASN A 1 365 ? -0.589 9.660 -10.991 1.00 97.56 365 ASN A C 1
ATOM 2912 O O . ASN A 1 365 ? -1.731 9.731 -10.546 1.00 97.56 365 ASN A O 1
ATOM 2916 N N . ALA A 1 366 ? 0.130 8.534 -10.941 1.00 97.88 366 ALA A N 1
ATOM 2917 C CA . ALA A 1 366 ? -0.386 7.305 -10.349 1.00 97.88 366 ALA A CA 1
ATOM 2918 C C . ALA A 1 366 ? -0.538 7.426 -8.827 1.00 97.88 366 ALA A C 1
ATOM 2920 O O . ALA A 1 366 ? -1.581 7.064 -8.290 1.00 97.88 366 ALA A O 1
ATOM 2921 N N . LEU A 1 367 ? 0.456 7.981 -8.128 1.00 96.81 367 LEU A N 1
ATOM 2922 C CA . LEU A 1 367 ? 0.416 8.155 -6.673 1.00 96.81 367 LEU A CA 1
ATOM 2923 C C . LEU A 1 367 ? -0.592 9.223 -6.212 1.00 96.81 367 LEU A C 1
ATOM 2925 O O . LEU A 1 367 ? -1.024 9.202 -5.056 1.00 96.81 367 LEU A O 1
ATOM 2929 N N . LEU A 1 368 ? -0.992 10.140 -7.094 1.00 96.00 368 LEU A N 1
ATOM 2930 C CA . LEU A 1 368 ? -2.036 11.135 -6.836 1.00 96.00 368 LEU A CA 1
ATOM 2931 C C . LEU A 1 368 ? -3.442 10.671 -7.251 1.00 96.00 368 LEU A C 1
ATOM 2933 O O . LEU A 1 368 ? -4.414 11.379 -6.976 1.00 96.00 368 LEU A O 1
ATOM 2937 N N . ASP A 1 369 ? -3.581 9.505 -7.889 1.00 97.00 369 ASP A N 1
ATOM 2938 C CA . ASP A 1 369 ? -4.883 9.005 -8.328 1.00 97.00 369 ASP A CA 1
ATOM 2939 C C . ASP A 1 369 ? -5.787 8.667 -7.131 1.00 97.00 369 ASP A C 1
ATOM 2941 O O . ASP A 1 369 ? -5.391 7.990 -6.177 1.00 97.00 369 ASP A O 1
ATOM 2945 N N . VAL A 1 370 ? -7.048 9.104 -7.200 1.00 94.31 370 VAL A N 1
ATOM 2946 C CA . VAL A 1 370 ? -8.047 8.929 -6.129 1.00 94.31 370 VAL A CA 1
ATOM 2947 C C . VAL A 1 370 ? -8.320 7.461 -5.787 1.00 94.31 370 VAL A C 1
ATOM 2949 O O . VAL A 1 370 ? -8.716 7.141 -4.668 1.00 94.31 370 VAL A O 1
ATOM 2952 N N . ASN A 1 371 ? -8.088 6.555 -6.735 1.00 94.19 371 ASN A N 1
ATOM 2953 C CA . ASN A 1 371 ? -8.252 5.120 -6.558 1.00 94.19 371 ASN A CA 1
ATOM 2954 C C . ASN A 1 371 ? -6.953 4.425 -6.154 1.00 94.19 371 ASN A C 1
ATOM 2956 O O . ASN A 1 371 ? -6.965 3.204 -5.992 1.00 94.19 371 ASN A O 1
ATOM 2960 N N . VAL A 1 372 ? -5.841 5.153 -6.020 1.00 94.94 372 VAL A N 1
ATOM 2961 C CA . VAL A 1 372 ? -4.533 4.661 -5.561 1.00 94.94 372 VAL A CA 1
ATOM 2962 C C . VAL A 1 372 ? -4.240 5.144 -4.147 1.00 94.94 372 VAL A C 1
ATOM 2964 O O . VAL A 1 372 ? -3.784 4.338 -3.333 1.00 94.94 372 VAL A O 1
ATOM 2967 N N . ILE A 1 373 ? -4.563 6.398 -3.824 1.00 95.12 373 ILE A N 1
ATOM 2968 C CA . ILE A 1 373 ? -4.316 6.964 -2.494 1.00 95.12 373 ILE A CA 1
ATOM 2969 C C . ILE A 1 373 ? -4.904 6.077 -1.371 1.00 95.12 373 ILE A C 1
ATOM 2971 O O . ILE A 1 373 ? -6.006 5.537 -1.519 1.00 95.12 373 ILE A O 1
ATOM 2975 N N . PRO A 1 374 ? -4.214 5.927 -0.224 1.00 94.75 374 PRO A N 1
ATOM 2976 C CA . PRO A 1 374 ? -4.669 5.074 0.880 1.00 94.75 374 PRO A CA 1
ATOM 2977 C C . PRO A 1 374 ? -6.041 5.425 1.476 1.00 94.75 374 PRO A C 1
ATOM 2979 O O . PRO A 1 374 ? -6.637 4.600 2.155 1.00 94.75 374 PRO A O 1
ATOM 2982 N N . THR A 1 375 ? -6.583 6.619 1.218 1.00 94.31 375 THR A N 1
ATOM 2983 C CA . THR A 1 375 ? -7.940 7.014 1.643 1.00 94.31 375 THR A CA 1
ATOM 2984 C C . THR A 1 375 ? -9.056 6.407 0.780 1.00 94.31 375 THR A C 1
ATOM 2986 O O . THR A 1 375 ? -10.235 6.555 1.116 1.00 94.31 375 THR A O 1
ATOM 2989 N N . ALA A 1 376 ? -8.718 5.707 -0.310 1.00 91.75 376 ALA A N 1
ATOM 2990 C CA . ALA A 1 376 ? -9.680 5.013 -1.156 1.00 91.75 376 ALA A CA 1
ATOM 2991 C C . ALA A 1 376 ? -10.510 3.986 -0.358 1.00 91.75 376 ALA A C 1
ATOM 2993 O O . ALA A 1 376 ? -10.014 3.284 0.528 1.00 91.75 376 ALA A O 1
ATOM 2994 N N . LEU A 1 377 ? -11.804 3.886 -0.684 1.00 86.94 377 LEU A N 1
ATOM 2995 C CA . LEU A 1 377 ? -12.797 3.141 0.105 1.00 86.94 377 LEU A CA 1
ATOM 2996 C C . LEU A 1 377 ? -12.424 1.677 0.367 1.00 86.94 377 LEU A C 1
ATOM 2998 O O . LEU A 1 377 ? -12.713 1.162 1.443 1.00 86.94 377 LEU A O 1
ATOM 3002 N N . ASN A 1 378 ? -11.788 1.020 -0.599 1.00 84.50 378 ASN A N 1
ATOM 3003 C CA . ASN A 1 378 ? -11.428 -0.395 -0.548 1.00 84.50 378 ASN A CA 1
ATOM 3004 C C . ASN A 1 378 ? -10.138 -0.696 0.235 1.00 84.50 378 ASN A C 1
ATOM 3006 O O . ASN A 1 378 ? -9.789 -1.866 0.356 1.00 84.50 378 ASN A O 1
ATOM 3010 N N . ARG A 1 379 ? -9.422 0.317 0.743 1.00 86.75 379 ARG A N 1
ATOM 3011 C CA . ARG A 1 379 ? -8.152 0.117 1.473 1.00 86.75 379 ARG A CA 1
ATOM 3012 C C . ARG A 1 379 ? -7.900 1.057 2.646 1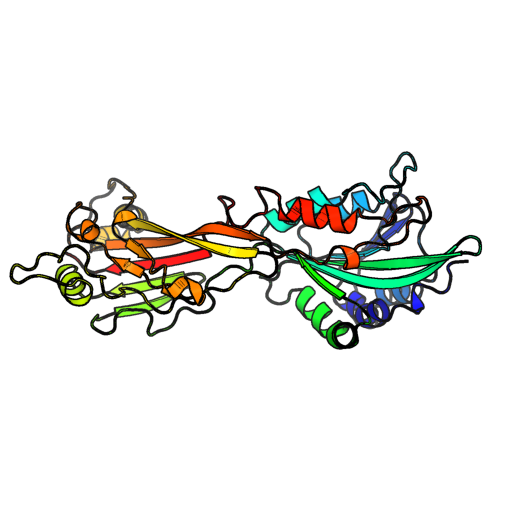.00 86.75 379 ARG A C 1
ATOM 3014 O O . ARG A 1 379 ? -6.924 0.887 3.361 1.00 86.75 379 ARG A O 1
ATOM 3021 N N . ARG A 1 380 ? -8.784 2.029 2.874 1.00 93.88 380 ARG A N 1
ATOM 3022 C CA . ARG A 1 380 ? -8.673 2.969 3.998 1.00 93.88 380 ARG A CA 1
ATOM 3023 C C . ARG A 1 380 ? -8.693 2.307 5.374 1.00 93.88 380 ARG A C 1
ATOM 3025 O O . ARG A 1 380 ? -8.273 2.945 6.330 1.00 93.88 380 ARG A O 1
ATOM 3032 N N . VAL A 1 381 ? -9.200 1.077 5.494 1.00 94.06 381 VAL A N 1
ATOM 3033 C CA . VAL A 1 381 ? -9.119 0.295 6.735 1.00 94.06 381 VAL A CA 1
ATOM 3034 C C . VAL A 1 381 ? -7.750 -0.375 6.781 1.00 94.06 381 VAL A C 1
ATOM 3036 O O . VAL A 1 381 ? -7.488 -1.279 5.994 1.00 94.06 381 VAL A O 1
ATOM 3039 N N . ILE A 1 382 ? -6.891 0.066 7.697 1.00 91.50 382 ILE A N 1
ATOM 3040 C CA . ILE A 1 382 ? -5.527 -0.475 7.830 1.00 91.50 382 ILE A CA 1
ATOM 3041 C C . ILE A 1 382 ? -5.397 -1.554 8.894 1.00 91.50 382 ILE A C 1
ATOM 3043 O O . ILE A 1 382 ? -4.384 -2.246 8.958 1.00 91.50 382 ILE A O 1
ATOM 3047 N N . HIS A 1 383 ? -6.396 -1.660 9.764 1.00 92.50 383 HIS A N 1
ATOM 3048 C CA . HIS A 1 383 ? -6.405 -2.609 10.858 1.00 92.50 383 HIS A CA 1
ATOM 3049 C C . HIS A 1 383 ? -7.811 -2.732 11.436 1.00 92.50 383 HIS A C 1
ATOM 3051 O O . HIS A 1 383 ? -8.583 -1.767 11.393 1.00 92.50 383 HIS A O 1
ATOM 3057 N N . THR A 1 384 ? -8.108 -3.890 12.015 1.00 94.00 384 THR A N 1
ATOM 3058 C CA . THR A 1 384 ? -9.373 -4.156 12.691 1.00 94.00 384 THR A CA 1
ATOM 3059 C C . THR A 1 384 ? -9.088 -4.872 14.003 1.00 94.00 384 THR A C 1
ATOM 3061 O O . THR A 1 384 ? -8.368 -5.862 14.008 1.00 94.00 384 THR A O 1
ATOM 3064 N N . ILE A 1 385 ? -9.697 -4.399 15.090 1.00 94.25 385 ILE A N 1
ATOM 3065 C CA . ILE A 1 385 ? -9.709 -5.080 16.389 1.00 94.25 385 ILE A CA 1
ATOM 3066 C C . ILE A 1 385 ? -11.151 -5.465 16.711 1.00 94.25 385 ILE A C 1
ATOM 3068 O O . ILE A 1 385 ? -12.063 -4.647 16.579 1.00 94.25 385 ILE A O 1
ATOM 3072 N N . PHE A 1 386 ? -11.367 -6.695 17.166 1.00 94.44 386 PHE A N 1
ATOM 3073 C CA . PHE A 1 386 ? -12.642 -7.119 17.731 1.00 94.44 386 PHE A CA 1
ATOM 3074 C C . PHE A 1 386 ? -12.565 -7.106 19.251 1.00 94.44 386 PHE A C 1
ATOM 3076 O O . PHE A 1 386 ? -11.629 -7.646 19.832 1.00 94.44 386 PHE A O 1
ATOM 3083 N N . ILE A 1 387 ? -13.572 -6.526 19.896 1.00 94.38 387 ILE A N 1
ATOM 3084 C CA . ILE A 1 387 ? -13.750 -6.594 21.344 1.00 94.38 387 ILE A CA 1
ATOM 3085 C C . ILE A 1 387 ? -14.977 -7.457 21.612 1.00 94.38 387 ILE A C 1
ATOM 3087 O O . ILE A 1 387 ? -16.093 -7.097 21.233 1.00 94.38 387 ILE A O 1
ATOM 3091 N N . LYS A 1 388 ? -14.761 -8.602 22.251 1.00 91.88 388 LYS A N 1
ATOM 3092 C CA . LYS A 1 388 ? -15.805 -9.458 22.801 1.00 91.88 388 LYS A CA 1
ATOM 3093 C C . LYS A 1 388 ? -15.894 -9.216 24.298 1.00 91.88 388 LYS A C 1
ATOM 3095 O O . LYS A 1 388 ? -14.877 -9.166 24.983 1.00 91.88 388 LYS A O 1
ATOM 3100 N N . MET A 1 389 ? -17.109 -9.086 24.801 1.00 84.88 389 MET A N 1
ATOM 3101 C CA . MET A 1 389 ? -17.342 -8.854 26.219 1.00 84.88 389 MET A CA 1
ATOM 3102 C C . MET A 1 389 ? -18.519 -9.665 26.714 1.00 84.88 389 MET A C 1
ATOM 3104 O O . MET A 1 389 ? -19.531 -9.769 26.014 1.00 84.88 389 MET A O 1
ATOM 3108 N N . GLU A 1 390 ? -18.399 -10.159 27.942 1.00 67.88 390 GLU A N 1
ATOM 3109 C CA . GLU A 1 390 ? -19.531 -10.686 28.695 1.00 67.88 390 GLU A CA 1
ATOM 3110 C C . GLU A 1 390 ? -20.466 -9.534 29.138 1.00 67.88 390 GLU A C 1
ATOM 3112 O O . GLU A 1 390 ? -20.145 -8.350 29.053 1.00 67.88 390 GLU A O 1
ATOM 3117 N N . SER A 1 391 ? -21.704 -9.872 29.489 1.00 59.38 391 SER A N 1
ATOM 3118 C CA . SER A 1 391 ? -22.857 -8.956 29.571 1.00 59.38 391 SER A CA 1
ATOM 3119 C C . SER A 1 391 ? -22.715 -7.678 30.429 1.00 59.38 391 SER A C 1
ATOM 3121 O O . SER A 1 391 ? -22.027 -7.692 31.447 1.00 59.38 391 SER A O 1
ATOM 3123 N N . TYR A 1 392 ? -23.478 -6.628 30.059 1.00 47.81 392 TYR A N 1
ATOM 3124 C CA . TYR A 1 392 ? -23.850 -5.483 30.922 1.00 47.81 392 TYR A CA 1
ATOM 3125 C C . TYR A 1 392 ? -24.706 -5.927 32.114 1.00 47.81 392 TYR A C 1
ATOM 3127 O O . TYR A 1 392 ? -25.620 -6.764 31.889 1.00 47.81 392 TYR A O 1
#

Radius of gyration: 27.67 Å; chains: 1; bounding box: 64×45×79 Å

Secondary structure (DSSP, 8-state):
--TTSSTT-HHHHHHHHHHHHH-SEEEEEETTEEEEEE--S-STT-TTHHHHHHT--S--TT--HHHHHHHHHH-SS-EEEEE----B-TTS-B-TTS-TTHHHHHHHHHTT-EEEEEEEEEEEEETTEEEEEEEEEEEEE-TTSSS-HHHHHHHHHHHHHHTTSSEEEEE-S---EEEE--TT-B-TTS-EEEEEETTEEEEEE-S-HHHHHHHHS-B-TTSPBPTTPPPPPSEEEEEEEPPSSEEEEEEEEEEEE-HHHHHTT-HHHHHHTTPPSSP--PPEE-GGGEEE-HHHHTTTEEEEEE-THHHHSS-S--GGGTSEEEEEEEEEEEEEE----GGGG-EE-SSSSSEE-HHHHHHHHHHT-TTTSTTSTTT-EEEEEEEEE---